Protein AF-A0A7V3AAS1-F1 (afdb_monomer)

Mean predicted aligned error: 14.1 Å

Sequence (409 aa):
MRIRSRGDRAAARPLERSRFMPKEAIVVVVIISLIAFLVIVGLVYNFIGLYVQAMLSGAPIGMFDLLAMKLRRVPLQLIVMARITAKKAGLDIPTEKWEAHYLARGKVEELLRALVTAHQGRLDIGGELDPSLPEAVAKRQRDGRMFDALASHVLAGGRVQGVVEGLIAAKRAKIDLVFEKACAIDLATLRTEGKSVTEAVTTSVNPRVIDCPDSRKGRNTIDAVAKDGIQLKVKARVTVRTNLERILGGATEETIIARVGEGIVSAIGSAENHKEVLENPDKISKAVLSKGLDAHTAYEIVSIDIADVDVGDNIGANLRVSQAEADLRKAQADAEGRAASARALEQEMRARVEENRAAVVAAEAEVPRALAEALRSGKLGAMDFYNLKNLLADTRMRENIAGGKTDLA

Secondary structure (DSSP, 8-state):
----------------------HHHHHHHHHHHHHHHHHHHHHHHHHHHHHHHHHHTT----HHHHHHHHHTT--HHHHHHHHHHHHHTT----HHHHHHHHHTT--HHHHHHHHHHHHHTT---S-PPPTTS-HHHHHHHHHHHHHHHHHHHHHTT--HHHHHHHHHHHHHTT----HHHHHHHHHHHTTSTT--HHHHHHHHHS-EEEEES-TTSS--SEEEE-TTSEEEEEEEEEEEEE-TTTTTT-B-HHHHHHHHHHHHHHHHHH-S-HHHHHH-THHHHHHHHTT-TTTTBSEEEEEEEEEEEEEEEEHHHHHHHHHHHHHHHHHHHHHHHHHHHHHHHHHHHHHHHHHHHHHHHHHHHHHHHHHHHHHHTTSS-HHHHHHHHHHHHHHHHHHHHH-------

Structure (mmCIF, N/CA/C/O backbone):
data_AF-A0A7V3AAS1-F1
#
_entry.id   AF-A0A7V3AAS1-F1
#
loop_
_atom_site.group_PDB
_atom_site.id
_atom_site.type_symbol
_atom_site.label_atom_id
_atom_site.label_alt_id
_atom_site.label_comp_id
_atom_site.label_asym_id
_atom_site.label_entity_id
_atom_site.label_seq_id
_atom_site.pdbx_PDB_ins_code
_atom_site.Cartn_x
_atom_site.Cartn_y
_atom_site.Cartn_z
_atom_site.occupancy
_atom_site.B_iso_or_equiv
_atom_site.auth_seq_id
_atom_site.auth_comp_id
_atom_site.auth_asym_id
_atom_site.auth_atom_id
_atom_site.pdbx_PDB_model_num
ATOM 1 N N . MET A 1 1 ? 46.401 70.876 -92.873 1.00 38.47 1 MET A N 1
ATOM 2 C CA . MET A 1 1 ? 46.970 72.181 -92.475 1.00 38.47 1 MET A CA 1
ATOM 3 C C . MET A 1 1 ? 47.590 72.025 -91.091 1.00 38.47 1 MET A C 1
ATOM 5 O O . MET A 1 1 ? 46.919 71.529 -90.205 1.00 38.47 1 MET A O 1
ATOM 9 N N . ARG A 1 2 ? 48.892 72.329 -91.008 1.00 40.62 2 ARG A N 1
ATOM 10 C CA . ARG A 1 2 ? 49.769 72.653 -89.860 1.00 40.62 2 ARG A CA 1
ATOM 11 C C . ARG A 1 2 ? 49.362 72.275 -88.412 1.00 40.62 2 ARG A C 1
ATOM 13 O O . ARG A 1 2 ? 48.349 72.753 -87.936 1.00 40.62 2 ARG A O 1
ATOM 20 N N . ILE A 1 3 ? 50.176 71.449 -87.720 1.00 46.88 3 ILE A N 1
ATOM 21 C CA . ILE A 1 3 ? 51.270 71.799 -86.747 1.00 46.88 3 ILE A CA 1
ATOM 22 C C . ILE A 1 3 ? 50.711 71.803 -85.296 1.00 46.88 3 ILE A C 1
ATOM 24 O O . ILE A 1 3 ? 49.640 72.346 -85.097 1.00 46.88 3 ILE A O 1
ATOM 28 N N . ARG A 1 4 ? 51.304 71.240 -84.225 1.00 43.97 4 ARG A N 1
ATOM 29 C CA . ARG A 1 4 ? 52.697 71.115 -83.709 1.00 43.97 4 ARG A CA 1
ATOM 30 C C . ARG A 1 4 ? 52.733 69.883 -82.766 1.00 43.97 4 ARG A C 1
ATOM 32 O O . ARG A 1 4 ? 51.755 69.654 -82.075 1.00 43.97 4 ARG A O 1
ATOM 39 N N . SER A 1 5 ? 53.734 68.995 -82.849 1.00 46.09 5 SER A N 1
ATOM 40 C CA . SER A 1 5 ? 54.974 68.941 -82.023 1.00 46.09 5 SER A CA 1
ATOM 41 C C . SER A 1 5 ? 54.732 68.617 -80.534 1.00 46.09 5 SER A C 1
ATOM 43 O O . SER A 1 5 ? 53.861 69.234 -79.947 1.00 46.09 5 SER A O 1
ATOM 45 N N . ARG A 1 6 ? 55.521 67.817 -79.811 1.00 49.97 6 ARG A N 1
ATOM 46 C CA . ARG A 1 6 ? 56.920 67.387 -79.977 1.00 49.97 6 ARG A CA 1
ATOM 47 C C . ARG A 1 6 ? 57.245 66.401 -78.834 1.00 49.97 6 ARG A C 1
ATOM 49 O O . ARG A 1 6 ? 56.693 66.566 -77.753 1.00 49.97 6 ARG A O 1
ATOM 56 N N . GLY A 1 7 ? 58.237 65.539 -79.059 1.00 43.09 7 GLY A N 1
ATOM 57 C CA . GLY A 1 7 ? 59.047 64.878 -78.020 1.00 43.09 7 GLY A CA 1
ATOM 58 C C . GLY A 1 7 ? 58.479 63.544 -77.518 1.00 43.09 7 GLY A C 1
ATOM 59 O O . GLY A 1 7 ? 57.290 63.434 -77.278 1.00 43.09 7 GLY A O 1
ATOM 60 N N . ASP A 1 8 ? 59.248 62.482 -77.336 1.00 44.00 8 ASP A N 1
ATOM 61 C CA . ASP A 1 8 ? 60.667 62.275 -77.591 1.00 44.00 8 ASP A CA 1
ATOM 62 C C . ASP A 1 8 ? 60.941 60.764 -77.690 1.00 44.00 8 ASP A C 1
ATOM 64 O O . ASP A 1 8 ? 60.098 59.934 -77.351 1.00 44.00 8 ASP A O 1
ATOM 68 N N . ARG A 1 9 ? 62.099 60.424 -78.252 1.00 51.59 9 ARG A N 1
ATOM 69 C CA . ARG A 1 9 ? 62.537 59.071 -78.630 1.00 51.59 9 ARG A CA 1
ATOM 70 C C . ARG A 1 9 ? 62.871 58.160 -77.430 1.00 51.59 9 ARG A C 1
ATOM 72 O O . ARG A 1 9 ? 63.101 58.647 -76.332 1.00 51.59 9 ARG A O 1
ATOM 79 N N . ALA A 1 10 ? 63.087 56.878 -77.775 1.00 46.34 10 ALA A N 1
ATOM 80 C CA . ALA A 1 10 ? 63.770 55.785 -77.046 1.00 46.34 10 ALA A CA 1
ATOM 81 C C . ALA A 1 10 ? 62.842 54.829 -76.277 1.00 46.34 10 ALA A C 1
ATOM 83 O O . ALA A 1 10 ? 61.850 55.252 -75.712 1.00 46.34 10 ALA A O 1
ATOM 84 N N . ALA A 1 11 ? 63.088 53.528 -76.143 1.00 49.38 11 ALA A N 1
ATOM 85 C CA . ALA A 1 11 ? 63.965 52.550 -76.785 1.00 49.38 11 ALA A CA 1
ATOM 86 C C . ALA A 1 11 ? 63.436 51.158 -76.356 1.00 49.38 11 ALA A C 1
ATOM 88 O O . ALA A 1 11 ? 62.599 51.043 -75.462 1.00 49.38 11 ALA A O 1
ATOM 89 N N . ALA A 1 12 ? 63.887 50.097 -77.018 1.00 49.94 12 ALA A N 1
ATOM 90 C CA . ALA A 1 12 ? 63.446 48.721 -76.809 1.00 49.94 12 ALA A CA 1
ATOM 91 C C . ALA A 1 12 ? 63.851 48.108 -75.440 1.00 49.94 12 ALA A C 1
ATOM 93 O O . ALA A 1 12 ? 64.951 48.363 -74.972 1.00 49.94 12 ALA A O 1
ATOM 94 N N . ARG A 1 13 ? 62.936 47.279 -74.884 1.00 54.06 13 ARG A N 1
ATOM 95 C CA . ARG A 1 13 ? 63.028 46.005 -74.091 1.00 54.06 13 ARG A CA 1
ATOM 96 C C . ARG A 1 13 ? 64.321 45.683 -73.285 1.00 54.06 13 ARG A C 1
ATOM 98 O O . ARG A 1 13 ? 65.401 45.859 -73.833 1.00 54.06 13 ARG A O 1
ATOM 105 N N . PRO A 1 14 ? 64.245 45.038 -72.084 1.00 50.47 14 PRO A N 1
ATOM 106 C CA . PRO A 1 14 ? 63.646 43.694 -71.945 1.00 50.47 14 PRO A CA 1
ATOM 107 C C . PRO A 1 14 ? 62.899 43.354 -70.633 1.00 50.47 14 PRO A C 1
ATOM 109 O O . PRO A 1 14 ? 62.911 44.080 -69.648 1.00 50.47 14 PRO A O 1
ATOM 112 N N . LEU A 1 15 ? 62.230 42.196 -70.673 1.00 60.88 15 LEU A N 1
ATOM 113 C CA . LEU A 1 15 ? 61.640 41.469 -69.549 1.00 60.88 15 LEU A CA 1
ATOM 114 C C . LEU A 1 15 ? 62.738 40.886 -68.631 1.00 60.88 15 LEU A C 1
ATOM 116 O O . LEU A 1 15 ? 63.515 40.050 -69.090 1.00 60.88 15 LEU A O 1
ATOM 120 N N . GLU A 1 16 ? 62.734 41.222 -67.337 1.00 51.59 16 GLU A N 1
ATOM 121 C CA . GLU A 1 16 ? 63.400 40.442 -66.276 1.00 51.59 16 GLU A CA 1
ATOM 122 C C . GLU A 1 16 ? 62.327 39.713 -65.452 1.00 51.59 16 GLU A C 1
ATOM 124 O O . GLU A 1 16 ? 61.438 40.317 -64.860 1.00 51.59 16 GLU A O 1
ATOM 129 N N . ARG A 1 17 ? 62.170 38.406 -65.670 1.00 52.31 17 ARG A N 1
ATOM 130 C CA . ARG A 1 17 ? 62.787 37.297 -64.917 1.00 52.31 17 ARG A CA 1
ATOM 131 C C . ARG A 1 17 ? 62.308 37.163 -63.465 1.00 52.31 17 ARG A C 1
ATOM 133 O O . ARG A 1 17 ? 62.807 37.777 -62.536 1.00 52.31 17 ARG A O 1
ATOM 140 N N . SER A 1 18 ? 61.395 36.199 -63.326 1.00 56.44 18 SER A N 1
ATOM 141 C CA . SER A 1 18 ? 61.370 35.178 -62.274 1.00 56.44 18 SER A CA 1
ATOM 142 C C . SER A 1 18 ? 61.382 35.657 -60.822 1.00 56.44 18 SER A C 1
ATOM 144 O O . SER A 1 18 ? 62.424 35.763 -60.178 1.00 56.44 18 SER A O 1
ATOM 146 N N . ARG A 1 19 ? 60.175 35.749 -60.262 1.00 58.34 19 ARG A N 1
ATOM 147 C CA . ARG A 1 19 ? 59.917 35.649 -58.824 1.00 58.34 19 ARG A CA 1
ATOM 148 C C . ARG A 1 19 ? 60.212 34.208 -58.363 1.00 58.34 19 ARG A C 1
ATOM 150 O O . ARG A 1 19 ? 59.295 33.432 -58.121 1.00 58.34 19 ARG A O 1
ATOM 157 N N . PHE A 1 20 ? 61.488 33.817 -58.317 1.00 59.22 20 PHE A N 1
ATOM 158 C CA . PHE A 1 20 ? 61.909 32.616 -57.595 1.00 59.22 20 PHE A CA 1
ATOM 159 C C . PHE A 1 20 ? 61.673 32.891 -56.111 1.00 59.22 20 PHE A C 1
ATOM 161 O O . PHE A 1 20 ? 62.329 33.752 -55.529 1.00 59.22 20 PHE A O 1
ATOM 168 N N . MET A 1 21 ? 60.717 32.190 -55.497 1.00 62.34 21 MET A N 1
ATOM 169 C CA . MET A 1 21 ? 60.686 32.117 -54.038 1.00 62.34 21 MET A CA 1
ATOM 170 C C . MET A 1 21 ? 62.051 31.590 -53.569 1.00 62.34 21 MET A C 1
ATOM 172 O O . MET A 1 21 ? 62.539 30.610 -54.145 1.00 62.34 21 MET A O 1
ATOM 176 N N . PRO A 1 22 ? 62.691 32.219 -52.567 1.00 75.62 22 PRO A N 1
ATOM 177 C CA . PRO A 1 22 ? 63.942 31.704 -52.030 1.00 75.62 22 PRO A CA 1
ATOM 178 C C . PRO A 1 22 ? 63.710 30.264 -51.560 1.00 75.62 22 PRO A C 1
ATOM 180 O O . PRO A 1 22 ? 62.652 29.953 -51.011 1.00 75.62 22 PRO A O 1
ATOM 183 N N . LYS A 1 23 ? 64.681 29.369 -51.787 1.00 73.38 23 LYS A N 1
ATOM 184 C CA . LYS A 1 23 ? 64.570 27.942 -51.418 1.00 73.38 23 LYS A CA 1
ATOM 185 C C . LYS A 1 23 ? 64.185 27.762 -49.940 1.00 73.38 23 LYS A C 1
ATOM 187 O O . LYS A 1 23 ? 63.466 26.831 -49.603 1.00 73.38 23 LYS A O 1
ATOM 192 N N . GLU A 1 24 ? 64.576 28.712 -49.094 1.00 76.25 24 GLU A N 1
ATOM 193 C CA . GLU A 1 24 ? 64.219 28.802 -47.676 1.00 76.25 24 GLU A CA 1
ATOM 194 C C . GLU A 1 24 ? 62.712 29.018 -47.436 1.00 76.25 24 GLU A C 1
ATOM 196 O O . GLU A 1 24 ? 62.137 28.382 -46.557 1.00 76.25 24 GLU A O 1
ATOM 201 N N . ALA A 1 25 ? 62.027 29.823 -48.257 1.00 78.44 25 ALA A N 1
ATOM 202 C CA . ALA A 1 25 ? 60.579 30.030 -48.144 1.00 78.44 25 ALA A CA 1
ATOM 203 C C . ALA A 1 25 ? 59.780 28.771 -48.517 1.00 78.44 25 ALA A C 1
ATOM 205 O O . ALA A 1 25 ? 58.756 28.484 -47.901 1.00 78.44 25 ALA 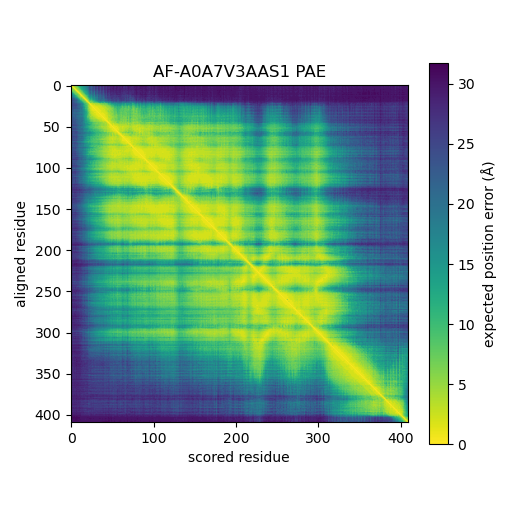A O 1
ATOM 206 N N . ILE A 1 26 ? 60.263 27.987 -49.487 1.00 83.44 26 ILE A N 1
ATOM 207 C CA . ILE A 1 26 ? 59.638 26.708 -49.858 1.00 83.44 26 ILE A CA 1
ATOM 208 C C . ILE A 1 26 ? 59.758 25.712 -48.697 1.00 83.44 26 ILE A C 1
ATOM 210 O O . ILE A 1 26 ? 58.772 25.073 -48.337 1.00 83.44 26 ILE A O 1
ATOM 214 N N . VAL A 1 27 ? 60.932 25.625 -48.064 1.00 85.25 27 VAL A N 1
ATOM 215 C CA . VAL A 1 27 ? 61.165 24.745 -46.905 1.00 85.25 27 VAL A CA 1
ATOM 216 C C . VAL A 1 27 ? 60.258 25.119 -45.728 1.00 85.25 27 VAL A C 1
ATOM 218 O O . VAL A 1 27 ? 59.643 24.238 -45.132 1.00 85.25 27 VAL A O 1
ATOM 221 N N . VAL A 1 28 ? 60.094 26.411 -45.434 1.00 86.62 28 VAL A N 1
ATOM 222 C CA . VAL A 1 28 ? 59.206 26.882 -44.356 1.00 86.62 28 VAL A CA 1
ATOM 223 C C . VAL A 1 28 ? 57.739 26.531 -44.631 1.00 86.62 28 VAL A C 1
ATOM 225 O O . VAL A 1 28 ? 57.056 26.033 -43.739 1.00 86.62 28 VAL A O 1
ATOM 228 N N . VAL A 1 29 ? 57.249 26.712 -45.862 1.00 88.50 29 VAL A N 1
ATOM 229 C CA . VAL A 1 29 ? 55.869 26.340 -46.234 1.00 88.50 29 VAL A CA 1
ATOM 230 C C . VAL A 1 29 ? 55.652 24.825 -46.155 1.00 88.50 29 VAL A C 1
ATOM 232 O O . VAL A 1 29 ? 54.603 24.375 -45.690 1.00 88.50 29 VAL A O 1
ATOM 235 N N . VAL A 1 30 ? 56.642 24.019 -46.550 1.00 90.06 30 VAL A N 1
ATOM 236 C CA . VAL A 1 30 ? 56.581 22.552 -46.428 1.00 90.06 30 VAL A CA 1
ATOM 237 C C . VAL A 1 30 ? 56.549 22.119 -44.961 1.00 90.06 30 VAL A C 1
ATOM 239 O O . VAL A 1 30 ? 55.741 21.274 -44.593 1.00 90.06 30 VAL A O 1
ATOM 242 N N . ILE A 1 31 ? 57.357 22.730 -44.093 1.00 90.69 31 ILE A N 1
ATOM 243 C CA . ILE A 1 31 ? 57.353 22.419 -42.657 1.00 90.69 31 ILE A CA 1
ATOM 244 C C . ILE A 1 31 ? 56.024 22.832 -42.013 1.00 90.69 31 ILE A C 1
ATOM 246 O O . ILE A 1 31 ? 55.431 22.044 -41.282 1.00 90.69 31 ILE A O 1
ATOM 250 N N . ILE A 1 32 ? 55.507 24.027 -42.316 1.00 90.75 32 ILE A N 1
ATOM 251 C CA . ILE A 1 32 ? 54.217 24.496 -41.787 1.00 90.75 32 ILE A CA 1
ATOM 252 C C . ILE A 1 32 ? 53.070 23.607 -42.275 1.00 90.75 32 ILE A C 1
ATOM 254 O O . ILE A 1 32 ? 52.202 23.251 -41.483 1.00 90.75 32 ILE A O 1
ATOM 258 N N . SER A 1 33 ? 53.065 23.210 -43.550 1.00 88.06 33 SER A N 1
ATOM 259 C CA . SER A 1 33 ? 52.043 22.303 -44.087 1.00 88.06 33 SER A CA 1
ATOM 260 C C . SER A 1 33 ? 52.149 20.893 -43.504 1.00 88.06 33 SER A C 1
ATOM 262 O O . SER A 1 33 ? 51.117 20.301 -43.203 1.00 88.06 33 SER A O 1
ATOM 264 N N . LEU A 1 34 ? 53.358 20.381 -43.252 1.00 92.12 34 LEU A N 1
ATOM 265 C CA . LEU A 1 34 ? 53.569 19.100 -42.576 1.00 92.12 34 LEU A CA 1
ATOM 266 C C . LEU A 1 34 ? 53.111 19.145 -41.112 1.00 92.12 34 LEU A C 1
ATOM 268 O O . LEU A 1 34 ? 52.455 18.216 -40.649 1.00 92.12 34 LEU A O 1
ATOM 272 N N . ILE A 1 35 ? 53.407 20.229 -40.391 1.00 91.19 35 ILE A N 1
ATOM 273 C CA . ILE A 1 35 ? 52.933 20.437 -39.017 1.00 91.19 35 ILE A CA 1
ATOM 274 C C . ILE A 1 35 ? 51.408 20.565 -39.007 1.00 91.19 35 ILE A C 1
ATOM 276 O O . ILE A 1 35 ? 50.752 19.892 -38.218 1.00 91.19 35 ILE A O 1
ATOM 280 N N . ALA A 1 36 ? 50.824 21.364 -39.903 1.00 88.44 36 ALA A N 1
ATOM 281 C CA . ALA A 1 36 ? 49.375 21.487 -40.035 1.00 88.44 36 ALA A CA 1
ATOM 282 C C . ALA A 1 36 ? 48.726 20.134 -40.363 1.00 88.44 36 ALA A C 1
ATOM 284 O O . ALA A 1 36 ? 47.714 19.777 -39.763 1.00 88.44 36 ALA A O 1
ATOM 285 N N . PHE A 1 37 ? 49.337 19.345 -41.249 1.00 88.94 37 PHE A N 1
ATOM 286 C CA . PHE A 1 37 ? 48.899 17.992 -41.570 1.00 88.94 37 PHE A CA 1
ATOM 287 C C . PHE A 1 37 ? 48.965 17.069 -40.348 1.00 88.94 37 PHE A C 1
ATOM 289 O O . PHE A 1 37 ? 47.973 16.422 -40.031 1.00 88.94 37 PHE A O 1
ATOM 296 N N . LEU A 1 38 ? 50.078 17.051 -39.609 1.00 87.06 38 LEU A N 1
ATOM 297 C CA . LEU A 1 38 ? 50.224 16.250 -38.389 1.00 87.06 38 LEU A CA 1
ATOM 298 C C . LEU A 1 38 ? 49.238 16.669 -37.291 1.00 87.06 38 LEU A C 1
ATOM 300 O O . LEU A 1 38 ? 48.682 15.809 -36.611 1.00 87.06 38 LEU A O 1
ATOM 304 N N . VAL A 1 39 ? 48.968 17.967 -37.145 1.00 86.31 39 VAL A N 1
ATOM 305 C CA . VAL A 1 39 ? 47.962 18.494 -36.211 1.00 86.31 39 VAL A CA 1
ATOM 306 C C . VAL A 1 39 ? 46.556 18.052 -36.621 1.00 86.31 39 VAL A C 1
ATOM 308 O O . VAL A 1 39 ? 45.795 17.587 -35.774 1.00 86.31 39 VAL A O 1
ATOM 311 N N . ILE A 1 40 ? 46.209 18.132 -37.910 1.00 83.31 40 ILE A N 1
ATOM 312 C CA . ILE A 1 40 ? 44.924 17.643 -38.433 1.00 83.31 40 ILE A CA 1
ATOM 313 C C . ILE A 1 40 ? 44.798 16.132 -38.213 1.00 83.31 40 ILE A C 1
ATOM 315 O O . ILE A 1 40 ? 43.774 15.671 -37.713 1.00 83.31 40 ILE A O 1
ATOM 319 N N . VAL A 1 41 ? 45.842 15.359 -38.519 1.00 83.81 41 VAL A N 1
ATOM 320 C CA . VAL A 1 41 ? 45.868 13.908 -38.299 1.00 83.81 41 VAL A CA 1
ATOM 321 C C . VAL A 1 41 ? 45.701 13.583 -36.815 1.00 83.81 41 VAL A C 1
ATOM 323 O O . VAL A 1 41 ? 44.867 12.748 -36.481 1.00 83.81 41 VAL A O 1
ATOM 326 N N . GLY A 1 42 ? 46.401 14.274 -35.912 1.00 80.75 42 GLY A N 1
ATOM 327 C CA . GLY A 1 42 ? 46.250 14.091 -34.466 1.00 80.75 42 GLY A CA 1
ATOM 328 C C . GLY A 1 42 ? 44.847 14.443 -33.960 1.00 80.75 42 GLY A C 1
ATOM 329 O O . GLY A 1 42 ? 44.284 13.728 -33.130 1.00 80.75 42 GLY A O 1
ATOM 330 N N . LEU A 1 43 ? 44.231 15.497 -34.505 1.00 77.38 43 LEU A N 1
ATOM 331 C CA . LEU A 1 43 ? 42.850 15.872 -34.189 1.00 77.38 43 LEU A CA 1
ATOM 332 C C . LEU A 1 43 ? 41.832 14.834 -34.670 1.00 77.38 43 LEU A C 1
ATOM 334 O O . LEU A 1 43 ? 40.836 14.624 -33.976 1.00 77.38 43 LEU A O 1
ATOM 338 N N . VAL A 1 44 ? 42.070 14.202 -35.824 1.00 77.06 44 VAL A N 1
ATOM 339 C CA . VAL A 1 44 ? 41.178 13.210 -36.450 1.00 77.06 44 VAL A CA 1
ATOM 340 C C . VAL A 1 44 ? 41.443 11.783 -35.945 1.00 77.06 44 VAL A C 1
ATOM 342 O O . VAL A 1 44 ? 40.531 10.960 -35.961 1.00 77.06 44 VAL A O 1
ATOM 345 N N . TYR A 1 45 ? 42.630 11.484 -35.409 1.00 81.50 45 TYR A N 1
ATOM 346 C CA . TYR A 1 45 ? 43.018 10.152 -34.924 1.00 81.50 45 TYR A CA 1
ATOM 347 C C . TYR A 1 45 ? 41.997 9.548 -33.946 1.00 81.50 45 TYR A C 1
ATOM 349 O O . TYR A 1 45 ? 41.550 8.414 -34.119 1.00 81.50 45 TYR A O 1
ATOM 357 N N . ASN A 1 46 ? 41.527 10.349 -32.984 1.00 76.31 46 ASN A N 1
ATOM 358 C CA . ASN A 1 46 ? 40.517 9.922 -32.008 1.00 76.31 46 ASN A CA 1
ATOM 359 C C . ASN A 1 46 ? 39.140 9.613 -32.636 1.00 76.31 46 ASN A C 1
ATOM 361 O O . ASN A 1 46 ? 38.347 8.877 -32.053 1.00 76.31 46 ASN A O 1
ATOM 365 N N . PHE A 1 47 ? 38.846 10.158 -33.820 1.00 82.38 47 PHE A N 1
ATOM 366 C CA . PHE A 1 47 ? 37.587 9.955 -34.548 1.00 82.38 47 PHE A CA 1
ATOM 367 C C . PHE A 1 47 ? 37.621 8.686 -35.391 1.00 82.38 47 PHE A C 1
ATOM 369 O O . PHE A 1 47 ? 36.619 7.978 -35.462 1.00 82.38 47 PHE A O 1
ATOM 376 N N . ILE A 1 48 ? 38.778 8.377 -35.986 1.00 84.06 48 ILE A N 1
ATOM 377 C CA . ILE A 1 48 ? 38.961 7.209 -36.856 1.00 84.06 48 ILE A CA 1
ATOM 378 C C . ILE A 1 48 ? 38.661 5.920 -36.090 1.00 84.06 48 ILE A C 1
ATOM 380 O O . ILE A 1 48 ? 37.920 5.078 -36.592 1.00 84.06 48 ILE A O 1
ATOM 384 N N . GLY A 1 49 ? 39.168 5.784 -34.860 1.00 84.94 49 GLY A N 1
ATOM 385 C CA . GLY A 1 49 ? 38.922 4.591 -34.044 1.00 84.94 49 GLY A CA 1
ATOM 386 C C . GLY A 1 49 ? 37.429 4.332 -33.804 1.00 84.94 49 GLY A C 1
ATOM 387 O O . GLY A 1 49 ? 36.940 3.231 -34.052 1.00 84.94 49 GLY A O 1
ATOM 388 N N . LEU A 1 50 ? 36.684 5.366 -33.399 1.00 85.00 50 LEU A N 1
ATOM 389 C CA . LEU A 1 50 ? 35.241 5.265 -33.148 1.00 85.00 50 LEU A CA 1
ATOM 390 C C . LEU A 1 50 ? 34.435 5.028 -34.429 1.00 85.00 50 LEU A C 1
ATOM 392 O O . LEU A 1 50 ? 33.498 4.230 -34.424 1.00 85.00 50 LEU A O 1
ATOM 396 N N . TYR A 1 51 ? 34.809 5.687 -35.526 1.00 87.56 51 TYR A N 1
ATOM 397 C CA . TYR A 1 51 ? 34.179 5.506 -36.831 1.00 87.56 51 TYR A CA 1
ATOM 398 C C . TYR A 1 51 ? 34.307 4.063 -37.329 1.00 87.56 51 TYR A C 1
ATOM 400 O O . TYR A 1 51 ? 33.308 3.431 -37.678 1.00 87.56 51 TYR A O 1
ATOM 408 N N . VAL A 1 52 ? 35.526 3.515 -37.298 1.00 86.88 52 VAL A N 1
ATOM 409 C CA . VAL A 1 52 ? 35.797 2.134 -37.717 1.00 86.88 52 VAL A CA 1
ATOM 410 C C . VAL A 1 52 ? 35.050 1.150 -36.820 1.00 86.88 52 VAL A C 1
ATOM 412 O O . VAL A 1 52 ? 34.416 0.224 -37.321 1.00 86.88 52 VAL A O 1
ATOM 415 N N . GLN A 1 53 ? 35.044 1.369 -35.505 1.00 87.44 53 GLN A N 1
ATOM 416 C CA . GLN A 1 53 ? 34.329 0.501 -34.571 1.00 87.44 53 GLN A CA 1
ATOM 417 C C . GLN A 1 53 ? 32.812 0.478 -34.825 1.00 87.44 53 GLN A C 1
ATOM 419 O O . GLN A 1 53 ? 32.194 -0.591 -34.775 1.00 87.44 53 GLN A O 1
ATOM 424 N N . ALA A 1 54 ? 32.213 1.635 -35.115 1.00 88.56 54 ALA A N 1
ATOM 425 C CA . ALA A 1 54 ? 30.796 1.753 -35.450 1.00 88.56 54 ALA A CA 1
ATOM 426 C C . ALA A 1 54 ? 30.465 1.057 -36.781 1.00 88.56 54 ALA A C 1
ATOM 428 O O . ALA A 1 54 ? 29.483 0.316 -36.868 1.00 88.56 54 ALA A O 1
ATOM 429 N N . MET A 1 55 ? 31.325 1.230 -37.790 1.00 88.38 55 MET A N 1
ATOM 430 C CA . MET A 1 55 ? 31.198 0.596 -39.103 1.00 88.38 55 MET A CA 1
ATOM 431 C C . MET A 1 55 ? 31.291 -0.933 -39.014 1.00 88.38 55 MET A C 1
ATOM 433 O O . MET A 1 55 ? 30.399 -1.628 -39.497 1.00 88.38 55 MET A O 1
ATOM 437 N N . LEU A 1 56 ? 32.315 -1.459 -38.335 1.00 90.12 56 LEU A N 1
ATOM 438 C CA . LEU A 1 56 ? 32.508 -2.901 -38.139 1.00 90.12 56 LEU A CA 1
ATOM 439 C C . LEU A 1 56 ? 31.386 -3.539 -37.310 1.00 90.12 56 LEU A C 1
ATOM 441 O O . LEU A 1 56 ? 31.060 -4.705 -37.501 1.00 90.12 56 LEU A O 1
ATOM 445 N N . SER A 1 57 ? 30.772 -2.774 -36.406 1.00 87.88 57 SER A N 1
ATOM 446 C CA . SER A 1 57 ? 29.648 -3.242 -35.587 1.00 87.88 57 SER A CA 1
ATOM 447 C C . SER A 1 57 ? 28.286 -3.159 -36.294 1.00 87.88 57 SER A C 1
ATOM 449 O O . SER A 1 57 ? 27.267 -3.408 -35.652 1.00 87.88 57 SER A O 1
ATOM 451 N N . GLY A 1 58 ? 28.235 -2.786 -37.580 1.00 83.75 58 GLY A N 1
ATOM 452 C CA . GLY A 1 58 ? 26.988 -2.689 -38.352 1.00 83.75 58 GLY A CA 1
ATOM 453 C C . GLY A 1 58 ? 26.120 -1.468 -38.019 1.00 83.75 58 GLY A C 1
ATOM 454 O O . GLY A 1 58 ? 24.941 -1.428 -38.376 1.00 83.75 58 GLY A O 1
ATOM 455 N N . ALA A 1 59 ? 26.685 -0.465 -37.342 1.00 86.56 59 ALA A N 1
ATOM 456 C CA . ALA A 1 59 ? 26.013 0.768 -36.940 1.00 86.56 59 ALA A CA 1
ATOM 457 C C . ALA A 1 59 ? 26.739 1.998 -37.517 1.00 86.56 59 ALA A C 1
ATOM 459 O O . ALA A 1 59 ? 27.254 2.807 -36.744 1.00 86.56 59 ALA A O 1
ATOM 460 N N . PRO A 1 60 ? 26.807 2.166 -38.853 1.00 83.12 60 PRO A N 1
ATOM 461 C CA . PRO A 1 60 ? 27.588 3.239 -39.462 1.00 83.12 60 PRO A CA 1
ATOM 462 C C . PRO A 1 60 ? 27.115 4.623 -38.983 1.00 83.12 60 PRO A C 1
ATOM 464 O O . PRO A 1 60 ? 25.912 4.863 -38.810 1.00 83.12 60 PRO A O 1
ATOM 467 N N . ILE A 1 61 ? 28.087 5.506 -38.746 1.00 86.75 61 ILE A N 1
ATOM 468 C CA . ILE A 1 61 ? 27.937 6.919 -38.366 1.00 86.75 61 ILE A CA 1
ATOM 469 C C . ILE A 1 61 ? 28.843 7.711 -39.307 1.00 86.75 61 ILE A C 1
ATOM 471 O O . ILE A 1 61 ? 29.981 7.297 -39.517 1.00 86.75 61 ILE A O 1
ATOM 475 N N . GLY A 1 62 ? 28.379 8.821 -39.880 1.00 86.25 62 GLY A N 1
ATOM 476 C CA . GLY A 1 62 ? 29.211 9.629 -40.765 1.00 86.25 62 GLY A CA 1
ATOM 477 C C . GLY A 1 62 ? 30.385 10.274 -40.023 1.00 86.25 62 GLY A C 1
ATOM 478 O O . GLY A 1 62 ? 30.255 10.711 -38.880 1.00 86.25 62 GLY A O 1
ATOM 479 N N . MET A 1 63 ? 31.539 10.405 -40.687 1.00 83.44 63 MET A N 1
ATOM 480 C CA . MET A 1 63 ? 32.678 11.160 -40.133 1.00 83.44 63 MET A CA 1
ATOM 481 C C . MET A 1 63 ? 32.301 12.616 -39.824 1.00 83.44 63 MET A C 1
ATOM 483 O O . MET A 1 63 ? 32.747 13.179 -38.824 1.00 83.44 63 MET A O 1
ATOM 487 N N . PHE A 1 64 ? 31.435 13.209 -40.651 1.00 86.62 64 PHE A N 1
ATOM 488 C CA . PHE A 1 64 ? 30.897 14.547 -40.417 1.00 86.62 64 PHE A CA 1
ATOM 489 C C . PHE A 1 64 ? 29.971 14.610 -39.198 1.00 86.62 64 PHE A C 1
ATOM 491 O O . PHE A 1 64 ? 30.026 15.599 -38.473 1.00 86.62 64 PHE A O 1
ATOM 498 N N . ASP A 1 65 ? 29.202 13.557 -38.906 1.00 86.06 65 ASP A N 1
ATOM 499 C CA . ASP A 1 65 ? 28.335 13.503 -37.720 1.00 86.06 65 ASP A CA 1
ATOM 500 C C . ASP A 1 65 ? 29.169 13.466 -36.437 1.00 86.06 65 ASP A C 1
ATOM 502 O O . ASP A 1 65 ? 28.880 14.177 -35.478 1.00 86.06 65 ASP A O 1
ATOM 506 N N . LEU A 1 66 ? 30.273 12.707 -36.431 1.00 86.88 66 LEU A N 1
ATOM 507 C CA . LEU A 1 66 ? 31.222 12.700 -35.312 1.00 86.88 66 LEU A CA 1
ATOM 508 C C . LEU A 1 66 ? 31.866 14.078 -35.112 1.00 86.88 66 LEU A C 1
ATOM 510 O O . LEU A 1 66 ? 31.994 14.560 -33.985 1.00 86.88 66 LEU A O 1
ATOM 514 N N . LEU A 1 67 ? 32.243 14.755 -36.195 1.00 85.62 67 LEU A N 1
ATOM 515 C CA . LEU A 1 67 ? 32.775 16.110 -36.093 1.00 85.62 67 LEU A CA 1
ATOM 516 C C . LEU A 1 67 ? 31.714 17.094 -35.567 1.00 85.62 67 LEU A C 1
ATOM 518 O O . LEU A 1 67 ? 32.007 17.900 -34.680 1.00 85.62 67 LEU A O 1
ATOM 522 N N . ALA A 1 68 ? 30.477 16.992 -36.059 1.00 87.12 68 ALA A N 1
ATOM 523 C CA . ALA A 1 68 ? 29.351 17.812 -35.626 1.00 87.12 68 ALA A CA 1
ATOM 524 C C . ALA A 1 68 ? 29.009 17.583 -34.144 1.00 87.12 68 ALA A C 1
ATOM 526 O O . ALA A 1 68 ? 28.810 18.551 -33.410 1.00 87.12 68 ALA A O 1
ATOM 527 N N . MET A 1 69 ? 29.026 16.335 -33.668 1.00 89.31 69 MET A N 1
ATOM 528 C CA . MET A 1 69 ? 28.859 15.993 -32.251 1.00 89.31 69 MET A CA 1
ATOM 529 C C . MET A 1 69 ? 29.934 16.636 -31.373 1.00 89.31 69 MET A C 1
ATOM 531 O O . MET A 1 69 ? 29.614 17.216 -30.333 1.00 89.31 69 MET A O 1
ATOM 535 N N . LYS A 1 70 ? 31.206 16.595 -31.805 1.00 85.38 70 LYS A N 1
ATOM 536 C CA . LYS A 1 70 ? 32.307 17.248 -31.080 1.00 85.38 70 LYS A CA 1
ATOM 537 C C . LYS A 1 70 ? 32.076 18.754 -30.966 1.00 85.38 70 LYS A C 1
ATOM 539 O O . LYS A 1 70 ? 32.280 19.327 -29.898 1.00 85.38 70 LYS A O 1
ATOM 544 N N . LEU A 1 71 ? 31.633 19.386 -32.055 1.00 87.06 71 LEU A N 1
ATOM 545 C CA . LEU A 1 71 ? 31.353 20.821 -32.092 1.00 87.06 71 LEU A CA 1
ATOM 546 C C . LEU A 1 71 ? 30.183 21.198 -31.170 1.00 87.06 71 LEU A C 1
ATOM 548 O O . LEU A 1 71 ? 30.259 22.200 -30.463 1.00 87.06 71 LEU A O 1
ATOM 552 N N . ARG A 1 72 ? 29.146 20.354 -31.100 1.00 88.06 72 ARG A N 1
ATOM 553 C CA . ARG A 1 72 ? 28.012 20.495 -30.167 1.00 88.06 72 ARG A CA 1
ATOM 554 C C . ARG A 1 72 ? 28.339 20.081 -28.720 1.00 88.06 72 ARG A C 1
ATOM 556 O O . ARG A 1 72 ? 27.442 20.074 -27.884 1.00 88.06 72 ARG A O 1
ATOM 563 N N . ARG A 1 73 ? 29.605 19.761 -28.408 1.00 86.19 73 ARG A N 1
ATOM 564 C CA . ARG A 1 73 ? 30.089 19.297 -27.090 1.00 86.19 73 ARG A CA 1
ATOM 565 C C . ARG A 1 73 ? 29.378 18.041 -26.559 1.00 86.19 73 ARG A C 1
ATOM 567 O O . ARG A 1 73 ? 29.203 17.887 -25.354 1.00 86.19 73 ARG A O 1
ATOM 574 N N . VAL A 1 74 ? 29.000 17.128 -27.450 1.00 89.69 74 VAL A N 1
ATOM 575 C CA . VAL A 1 74 ? 28.405 15.831 -27.093 1.00 89.69 74 VAL A CA 1
ATOM 576 C C . VAL A 1 74 ? 29.518 14.779 -26.913 1.00 89.69 74 VAL A C 1
ATOM 578 O O . VAL A 1 74 ? 30.433 14.718 -27.740 1.00 89.69 74 VAL A O 1
ATOM 581 N N . PRO A 1 75 ? 29.491 13.936 -25.860 1.00 89.06 75 PRO A N 1
ATOM 582 C CA . PRO A 1 75 ? 30.496 12.906 -25.625 1.00 89.06 75 PRO A CA 1
ATOM 583 C C . PRO A 1 75 ? 30.385 11.790 -26.668 1.00 89.06 75 PRO A C 1
ATOM 585 O O . PRO A 1 75 ? 29.493 10.946 -26.629 1.00 89.06 75 PRO A O 1
ATOM 588 N N . LEU A 1 76 ? 31.349 11.772 -27.586 1.00 88.44 76 LEU A N 1
ATOM 589 C CA . LEU A 1 76 ? 31.404 10.858 -28.731 1.00 88.44 76 LEU A CA 1
ATOM 590 C C . LEU A 1 76 ? 31.347 9.385 -28.323 1.00 88.44 76 LEU A C 1
ATOM 592 O O . LEU A 1 76 ? 30.545 8.628 -28.859 1.00 88.44 76 LEU A O 1
ATOM 596 N N . GLN A 1 77 ? 32.176 8.978 -27.359 1.00 90.31 77 GLN A N 1
ATOM 597 C CA . GLN A 1 77 ? 32.254 7.582 -26.925 1.00 90.31 77 GLN A CA 1
ATOM 598 C C . GLN A 1 77 ? 30.903 7.075 -26.410 1.00 90.31 77 GLN A C 1
ATOM 600 O O . GLN A 1 77 ? 30.462 6.006 -26.818 1.00 90.31 77 GLN A O 1
ATOM 605 N N . LEU A 1 78 ? 30.217 7.866 -25.581 1.00 91.81 78 LEU A N 1
ATOM 606 C CA . LEU A 1 78 ? 28.927 7.498 -25.000 1.00 91.81 78 LEU A CA 1
ATOM 607 C C . LEU A 1 78 ? 27.867 7.245 -26.081 1.00 91.81 78 LEU A C 1
ATOM 609 O O . LEU A 1 78 ? 27.218 6.202 -26.078 1.00 91.81 78 LEU A O 1
ATOM 613 N N . ILE A 1 79 ? 27.724 8.172 -27.033 1.00 90.94 79 ILE A N 1
ATOM 614 C CA . ILE A 1 79 ? 26.709 8.083 -28.093 1.00 90.94 79 ILE A CA 1
ATOM 615 C C . ILE A 1 79 ? 27.019 6.952 -29.075 1.00 90.94 79 ILE A C 1
ATOM 617 O O . ILE A 1 79 ? 26.133 6.169 -29.424 1.00 90.94 79 ILE A O 1
ATOM 621 N N . VAL A 1 80 ? 28.282 6.833 -29.495 1.00 91.00 80 VAL A N 1
ATOM 622 C CA . VAL A 1 80 ? 28.721 5.780 -30.418 1.00 91.00 80 VAL A CA 1
ATOM 623 C C . VAL A 1 80 ? 28.502 4.402 -29.790 1.00 91.00 80 VAL A C 1
ATOM 625 O O . VAL A 1 80 ? 27.913 3.531 -30.429 1.00 91.00 80 VAL A O 1
ATOM 628 N N . MET A 1 81 ? 28.897 4.204 -28.528 1.00 92.25 81 MET A N 1
ATOM 629 C CA . MET A 1 81 ? 28.695 2.926 -27.835 1.00 92.25 81 MET A CA 1
ATOM 630 C C . MET A 1 81 ? 27.221 2.623 -27.592 1.00 92.25 81 MET A C 1
ATOM 632 O O . MET A 1 81 ? 26.811 1.473 -27.766 1.00 92.25 81 MET A O 1
ATOM 636 N N . ALA A 1 82 ? 26.411 3.627 -27.247 1.00 92.19 82 ALA A N 1
ATOM 637 C CA . ALA A 1 82 ? 24.973 3.446 -27.087 1.00 92.19 82 ALA A CA 1
ATOM 638 C C . ALA A 1 82 ? 24.318 2.988 -28.395 1.00 92.19 82 ALA A C 1
ATOM 640 O O . ALA A 1 82 ? 23.591 1.994 -28.402 1.00 92.19 82 ALA A O 1
ATOM 641 N N . ARG A 1 83 ? 24.656 3.624 -29.525 1.00 91.12 83 ARG A N 1
ATOM 642 C CA . ARG A 1 83 ? 24.169 3.222 -30.852 1.00 91.12 83 ARG A CA 1
ATOM 643 C C . ARG A 1 83 ? 24.621 1.813 -31.228 1.00 91.12 83 ARG A C 1
ATOM 645 O O . ARG A 1 83 ? 23.799 1.021 -31.683 1.00 91.12 83 ARG A O 1
ATOM 652 N N . ILE A 1 84 ? 25.902 1.489 -31.038 1.00 91.69 84 ILE A N 1
ATOM 653 C CA . ILE A 1 84 ? 26.439 0.149 -31.317 1.00 91.69 84 ILE A CA 1
ATOM 654 C C . ILE A 1 84 ? 25.692 -0.904 -30.493 1.00 91.69 84 ILE A C 1
ATOM 656 O O . ILE A 1 84 ? 25.278 -1.929 -31.030 1.00 91.69 84 ILE A O 1
ATOM 660 N N . THR A 1 85 ? 25.496 -0.649 -29.200 1.00 93.44 85 THR A N 1
ATOM 661 C CA . THR A 1 85 ? 24.831 -1.582 -28.282 1.00 93.44 85 THR A CA 1
ATOM 662 C C . THR A 1 85 ? 23.358 -1.759 -28.642 1.00 93.44 85 THR A C 1
ATOM 664 O O . THR A 1 85 ? 22.890 -2.890 -28.732 1.00 93.44 85 THR A O 1
ATOM 667 N N . ALA A 1 86 ? 22.646 -0.668 -28.936 1.00 91.88 86 ALA A N 1
ATOM 668 C CA . ALA A 1 86 ? 21.261 -0.719 -29.393 1.00 91.88 86 ALA A CA 1
ATOM 669 C C . ALA A 1 86 ? 21.127 -1.508 -30.707 1.00 91.88 86 ALA A C 1
ATOM 671 O O . ALA A 1 86 ? 20.295 -2.410 -30.800 1.00 91.88 86 ALA A O 1
ATOM 672 N N . LYS A 1 87 ? 22.008 -1.258 -31.688 1.00 91.62 87 LYS A N 1
ATOM 673 C CA . LYS A 1 87 ? 22.006 -1.978 -32.971 1.00 91.62 87 LYS A CA 1
ATOM 674 C C . LYS A 1 87 ? 22.284 -3.470 -32.793 1.00 91.62 87 LYS A C 1
ATOM 676 O O . LYS A 1 87 ? 21.591 -4.288 -33.392 1.00 91.62 87 LYS A O 1
ATOM 681 N N . LYS A 1 88 ? 23.243 -3.832 -31.933 1.00 91.12 88 LYS A N 1
ATOM 682 C CA . LYS A 1 88 ? 23.536 -5.231 -31.566 1.00 91.12 88 LYS A CA 1
ATOM 683 C C . LYS A 1 88 ? 22.367 -5.910 -30.850 1.00 91.12 88 LYS A C 1
ATOM 685 O O . LYS A 1 88 ? 22.179 -7.108 -31.020 1.00 91.12 88 LYS A O 1
ATOM 690 N N . ALA A 1 89 ? 21.572 -5.156 -30.095 1.00 89.31 89 ALA A N 1
ATOM 691 C CA . ALA A 1 89 ? 20.339 -5.640 -29.480 1.00 89.31 89 ALA A CA 1
ATOM 692 C C . ALA A 1 89 ? 19.158 -5.747 -30.468 1.00 89.31 89 ALA A C 1
ATOM 694 O O . ALA A 1 89 ? 18.096 -6.212 -30.071 1.00 89.31 89 ALA A O 1
ATOM 695 N N . GLY A 1 90 ? 19.331 -5.350 -31.736 1.00 88.06 90 GLY A N 1
ATOM 696 C CA . GLY A 1 90 ? 18.308 -5.442 -32.782 1.00 88.06 90 GLY A CA 1
ATOM 697 C C . GLY A 1 90 ? 17.484 -4.170 -33.005 1.00 88.06 90 GLY A C 1
ATOM 698 O O . GLY A 1 90 ? 16.566 -4.200 -33.828 1.00 88.06 90 GLY A O 1
ATOM 699 N N . LEU A 1 91 ? 17.828 -3.073 -32.322 1.00 88.88 91 LEU A N 1
ATOM 700 C CA . LEU A 1 91 ? 17.117 -1.792 -32.354 1.00 88.88 91 LEU A CA 1
ATOM 701 C C . LEU A 1 91 ? 17.775 -0.820 -33.332 1.00 88.88 91 LEU A C 1
ATOM 703 O O . LEU A 1 91 ? 18.969 -0.527 -33.219 1.00 88.88 91 LEU A O 1
ATOM 707 N N . ASP A 1 92 ? 17.003 -0.280 -34.276 1.00 88.38 92 ASP A N 1
ATOM 708 C CA . ASP A 1 92 ? 17.531 0.653 -35.276 1.00 88.38 92 ASP A CA 1
ATOM 709 C C . ASP A 1 92 ? 17.170 2.112 -34.981 1.00 88.38 92 ASP A C 1
ATOM 711 O O . ASP A 1 92 ? 16.225 2.678 -35.532 1.00 88.38 92 ASP A O 1
ATOM 715 N N . ILE A 1 93 ? 17.953 2.738 -34.100 1.00 89.06 93 ILE A N 1
ATOM 716 C CA . ILE A 1 93 ? 17.712 4.112 -33.641 1.00 89.06 93 ILE A CA 1
ATOM 717 C C . ILE A 1 93 ? 18.772 5.050 -34.226 1.00 89.06 93 ILE A C 1
ATOM 719 O O . ILE A 1 93 ? 19.967 4.785 -34.062 1.00 89.06 93 ILE A O 1
ATOM 723 N N . PRO A 1 94 ? 18.380 6.153 -34.893 1.00 89.81 94 PRO A N 1
ATOM 724 C CA . PRO A 1 94 ? 19.313 7.110 -35.485 1.00 89.81 94 PRO A CA 1
ATOM 725 C C . PRO A 1 94 ? 20.174 7.815 -34.426 1.00 89.81 94 PRO A C 1
ATOM 727 O O . PRO A 1 94 ? 19.723 8.070 -33.311 1.00 89.81 94 PRO A O 1
ATOM 730 N N . THR A 1 95 ? 21.415 8.157 -34.785 1.00 89.25 95 THR A N 1
ATOM 731 C CA . THR A 1 95 ? 22.379 8.842 -33.899 1.00 89.25 95 THR A CA 1
ATOM 732 C C . THR A 1 95 ? 21.836 10.175 -33.384 1.00 89.25 95 THR A C 1
ATOM 734 O O . THR A 1 95 ? 21.967 10.479 -32.203 1.00 89.25 95 THR A O 1
ATOM 737 N N . GLU A 1 96 ? 21.121 10.908 -34.239 1.00 89.94 96 GLU A N 1
ATOM 738 C CA . GLU A 1 96 ? 20.490 12.195 -33.927 1.00 89.94 96 GLU A CA 1
ATOM 739 C C . GLU A 1 96 ? 19.579 12.134 -32.693 1.00 89.94 96 GLU A C 1
ATOM 741 O O . GLU A 1 96 ? 19.568 13.062 -31.890 1.00 89.94 96 GLU A O 1
ATOM 746 N N . LYS A 1 97 ? 18.851 11.025 -32.493 1.00 91.94 97 LYS A N 1
ATOM 747 C CA . LYS A 1 97 ? 17.972 10.847 -31.327 1.00 91.94 97 LYS A CA 1
ATOM 748 C C . LYS A 1 97 ? 18.761 10.715 -30.024 1.00 91.94 97 LYS A C 1
ATOM 750 O O . LYS A 1 97 ? 18.384 11.305 -29.012 1.00 91.94 97 LYS A O 1
ATOM 755 N N . TRP A 1 98 ? 19.877 9.989 -30.052 1.00 91.62 98 TRP A N 1
ATOM 756 C CA . TRP A 1 98 ? 20.782 9.866 -28.907 1.00 91.62 98 TRP A CA 1
ATOM 757 C C . TRP A 1 98 ? 21.442 11.204 -28.564 1.00 91.62 98 TRP A C 1
ATOM 759 O O . TRP A 1 98 ? 21.512 11.576 -27.392 1.00 91.62 98 TRP A O 1
ATOM 769 N N . GLU A 1 99 ? 21.878 11.948 -29.583 1.00 90.81 99 GLU A N 1
ATOM 770 C CA . GLU A 1 99 ? 22.427 13.298 -29.425 1.00 90.81 99 GLU A CA 1
ATOM 771 C C . GLU A 1 99 ? 21.396 14.257 -28.828 1.00 90.81 99 GLU A C 1
ATOM 773 O O . GLU A 1 99 ? 21.697 14.948 -27.856 1.00 90.81 99 GLU A O 1
ATOM 778 N N . ALA A 1 100 ? 20.177 14.273 -29.374 1.00 91.25 100 ALA A N 1
ATOM 779 C CA . ALA A 1 100 ? 19.088 15.114 -28.891 1.00 91.25 100 ALA A CA 1
ATOM 780 C C . ALA A 1 100 ? 18.755 14.812 -27.424 1.00 91.25 100 ALA A C 1
ATOM 782 O O . ALA A 1 100 ? 18.633 15.735 -26.619 1.00 91.25 100 ALA A O 1
ATOM 783 N N . HIS A 1 101 ? 18.687 13.530 -27.051 1.00 92.31 101 HIS A N 1
ATOM 784 C CA . HIS A 1 101 ? 18.436 13.128 -25.669 1.00 92.31 101 HIS A CA 1
ATOM 785 C C . HIS A 1 101 ? 19.550 13.580 -24.713 1.00 92.31 101 HIS A C 1
ATOM 787 O O . HIS A 1 101 ? 19.268 14.101 -23.633 1.00 92.31 101 HIS A O 1
ATOM 793 N N . TYR A 1 102 ? 20.817 13.437 -25.114 1.00 93.00 102 TYR A N 1
ATOM 794 C CA . TYR A 1 102 ? 21.948 13.911 -24.315 1.00 93.00 102 TYR A CA 1
ATOM 795 C C . TYR A 1 102 ? 21.958 15.438 -24.169 1.00 93.00 102 TYR A C 1
ATOM 797 O O . TYR A 1 102 ? 22.175 15.958 -23.076 1.00 93.00 102 TYR A O 1
ATOM 805 N N . LEU A 1 103 ? 21.698 16.169 -25.256 1.00 91.69 103 LEU A N 1
ATOM 806 C CA . LEU A 1 103 ? 21.634 17.634 -25.249 1.00 91.69 103 LEU A CA 1
ATOM 807 C C . LEU A 1 103 ? 20.485 18.156 -24.378 1.00 91.69 103 LEU A C 1
ATOM 809 O O . LEU A 1 103 ? 20.641 19.181 -23.716 1.00 91.69 103 LEU A O 1
ATOM 813 N N . ALA A 1 104 ? 19.383 17.408 -24.287 1.00 92.44 104 ALA A N 1
ATOM 814 C CA . ALA A 1 104 ? 18.306 17.641 -23.326 1.00 92.44 104 ALA A CA 1
ATOM 815 C C . ALA A 1 104 ? 18.693 17.305 -21.865 1.00 92.44 104 ALA A C 1
ATOM 817 O O . ALA A 1 104 ? 17.845 17.357 -20.978 1.00 92.44 104 ALA A O 1
ATOM 818 N N . ARG A 1 105 ? 19.971 16.992 -21.599 1.00 90.38 105 ARG A N 1
ATOM 819 C CA . ARG A 1 105 ? 20.532 16.557 -20.305 1.00 90.38 105 ARG A CA 1
ATOM 820 C C . ARG A 1 105 ? 19.980 15.220 -19.799 1.00 90.38 105 ARG A C 1
ATOM 822 O O . ARG A 1 105 ? 20.012 14.951 -18.600 1.00 90.38 105 ARG A O 1
ATOM 829 N N . GLY A 1 106 ? 19.506 14.371 -20.707 1.00 89.56 106 GLY A N 1
ATOM 830 C CA . GLY A 1 106 ? 19.044 13.023 -20.397 1.00 89.56 106 GLY A CA 1
ATOM 831 C C . GLY A 1 106 ? 20.185 12.043 -20.107 1.00 89.56 106 GLY A C 1
ATOM 832 O O . GLY A 1 106 ? 21.304 12.168 -20.615 1.00 89.56 106 GLY A O 1
ATOM 833 N N . LYS A 1 107 ? 19.896 11.029 -19.287 1.00 93.06 107 LYS A N 1
ATOM 834 C CA . LYS A 1 107 ? 20.844 9.965 -18.933 1.00 93.06 107 LYS A CA 1
ATOM 835 C C . LYS A 1 107 ? 20.842 8.864 -19.996 1.00 93.06 107 LYS A C 1
ATOM 837 O O . LYS A 1 107 ? 20.054 7.923 -19.940 1.00 93.06 107 LYS A O 1
ATOM 842 N N . VAL A 1 108 ? 21.777 8.960 -20.940 1.00 93.00 108 VAL A N 1
ATOM 843 C CA . VAL A 1 108 ? 21.901 8.028 -22.077 1.00 93.00 108 VAL A CA 1
ATOM 844 C C . VAL A 1 108 ? 22.093 6.569 -21.646 1.00 93.00 108 VAL A C 1
ATOM 846 O O . VAL A 1 108 ? 21.487 5.681 -22.238 1.00 93.00 108 VAL A O 1
ATOM 849 N N . GLU A 1 109 ? 22.910 6.300 -20.623 1.00 93.31 109 GLU A N 1
ATOM 850 C CA . GLU A 1 109 ? 23.168 4.922 -20.174 1.00 93.31 109 GLU A CA 1
ATOM 851 C C . GLU A 1 109 ? 21.930 4.260 -19.562 1.00 93.31 109 GLU A C 1
ATOM 853 O O . GLU A 1 109 ? 21.660 3.088 -19.825 1.00 93.31 109 GLU A O 1
ATOM 858 N N . GLU A 1 110 ? 21.165 5.015 -18.770 1.00 93.06 110 GLU A N 1
ATOM 859 C CA . GL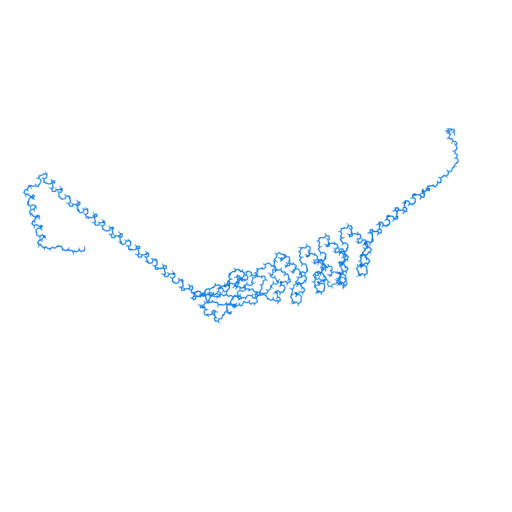U A 1 110 ? 19.928 4.540 -18.147 1.00 93.06 110 GLU A CA 1
ATOM 860 C C . GLU A 1 110 ? 18.874 4.238 -19.217 1.00 93.06 110 GLU A C 1
ATOM 862 O O . GLU A 1 110 ? 18.278 3.158 -19.216 1.00 93.06 110 GLU A O 1
ATOM 867 N N . LEU A 1 111 ? 18.726 5.144 -20.192 1.00 94.12 111 LEU A N 1
ATOM 868 C CA . LEU A 1 111 ? 17.844 4.947 -21.338 1.00 94.12 111 LEU A CA 1
ATOM 869 C C . LEU A 1 111 ? 18.237 3.710 -22.150 1.00 94.12 111 LEU A C 1
ATOM 871 O O . LEU A 1 111 ? 17.379 2.896 -22.477 1.00 94.12 111 LEU A O 1
ATOM 875 N N . LEU A 1 112 ? 19.528 3.545 -22.457 1.00 94.69 112 LEU A N 1
ATOM 876 C CA . LEU A 1 112 ? 20.031 2.406 -23.223 1.00 94.69 112 LEU A CA 1
ATOM 877 C C . LEU A 1 112 ? 19.717 1.078 -22.534 1.00 94.69 112 LEU A C 1
ATOM 879 O O . LEU A 1 112 ? 19.220 0.159 -23.184 1.00 94.69 112 LEU A O 1
ATOM 883 N N . ARG A 1 113 ? 19.991 0.973 -21.228 1.00 94.50 113 ARG A N 1
ATOM 884 C CA . ARG A 1 113 ? 19.696 -0.243 -20.459 1.00 94.50 113 ARG A CA 1
ATOM 885 C C . ARG A 1 113 ? 18.204 -0.547 -20.478 1.00 94.50 113 ARG A C 1
ATOM 887 O O . ARG A 1 113 ? 17.823 -1.657 -20.836 1.00 94.50 113 ARG A O 1
ATOM 894 N N . ALA A 1 114 ? 17.368 0.441 -20.163 1.00 93.62 114 ALA A N 1
ATOM 895 C CA . ALA A 1 114 ? 15.920 0.267 -20.148 1.00 93.62 114 ALA A CA 1
ATOM 896 C C . ALA A 1 114 ? 15.368 -0.140 -21.524 1.00 93.62 114 ALA A C 1
ATOM 898 O O . ALA A 1 114 ? 14.531 -1.031 -21.616 1.00 93.62 114 ALA A O 1
ATOM 899 N N . LEU A 1 115 ? 15.880 0.460 -22.597 1.00 93.06 115 LEU A N 1
ATOM 900 C CA . LEU A 1 115 ? 15.485 0.178 -23.972 1.00 93.06 115 LEU A CA 1
ATOM 901 C C . LEU A 1 115 ? 15.834 -1.257 -24.399 1.00 93.06 115 LEU A C 1
ATOM 903 O O . LEU A 1 115 ? 14.998 -1.953 -24.976 1.00 93.06 115 LEU A O 1
ATOM 907 N N . VAL A 1 116 ? 17.053 -1.716 -24.100 1.00 93.25 116 VAL A N 1
ATOM 908 C CA . VAL A 1 116 ? 17.475 -3.096 -24.386 1.00 93.25 116 VAL A CA 1
ATOM 909 C C . VAL A 1 116 ? 16.613 -4.084 -23.599 1.00 93.25 116 VAL A C 1
ATOM 911 O O . VAL A 1 116 ? 16.104 -5.043 -24.179 1.00 93.25 116 VAL A O 1
ATOM 914 N N . THR A 1 117 ? 16.382 -3.824 -22.310 1.00 93.69 117 THR A N 1
ATOM 915 C CA . THR A 1 117 ? 15.525 -4.661 -21.459 1.00 93.69 117 THR A CA 1
ATOM 916 C C . THR A 1 117 ? 14.080 -4.692 -21.965 1.00 93.69 117 THR A C 1
ATOM 918 O O . THR A 1 117 ? 13.479 -5.763 -22.036 1.00 93.69 117 THR A O 1
ATOM 921 N N . ALA A 1 118 ? 13.529 -3.554 -22.395 1.00 92.81 118 ALA A N 1
ATOM 922 C CA . ALA A 1 118 ? 12.180 -3.466 -22.952 1.00 92.81 118 ALA A CA 1
ATOM 923 C C . ALA A 1 118 ? 12.041 -4.265 -24.256 1.00 92.81 118 ALA A C 1
ATOM 925 O O . ALA A 1 118 ? 11.072 -5.008 -24.427 1.00 92.81 118 ALA A O 1
ATOM 926 N N . HIS A 1 119 ? 13.037 -4.174 -25.145 1.00 91.00 119 HIS A N 1
ATOM 927 C CA . HIS A 1 119 ? 13.069 -4.942 -26.389 1.00 91.00 119 HIS A CA 1
ATOM 928 C C . HIS A 1 119 ? 13.155 -6.452 -26.128 1.00 91.00 119 HIS A C 1
ATOM 930 O O . HIS A 1 119 ? 12.385 -7.227 -26.696 1.00 91.00 119 HIS A O 1
ATOM 936 N N . GLN A 1 120 ? 14.035 -6.876 -25.216 1.00 90.50 120 GLN A N 1
ATOM 937 C CA . GLN A 1 120 ? 14.158 -8.279 -24.803 1.00 90.50 120 GLN A CA 1
ATOM 938 C C . GLN A 1 120 ? 12.876 -8.801 -24.140 1.00 90.50 120 GLN A C 1
ATOM 940 O O . GLN A 1 120 ? 12.473 -9.941 -24.371 1.00 90.50 120 GLN A O 1
ATOM 945 N N . GLY A 1 121 ? 12.197 -7.951 -23.364 1.00 88.31 121 GLY A N 1
ATOM 946 C CA . GLY A 1 121 ? 10.882 -8.216 -22.783 1.00 88.31 121 GLY A CA 1
ATOM 947 C C . GLY A 1 121 ? 9.730 -8.216 -23.792 1.00 88.31 121 GLY A C 1
ATOM 948 O O . GLY A 1 121 ? 8.597 -8.506 -23.405 1.00 88.31 121 GLY A O 1
ATOM 949 N N . ARG A 1 122 ? 10.005 -7.905 -25.070 1.00 88.50 122 ARG A N 1
ATOM 950 C CA . ARG A 1 122 ? 9.019 -7.719 -26.144 1.00 88.50 122 ARG A CA 1
ATOM 951 C C . ARG A 1 122 ? 7.886 -6.793 -25.707 1.00 88.50 122 ARG A C 1
ATOM 953 O O . ARG A 1 122 ? 6.718 -7.133 -25.882 1.00 88.50 122 ARG A O 1
ATOM 960 N N . LEU A 1 123 ? 8.213 -5.684 -25.050 1.00 87.94 123 LEU A N 1
ATOM 961 C CA . LEU A 1 123 ? 7.214 -4.707 -24.633 1.00 87.94 123 LEU A CA 1
ATOM 962 C C . LEU A 1 123 ? 6.764 -3.868 -25.831 1.00 87.94 123 LEU A C 1
ATOM 964 O O . LEU A 1 123 ? 7.587 -3.406 -26.619 1.00 87.94 123 LEU A O 1
ATOM 968 N N . ASP A 1 124 ? 5.458 -3.646 -25.931 1.00 82.56 124 ASP A N 1
ATOM 969 C CA . ASP A 1 124 ? 4.862 -2.792 -26.953 1.00 82.56 124 ASP A CA 1
ATOM 970 C C . ASP A 1 124 ? 4.722 -1.381 -26.366 1.00 82.56 124 ASP A C 1
ATOM 972 O O . ASP A 1 124 ? 3.764 -1.061 -25.667 1.00 82.56 124 ASP A O 1
ATOM 976 N N . ILE A 1 125 ? 5.752 -0.557 -26.572 1.00 82.25 125 ILE A N 1
ATOM 977 C CA . ILE A 1 125 ? 5.859 0.805 -26.028 1.00 82.25 125 ILE A CA 1
ATOM 978 C C . ILE A 1 125 ? 5.780 1.806 -27.184 1.00 82.25 125 ILE A C 1
ATOM 980 O O . ILE A 1 125 ? 6.473 1.648 -28.189 1.00 82.25 125 ILE A O 1
ATOM 984 N N . GLY A 1 126 ? 4.975 2.863 -27.029 1.00 74.06 126 GLY A N 1
ATOM 985 C CA . GLY A 1 126 ? 4.827 3.919 -28.042 1.00 74.06 126 GLY A CA 1
ATOM 986 C C . GLY A 1 126 ? 3.533 3.868 -28.867 1.00 74.06 126 GLY A C 1
ATOM 987 O O . GLY A 1 126 ? 3.476 4.469 -29.943 1.00 74.06 126 GLY A O 1
ATOM 988 N N . GLY A 1 127 ? 2.503 3.179 -28.363 1.00 74.06 127 GLY A N 1
ATOM 989 C CA . GLY A 1 127 ? 1.148 3.169 -28.926 1.00 74.06 127 GLY A CA 1
ATOM 990 C C . GLY A 1 127 ? 0.976 2.296 -30.172 1.00 74.06 127 GLY A C 1
ATOM 991 O O . GLY A 1 127 ? 1.904 1.618 -30.617 1.00 74.06 127 GLY A O 1
ATOM 992 N N . GLU A 1 128 ? -0.231 2.315 -30.740 1.00 69.94 128 GLU A N 1
ATOM 993 C CA . GLU A 1 128 ? -0.579 1.521 -31.922 1.00 69.94 128 GLU A CA 1
ATOM 994 C C . GLU A 1 128 ? 0.124 2.037 -33.189 1.00 69.94 128 GLU A C 1
ATOM 996 O O . GLU A 1 128 ? 0.265 3.247 -33.421 1.00 69.94 128 GLU A O 1
ATOM 1001 N N . LEU A 1 129 ? 0.603 1.101 -34.013 1.00 73.06 129 LEU A N 1
ATOM 1002 C CA . LEU A 1 129 ? 1.149 1.399 -35.335 1.00 73.06 129 LEU A CA 1
ATOM 1003 C C . LEU A 1 129 ? 0.036 1.398 -36.378 1.00 73.06 129 LEU A C 1
ATOM 1005 O O . LEU A 1 129 ? -0.891 0.600 -36.297 1.00 73.06 129 LEU A O 1
ATOM 1009 N N . ASP A 1 130 ? 0.189 2.247 -37.394 1.00 75.69 130 ASP A N 1
ATOM 1010 C CA . ASP A 1 130 ? -0.681 2.220 -38.564 1.00 75.69 130 ASP A CA 1
ATOM 1011 C C . ASP A 1 130 ? -0.498 0.879 -39.309 1.00 75.69 130 ASP A C 1
ATOM 1013 O O . ASP A 1 130 ? 0.620 0.575 -39.749 1.00 75.69 130 ASP A O 1
ATOM 1017 N N . PRO A 1 131 ? -1.560 0.061 -39.442 1.00 72.75 131 PRO A N 1
ATOM 1018 C CA . PRO A 1 131 ? -1.482 -1.252 -40.074 1.00 72.75 131 PRO A CA 1
ATOM 1019 C C . PRO A 1 131 ? -1.227 -1.189 -41.589 1.00 72.75 131 PRO A C 1
ATOM 1021 O O . PRO A 1 131 ? -0.938 -2.221 -42.190 1.00 72.75 131 PRO A O 1
ATOM 1024 N N . SER A 1 132 ? -1.312 -0.011 -42.219 1.00 79.69 132 SER A N 1
ATOM 1025 C CA . SER A 1 132 ? -1.094 0.165 -43.663 1.00 79.69 132 SER A CA 1
ATOM 1026 C C . SER A 1 132 ? 0.382 0.267 -44.083 1.00 79.69 132 SER A C 1
ATOM 1028 O O . SER A 1 132 ? 0.694 0.251 -45.276 1.00 79.69 132 SER A O 1
ATOM 1030 N N . LEU A 1 133 ? 1.309 0.373 -43.126 1.00 80.19 133 LEU A N 1
ATOM 1031 C CA . LEU A 1 133 ? 2.722 0.614 -43.410 1.00 80.19 133 LEU A CA 1
ATOM 1032 C C . LEU A 1 133 ? 3.483 -0.660 -43.820 1.00 80.19 133 LEU A C 1
ATOM 1034 O O . LEU A 1 133 ? 3.280 -1.723 -43.230 1.00 80.19 133 LEU A O 1
ATOM 1038 N N . PRO A 1 134 ? 4.458 -0.555 -44.748 1.00 81.75 134 PRO A N 1
ATOM 1039 C CA . PRO A 1 134 ? 5.397 -1.639 -45.022 1.00 81.75 134 PRO A CA 1
ATOM 1040 C C . PRO A 1 134 ? 6.154 -2.069 -43.756 1.00 81.75 134 PRO A C 1
ATOM 1042 O O . PRO A 1 134 ? 6.618 -1.225 -42.986 1.00 81.75 134 PRO A O 1
ATOM 1045 N N . GLU A 1 135 ? 6.360 -3.376 -43.574 1.00 78.31 135 GLU A N 1
ATOM 1046 C CA . GLU A 1 135 ? 6.917 -3.972 -42.345 1.00 78.31 135 GLU A CA 1
ATOM 1047 C C . GLU A 1 135 ? 8.277 -3.374 -41.927 1.00 78.31 135 GLU A C 1
ATOM 1049 O O . GLU A 1 135 ? 8.528 -3.122 -40.746 1.00 78.31 135 GLU A O 1
ATOM 1054 N N . ALA A 1 136 ? 9.139 -3.052 -42.897 1.00 77.44 136 ALA A N 1
ATOM 1055 C CA . ALA A 1 136 ? 10.435 -2.420 -42.643 1.00 77.44 136 ALA A CA 1
ATOM 1056 C C . ALA A 1 136 ? 10.310 -0.994 -42.066 1.00 77.44 136 ALA A C 1
ATOM 1058 O O . ALA A 1 136 ? 11.090 -0.599 -41.195 1.00 77.44 136 ALA A O 1
ATOM 1059 N N . VAL A 1 137 ? 9.317 -0.226 -42.527 1.00 80.75 137 VAL A N 1
ATOM 1060 C CA . VAL A 1 137 ? 9.035 1.132 -42.036 1.00 80.75 137 VAL A CA 1
ATOM 1061 C C . VAL A 1 137 ? 8.367 1.057 -40.667 1.00 80.75 137 VAL A C 1
ATOM 1063 O O . VAL A 1 137 ? 8.761 1.786 -39.756 1.00 80.75 137 VAL A O 1
ATOM 1066 N N . ALA A 1 138 ? 7.438 0.115 -40.494 1.00 79.81 138 ALA A N 1
ATOM 1067 C CA . ALA A 1 138 ? 6.775 -0.147 -39.224 1.00 79.81 138 ALA A CA 1
ATOM 1068 C C . ALA A 1 138 ? 7.787 -0.506 -38.123 1.00 79.81 138 ALA A C 1
ATOM 1070 O O . ALA A 1 138 ? 7.749 0.070 -37.037 1.00 79.81 138 ALA A O 1
ATOM 1071 N N . LYS A 1 139 ? 8.762 -1.383 -38.403 1.00 81.06 139 LYS A N 1
ATOM 1072 C CA . LYS A 1 139 ? 9.812 -1.734 -37.433 1.00 81.06 139 LYS A CA 1
ATOM 1073 C C . LYS A 1 139 ? 10.624 -0.510 -36.996 1.00 81.06 139 LYS A C 1
ATOM 1075 O O . LYS A 1 139 ? 10.777 -0.267 -35.802 1.00 81.06 139 LYS A O 1
ATOM 1080 N N . ARG A 1 140 ? 11.092 0.299 -37.953 1.00 80.31 140 ARG A N 1
ATOM 1081 C CA . ARG A 1 140 ? 11.882 1.506 -37.659 1.00 80.31 140 ARG A CA 1
ATOM 1082 C C . ARG A 1 140 ? 11.075 2.549 -36.884 1.00 80.31 140 ARG A C 1
ATOM 1084 O O . ARG A 1 140 ? 11.607 3.206 -35.991 1.00 80.31 140 ARG A O 1
ATOM 1091 N N . GLN A 1 141 ? 9.791 2.700 -37.206 1.00 84.50 141 GLN A N 1
ATOM 1092 C CA . GLN A 1 141 ? 8.906 3.615 -36.494 1.00 84.50 141 GLN A CA 1
ATOM 1093 C C . GLN A 1 141 ? 8.619 3.129 -35.069 1.00 84.50 141 GLN A C 1
ATOM 1095 O O . GLN A 1 141 ? 8.622 3.947 -34.152 1.00 84.50 141 GLN A O 1
ATOM 1100 N N . ARG A 1 142 ? 8.442 1.818 -34.862 1.00 83.31 142 ARG A N 1
ATOM 1101 C CA . ARG A 1 142 ? 8.256 1.213 -33.535 1.00 83.31 142 ARG A CA 1
ATOM 1102 C C . ARG A 1 142 ? 9.457 1.468 -32.629 1.00 83.31 142 ARG A C 1
ATOM 1104 O O . ARG A 1 142 ? 9.290 2.019 -31.545 1.00 83.31 142 ARG A O 1
ATOM 1111 N N . ASP A 1 143 ? 10.661 1.149 -33.105 1.00 85.94 143 ASP A N 1
ATOM 1112 C CA . ASP A 1 143 ? 11.905 1.375 -32.358 1.00 85.94 143 ASP A CA 1
ATOM 1113 C C . ASP A 1 143 ? 12.089 2.867 -32.033 1.00 85.94 143 ASP A C 1
ATOM 1115 O O . ASP A 1 143 ? 12.479 3.242 -30.925 1.00 85.94 143 ASP A O 1
ATOM 1119 N N . GLY A 1 144 ? 11.748 3.732 -32.994 1.00 87.00 144 GLY A N 1
ATOM 1120 C CA . GLY A 1 144 ? 11.771 5.178 -32.831 1.00 87.00 144 GLY A CA 1
ATOM 1121 C C . GLY A 1 144 ? 10.806 5.686 -31.758 1.00 87.00 144 GLY A C 1
ATOM 1122 O O . GLY A 1 144 ? 11.226 6.501 -30.941 1.00 87.00 144 GLY A O 1
ATOM 1123 N N . ARG A 1 145 ? 9.550 5.221 -31.746 1.00 88.25 145 ARG A N 1
ATOM 1124 C CA . ARG A 1 145 ? 8.542 5.632 -30.753 1.00 88.25 145 ARG A CA 1
ATOM 1125 C C . ARG A 1 145 ? 8.855 5.101 -29.358 1.00 88.25 145 ARG A C 1
ATOM 1127 O O . ARG A 1 145 ? 8.689 5.833 -28.387 1.00 88.25 145 ARG A O 1
ATOM 1134 N N . MET A 1 146 ? 9.350 3.866 -29.255 1.00 90.25 146 MET A N 1
ATOM 1135 C CA . MET A 1 146 ? 9.796 3.303 -27.979 1.00 90.25 146 MET A CA 1
ATOM 1136 C C . MET A 1 146 ? 10.922 4.145 -27.371 1.00 90.25 146 MET A C 1
ATOM 1138 O O . MET A 1 146 ? 10.890 4.438 -26.176 1.00 90.25 146 MET A O 1
ATOM 1142 N N . PHE A 1 147 ? 11.890 4.572 -28.192 1.00 92.75 147 PHE A N 1
ATOM 1143 C CA . PHE A 1 147 ? 12.936 5.487 -27.743 1.00 92.75 147 PHE A CA 1
ATOM 1144 C C . PHE A 1 147 ? 12.349 6.798 -27.224 1.00 92.75 147 PHE A C 1
ATOM 1146 O O . PHE A 1 147 ? 12.706 7.210 -26.126 1.00 92.75 147 PHE A O 1
ATOM 1153 N N . ASP A 1 148 ? 11.444 7.431 -27.976 1.00 92.38 148 ASP A N 1
ATOM 1154 C CA . ASP A 1 148 ? 10.876 8.730 -27.596 1.00 92.38 148 ASP A CA 1
ATOM 1155 C C . ASP A 1 148 ? 10.090 8.644 -26.280 1.00 92.38 148 ASP A C 1
ATOM 1157 O O . ASP A 1 148 ? 10.271 9.489 -25.406 1.00 92.38 148 ASP A O 1
ATOM 1161 N N . ALA A 1 149 ? 9.289 7.591 -26.100 1.00 92.12 149 ALA A N 1
ATOM 1162 C CA . ALA A 1 149 ? 8.483 7.375 -24.900 1.00 92.12 149 ALA A CA 1
ATOM 1163 C C . ALA A 1 149 ? 9.343 7.135 -23.643 1.00 92.12 149 ALA A C 1
ATOM 1165 O O . ALA A 1 149 ? 9.107 7.726 -22.584 1.00 92.12 149 ALA A O 1
ATOM 1166 N N . LEU A 1 150 ? 10.382 6.299 -23.749 1.00 92.62 150 LEU A N 1
ATOM 1167 C CA . LEU A 1 150 ? 11.313 6.071 -22.640 1.00 92.62 150 LEU A CA 1
ATOM 1168 C C . LEU A 1 150 ? 12.158 7.321 -22.367 1.00 92.62 150 LEU A C 1
ATOM 1170 O O . LEU A 1 150 ? 12.346 7.695 -21.210 1.00 92.62 150 LEU A O 1
ATOM 1174 N N . ALA A 1 151 ? 12.617 8.006 -23.417 1.00 92.69 151 ALA A N 1
ATOM 1175 C CA . ALA A 1 151 ? 13.386 9.239 -23.313 1.00 92.69 151 ALA A CA 1
ATOM 1176 C C . ALA A 1 151 ? 12.592 10.347 -22.614 1.00 92.69 151 ALA A C 1
ATOM 1178 O O . ALA A 1 151 ? 13.146 11.019 -21.743 1.00 92.69 151 ALA A O 1
ATOM 1179 N N . SER A 1 152 ? 11.305 10.521 -22.939 1.00 93.00 152 SER A N 1
ATOM 1180 C CA . SER A 1 152 ? 10.455 11.502 -22.258 1.00 93.00 152 SER A CA 1
ATOM 1181 C C . SER A 1 152 ? 10.327 11.211 -20.765 1.00 93.00 152 SER A C 1
ATOM 1183 O O . SER A 1 152 ? 10.373 12.141 -19.964 1.00 93.00 152 SER A O 1
ATOM 1185 N N . HIS A 1 153 ? 10.252 9.933 -20.374 1.00 92.94 153 HIS A N 1
ATOM 1186 C CA . HIS A 1 153 ? 10.174 9.550 -18.962 1.00 92.94 153 HIS A CA 1
ATOM 1187 C C . HIS A 1 153 ? 11.488 9.823 -18.210 1.00 92.94 153 HIS A C 1
ATOM 1189 O O . HIS A 1 153 ? 11.453 10.369 -17.108 1.00 92.94 153 HIS A O 1
ATOM 1195 N N . VAL A 1 154 ? 12.653 9.546 -18.823 1.00 93.62 154 VAL A N 1
ATOM 1196 C CA . VAL A 1 154 ? 13.965 9.936 -18.254 1.00 93.62 154 VAL A CA 1
ATOM 1197 C C . VAL A 1 154 ? 14.022 11.451 -18.039 1.00 93.62 154 VAL A C 1
ATOM 1199 O O . VAL A 1 154 ? 14.456 11.914 -16.986 1.00 93.62 154 VAL A O 1
ATOM 1202 N N . LEU A 1 155 ? 13.608 12.234 -19.041 1.00 92.75 155 LEU A N 1
ATOM 1203 C CA . LEU A 1 155 ? 13.665 13.699 -18.989 1.00 92.75 155 LEU A CA 1
ATOM 1204 C C . LEU A 1 155 ? 12.699 14.284 -17.952 1.00 92.75 155 LEU A C 1
ATOM 1206 O O . LEU A 1 155 ? 13.010 15.308 -17.348 1.00 92.75 155 LEU A O 1
ATOM 1210 N N . ALA A 1 156 ? 11.575 13.611 -17.690 1.00 90.81 156 ALA A N 1
ATOM 1211 C CA . ALA A 1 156 ? 10.666 13.935 -16.591 1.00 90.81 156 ALA A CA 1
ATOM 1212 C C . ALA A 1 156 ? 11.246 13.609 -15.197 1.00 90.81 156 ALA A C 1
ATOM 1214 O O . ALA A 1 156 ? 10.632 13.937 -14.183 1.00 90.81 156 ALA A O 1
ATOM 1215 N N . GLY A 1 157 ? 12.428 12.983 -15.129 1.00 87.75 157 GLY A N 1
ATOM 1216 C CA . GLY A 1 157 ? 13.086 12.584 -13.885 1.00 87.75 157 GLY A CA 1
ATOM 1217 C C . GLY A 1 157 ? 12.609 11.241 -13.327 1.00 87.75 157 GLY A C 1
ATOM 1218 O O . GLY A 1 157 ? 12.897 10.936 -12.170 1.00 87.75 157 GLY A O 1
ATOM 1219 N N . GLY A 1 158 ? 11.885 10.451 -14.124 1.00 89.38 158 GLY A N 1
ATOM 1220 C CA . GLY A 1 158 ? 11.421 9.118 -13.753 1.00 89.38 158 GLY A CA 1
ATOM 1221 C C . GLY A 1 158 ? 12.526 8.058 -13.776 1.00 89.38 158 GLY A C 1
ATOM 1222 O O . GLY A 1 158 ? 13.552 8.204 -14.443 1.00 89.38 158 GLY A O 1
ATOM 1223 N N . ARG A 1 159 ? 12.297 6.953 -13.061 1.00 90.62 159 ARG A N 1
ATOM 1224 C CA . ARG A 1 159 ? 13.157 5.763 -13.020 1.00 90.62 159 ARG A CA 1
ATOM 1225 C C . ARG A 1 159 ? 12.731 4.788 -14.110 1.00 90.62 159 ARG A C 1
ATOM 1227 O O . ARG A 1 159 ? 11.902 3.899 -13.907 1.00 90.62 159 ARG A O 1
ATOM 1234 N N . VAL A 1 160 ? 13.323 4.926 -15.289 1.00 91.88 160 VAL A N 1
ATOM 1235 C CA . VAL A 1 160 ? 12.880 4.178 -16.477 1.00 91.88 160 VAL A CA 1
ATOM 1236 C C . VAL A 1 160 ? 13.139 2.682 -16.350 1.00 91.88 160 VAL A C 1
ATOM 1238 O O . VAL A 1 160 ? 12.310 1.873 -16.764 1.00 91.88 160 VAL A O 1
ATOM 1241 N N . GLN A 1 161 ? 14.252 2.303 -15.723 1.00 91.69 161 GLN A N 1
ATOM 1242 C CA . GLN A 1 161 ? 14.576 0.896 -15.525 1.00 91.69 161 GLN A CA 1
ATOM 1243 C C . GLN A 1 161 ? 13.518 0.180 -14.663 1.00 91.69 161 GLN A C 1
ATOM 1245 O O . GLN A 1 161 ? 13.048 -0.889 -15.048 1.00 91.69 161 GLN A O 1
ATOM 1250 N N . GLY A 1 162 ? 13.062 0.807 -13.573 1.00 90.81 162 GLY A N 1
ATOM 1251 C CA . GLY A 1 162 ? 12.015 0.243 -12.715 1.00 90.81 162 GLY A CA 1
ATOM 1252 C C . GLY A 1 162 ? 10.660 0.128 -13.419 1.00 90.81 162 GLY A C 1
ATOM 1253 O O . GLY A 1 162 ? 9.955 -0.862 -13.246 1.00 90.81 162 GLY A O 1
ATOM 1254 N N . VAL A 1 163 ? 10.306 1.094 -14.272 1.00 92.69 163 VAL A N 1
ATOM 1255 C CA . VAL A 1 163 ? 9.077 1.023 -15.084 1.00 92.69 163 VAL A CA 1
ATOM 1256 C C . VAL A 1 163 ? 9.121 -0.163 -16.046 1.00 92.69 163 VAL A C 1
ATOM 1258 O O . VAL A 1 163 ? 8.171 -0.941 -16.105 1.00 92.69 163 VAL A O 1
ATOM 1261 N N . VAL A 1 164 ? 10.226 -0.333 -16.777 1.00 93.88 164 VAL A N 1
ATOM 1262 C CA . VAL A 1 164 ? 10.386 -1.436 -17.736 1.00 93.88 164 VAL A CA 1
ATOM 1263 C C . VAL A 1 164 ? 10.355 -2.791 -17.031 1.00 93.88 164 VAL A C 1
ATOM 1265 O O . VAL A 1 164 ? 9.657 -3.698 -17.481 1.00 93.88 164 VAL A O 1
ATOM 1268 N N . GLU A 1 165 ? 11.061 -2.935 -15.910 1.00 92.50 165 GLU A N 1
ATOM 1269 C CA . GLU A 1 165 ? 11.045 -4.162 -15.107 1.00 92.50 165 GLU A CA 1
ATOM 1270 C C . GLU A 1 165 ? 9.633 -4.481 -14.591 1.00 92.50 165 GLU A C 1
ATOM 1272 O O . GLU A 1 165 ? 9.174 -5.621 -14.706 1.00 92.50 165 GLU A O 1
ATOM 1277 N N . GLY A 1 166 ? 8.904 -3.46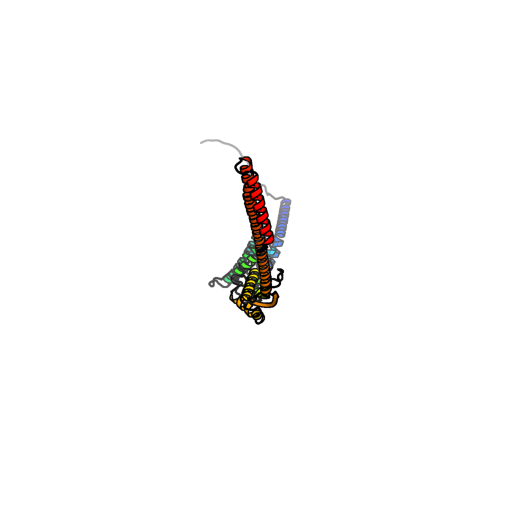9 -14.109 1.00 91.62 166 GLY A N 1
ATOM 1278 C CA . GLY A 1 166 ? 7.515 -3.605 -13.669 1.00 91.62 166 GLY A CA 1
ATOM 1279 C C . GLY A 1 166 ? 6.569 -4.021 -14.798 1.00 91.62 166 GLY A C 1
ATOM 1280 O O . GLY A 1 166 ? 5.736 -4.904 -14.607 1.00 91.62 166 GLY A O 1
ATOM 1281 N N . LEU A 1 167 ? 6.734 -3.459 -15.997 1.00 92.69 167 LEU A N 1
ATOM 1282 C CA . LEU A 1 167 ? 5.952 -3.835 -17.180 1.00 92.69 167 LEU A CA 1
ATOM 1283 C C . LEU A 1 167 ? 6.234 -5.269 -17.634 1.00 92.69 167 LEU A C 1
ATOM 1285 O O . LEU A 1 167 ? 5.309 -5.990 -18.004 1.00 92.69 167 LEU A O 1
ATOM 1289 N N . ILE A 1 168 ? 7.490 -5.719 -17.576 1.00 92.38 168 ILE A N 1
ATOM 1290 C CA . ILE A 1 168 ? 7.838 -7.116 -17.874 1.00 92.38 168 ILE A CA 1
ATOM 1291 C C . ILE A 1 168 ? 7.189 -8.050 -16.852 1.00 92.38 168 ILE A C 1
ATOM 1293 O O . ILE A 1 168 ? 6.629 -9.078 -17.242 1.00 92.38 168 ILE A O 1
ATOM 1297 N N . ALA A 1 169 ? 7.236 -7.702 -15.563 1.00 91.25 169 ALA A N 1
ATOM 1298 C CA . ALA A 1 169 ? 6.575 -8.470 -14.513 1.00 91.25 169 ALA A CA 1
ATOM 1299 C C . ALA A 1 169 ? 5.056 -8.542 -14.745 1.00 91.25 169 ALA A C 1
ATOM 1301 O O . ALA A 1 169 ? 4.491 -9.635 -14.710 1.00 91.25 169 ALA A O 1
ATOM 1302 N N . ALA A 1 170 ? 4.418 -7.418 -15.087 1.00 91.94 170 ALA A N 1
ATOM 1303 C CA . ALA A 1 170 ? 2.986 -7.351 -15.375 1.00 91.94 170 ALA A CA 1
ATOM 1304 C C . ALA A 1 170 ? 2.614 -8.214 -16.589 1.00 91.94 170 ALA A C 1
ATOM 1306 O O . ALA A 1 170 ? 1.723 -9.057 -16.499 1.00 91.94 170 ALA A O 1
ATOM 1307 N N . LYS A 1 171 ? 3.370 -8.103 -17.690 1.00 91.31 171 LYS A N 1
ATOM 1308 C CA . LYS A 1 171 ? 3.160 -8.905 -18.905 1.00 91.31 171 LYS A CA 1
ATOM 1309 C C . LYS A 1 171 ? 3.301 -10.404 -18.635 1.00 91.31 171 LYS A C 1
ATOM 1311 O O . LYS A 1 171 ? 2.490 -11.193 -19.117 1.00 91.31 171 LYS A O 1
ATOM 1316 N N . ARG A 1 172 ? 4.295 -10.814 -17.837 1.00 90.00 172 ARG A N 1
ATOM 1317 C CA . ARG A 1 172 ? 4.477 -12.221 -17.427 1.00 90.00 172 ARG A CA 1
ATOM 1318 C C . ARG A 1 172 ? 3.344 -12.717 -16.531 1.00 90.00 172 ARG A C 1
ATOM 1320 O O . ARG A 1 172 ? 2.926 -13.862 -16.669 1.00 90.00 172 ARG A O 1
ATOM 1327 N N . ALA A 1 173 ? 2.834 -11.851 -15.662 1.00 88.25 173 ALA A N 1
ATOM 1328 C CA . ALA A 1 173 ? 1.698 -12.125 -14.793 1.00 88.25 173 ALA A CA 1
ATOM 1329 C C . ALA A 1 173 ? 0.328 -11.992 -15.488 1.00 88.25 173 ALA A C 1
ATOM 1331 O O . ALA A 1 173 ? -0.693 -12.198 -14.841 1.00 88.25 173 ALA A O 1
ATOM 1332 N N . LYS A 1 174 ? 0.293 -11.671 -16.793 1.00 88.69 174 LYS A N 1
ATOM 1333 C CA . LYS A 1 174 ? -0.931 -11.399 -17.573 1.00 88.69 174 LYS A CA 1
ATOM 1334 C C . LYS A 1 174 ? -1.792 -10.270 -16.987 1.00 88.69 174 LYS A C 1
ATOM 1336 O O . LYS A 1 174 ? -3.012 -10.288 -17.110 1.00 88.69 174 LYS A O 1
ATOM 1341 N N . ILE A 1 175 ? -1.147 -9.293 -16.359 1.00 88.50 175 ILE A N 1
ATOM 1342 C CA . ILE A 1 175 ? -1.776 -8.074 -15.860 1.00 88.50 175 ILE A CA 1
ATOM 1343 C C . ILE A 1 175 ? -1.712 -7.020 -16.964 1.00 88.50 175 ILE A C 1
ATOM 1345 O O . ILE A 1 175 ? -0.636 -6.752 -17.504 1.00 88.50 175 ILE A O 1
ATOM 1349 N N . ASP A 1 176 ? -2.854 -6.409 -17.275 1.00 87.00 176 ASP A N 1
ATOM 1350 C CA . ASP A 1 176 ? -2.931 -5.326 -18.252 1.00 87.00 176 ASP A CA 1
ATOM 1351 C C . ASP A 1 176 ? -2.426 -4.010 -17.636 1.00 87.00 176 ASP A C 1
ATOM 1353 O O . ASP A 1 176 ? -3.117 -3.333 -16.869 1.00 87.00 176 ASP A O 1
ATOM 1357 N N . LEU A 1 177 ? -1.162 -3.685 -17.914 1.00 88.81 177 LEU A N 1
ATOM 1358 C CA . LEU A 1 177 ? -0.514 -2.456 -17.470 1.00 88.81 177 LEU A CA 1
ATOM 1359 C C . LEU A 1 177 ? 0.053 -1.710 -18.677 1.00 88.81 177 LEU A C 1
ATOM 1361 O O . LEU A 1 177 ? 1.074 -2.091 -19.248 1.00 88.81 177 LEU A O 1
ATOM 1365 N N . VAL A 1 178 ? -0.601 -0.605 -19.025 1.00 91.00 178 VAL A N 1
ATOM 1366 C CA . VAL A 1 178 ? -0.169 0.292 -20.101 1.00 91.00 178 VAL A CA 1
ATOM 1367 C C . VAL A 1 178 ? 1.045 1.116 -19.655 1.00 91.00 178 VAL A C 1
ATOM 1369 O O . VAL A 1 178 ? 1.121 1.560 -18.506 1.00 91.00 178 VAL A O 1
ATOM 1372 N N . PHE A 1 179 ? 1.982 1.363 -20.578 1.00 91.00 179 PHE A N 1
ATOM 1373 C CA . PHE A 1 179 ? 3.214 2.125 -20.331 1.00 91.00 179 PHE A CA 1
ATOM 1374 C C . PHE A 1 179 ? 2.958 3.496 -19.684 1.00 91.00 179 PHE A C 1
ATOM 1376 O O . PHE A 1 179 ? 3.586 3.831 -18.685 1.00 91.00 179 PHE A O 1
ATOM 1383 N N . GLU A 1 180 ? 1.994 4.260 -20.200 1.00 89.88 180 GLU A N 1
ATOM 1384 C CA . GLU A 1 180 ? 1.649 5.596 -19.689 1.00 89.88 180 GLU A CA 1
ATOM 1385 C C . GLU A 1 180 ? 1.230 5.561 -18.215 1.00 89.88 180 GLU A C 1
ATOM 1387 O O . GLU A 1 180 ? 1.659 6.387 -17.407 1.00 89.88 180 GLU A O 1
ATOM 1392 N N . LYS A 1 181 ? 0.446 4.546 -17.841 1.00 89.31 181 LYS A N 1
ATOM 1393 C CA . LYS A 1 181 ? -0.000 4.329 -16.465 1.00 89.31 181 LYS A CA 1
ATOM 1394 C C . LYS A 1 181 ? 1.171 3.962 -15.558 1.00 89.31 181 LYS A C 1
ATOM 1396 O O . LYS A 1 181 ? 1.280 4.487 -14.455 1.00 89.31 181 LYS A O 1
ATOM 1401 N N . ALA A 1 182 ? 2.076 3.106 -16.031 1.00 91.12 182 ALA A N 1
ATOM 1402 C CA . ALA A 1 182 ? 3.287 2.747 -15.299 1.00 91.12 182 ALA A CA 1
ATOM 1403 C C . ALA A 1 182 ? 4.207 3.964 -15.073 1.00 91.12 182 ALA A C 1
ATOM 1405 O O . ALA A 1 182 ? 4.705 4.156 -13.965 1.00 91.12 182 ALA A O 1
ATOM 1406 N N . CYS A 1 183 ? 4.367 4.832 -16.077 1.00 90.94 183 CYS A N 1
ATOM 1407 C CA . CYS A 1 183 ? 5.085 6.100 -15.937 1.00 90.94 183 CYS A CA 1
ATOM 1408 C C . CYS A 1 183 ? 4.436 7.017 -14.897 1.00 90.94 183 CYS A C 1
ATOM 1410 O O . CYS A 1 183 ? 5.134 7.555 -14.040 1.00 90.94 183 CYS A O 1
ATOM 1412 N N . ALA A 1 184 ? 3.109 7.160 -14.929 1.00 89.56 184 ALA A N 1
ATOM 1413 C CA . ALA A 1 184 ? 2.385 7.971 -13.956 1.00 89.56 184 ALA A CA 1
ATOM 1414 C C . ALA A 1 184 ? 2.573 7.453 -12.518 1.00 89.56 184 ALA A C 1
ATOM 1416 O O . ALA A 1 184 ? 2.811 8.247 -11.608 1.00 89.56 184 ALA A O 1
ATOM 1417 N N . ILE A 1 185 ? 2.537 6.129 -12.314 1.00 88.81 185 ILE A N 1
ATOM 1418 C CA . ILE A 1 185 ? 2.810 5.495 -11.013 1.00 88.81 185 ILE A CA 1
ATOM 1419 C C . ILE A 1 185 ? 4.235 5.792 -10.550 1.00 88.81 185 ILE A C 1
ATOM 1421 O O . ILE A 1 185 ? 4.438 6.170 -9.397 1.00 88.81 185 ILE A O 1
ATOM 1425 N N . ASP A 1 186 ? 5.229 5.648 -11.423 1.00 91.06 186 ASP A N 1
ATOM 1426 C CA . ASP A 1 186 ? 6.616 5.928 -11.057 1.00 91.06 186 ASP A CA 1
ATOM 1427 C C . ASP A 1 186 ? 6.808 7.396 -10.654 1.00 91.06 186 ASP A C 1
ATOM 1429 O O . ASP A 1 186 ? 7.308 7.653 -9.562 1.00 91.06 186 ASP A O 1
ATOM 1433 N N . LEU A 1 187 ? 6.313 8.353 -11.451 1.00 89.00 187 LEU A N 1
ATOM 1434 C CA . LEU A 1 187 ? 6.410 9.781 -11.120 1.00 89.00 187 LEU A CA 1
ATOM 1435 C C . LEU A 1 187 ? 5.718 10.121 -9.795 1.00 89.00 187 LEU A C 1
ATOM 1437 O O . LEU A 1 187 ? 6.263 10.881 -8.995 1.00 89.00 187 LEU A O 1
ATOM 1441 N N . ALA A 1 188 ? 4.546 9.536 -9.537 1.00 85.62 188 ALA A N 1
ATOM 1442 C CA . ALA A 1 188 ? 3.824 9.733 -8.283 1.00 85.62 188 ALA A CA 1
ATOM 1443 C C . ALA A 1 188 ? 4.570 9.146 -7.072 1.00 85.62 188 ALA A C 1
ATOM 1445 O O . ALA A 1 188 ? 4.436 9.652 -5.959 1.00 85.62 188 ALA A O 1
ATOM 1446 N N . THR A 1 189 ? 5.368 8.095 -7.280 1.00 82.81 189 THR A N 1
ATOM 1447 C CA . THR A 1 189 ? 6.049 7.351 -6.210 1.00 82.81 189 THR A CA 1
ATOM 1448 C C . THR A 1 189 ? 7.516 7.731 -6.016 1.00 82.81 189 THR A C 1
ATOM 1450 O O . THR A 1 189 ? 8.128 7.282 -5.052 1.00 82.81 189 THR A O 1
ATOM 1453 N N . LEU A 1 190 ? 8.079 8.623 -6.842 1.00 80.44 190 LEU A N 1
ATOM 1454 C CA . LEU A 1 190 ? 9.482 9.066 -6.763 1.00 80.44 190 LEU A CA 1
ATOM 1455 C C . LEU A 1 190 ? 9.926 9.537 -5.368 1.00 80.44 190 LEU A C 1
ATOM 1457 O O . LEU A 1 190 ? 11.105 9.439 -5.036 1.00 80.44 190 LEU A O 1
ATOM 1461 N N . ARG A 1 191 ? 9.003 10.079 -4.564 1.00 75.62 191 ARG A N 1
ATOM 1462 C CA . ARG A 1 191 ? 9.281 10.624 -3.224 1.00 75.62 191 ARG A CA 1
ATOM 1463 C C . ARG A 1 191 ? 8.713 9.781 -2.086 1.00 75.62 191 ARG A C 1
ATOM 1465 O O . ARG A 1 191 ? 8.768 10.210 -0.939 1.00 75.62 191 ARG A O 1
ATOM 1472 N N . THR A 1 192 ? 8.127 8.627 -2.386 1.00 72.44 192 THR A N 1
ATOM 1473 C CA . THR A 1 192 ? 7.551 7.747 -1.371 1.00 72.44 192 THR A CA 1
ATOM 1474 C C . THR A 1 192 ? 8.436 6.523 -1.208 1.00 72.44 192 THR A C 1
ATOM 1476 O O . THR A 1 192 ? 8.672 5.780 -2.158 1.00 72.44 192 THR A O 1
ATOM 1479 N N . GLU A 1 193 ? 8.938 6.317 0.006 1.00 64.44 193 GLU A N 1
ATOM 1480 C CA . GLU A 1 193 ? 9.718 5.127 0.336 1.00 64.44 193 GLU A CA 1
ATOM 1481 C C . GLU A 1 193 ? 8.857 3.867 0.183 1.00 64.44 193 GLU A C 1
ATOM 1483 O O . GLU A 1 193 ? 7.694 3.852 0.591 1.00 64.44 193 GLU A O 1
ATOM 1488 N N . GLY A 1 194 ? 9.419 2.823 -0.438 1.00 66.31 194 GLY A N 1
ATOM 1489 C CA . GLY A 1 194 ? 8.729 1.539 -0.612 1.00 66.31 194 GLY A CA 1
ATOM 1490 C C . GLY A 1 194 ? 7.461 1.628 -1.461 1.00 66.31 194 GLY A C 1
ATOM 1491 O O . GLY A 1 194 ? 6.482 0.946 -1.186 1.00 66.31 194 GLY A O 1
ATOM 1492 N N . LYS A 1 195 ? 7.421 2.537 -2.444 1.00 76.50 195 LYS A N 1
ATOM 1493 C CA . LYS A 1 195 ? 6.420 2.483 -3.510 1.00 76.50 195 LYS A CA 1
ATOM 1494 C C . LYS A 1 195 ? 7.119 2.597 -4.854 1.00 76.50 195 LYS A C 1
ATOM 1496 O O . LYS A 1 195 ? 7.889 3.518 -5.126 1.00 76.50 195 LYS A O 1
ATOM 1501 N N . SER A 1 196 ? 6.886 1.611 -5.701 1.00 85.62 196 SER A N 1
ATOM 1502 C CA . SER A 1 196 ? 7.412 1.558 -7.059 1.00 85.62 196 SER A CA 1
ATOM 1503 C C . SER A 1 196 ? 6.446 0.786 -7.946 1.00 85.62 196 SER A C 1
ATOM 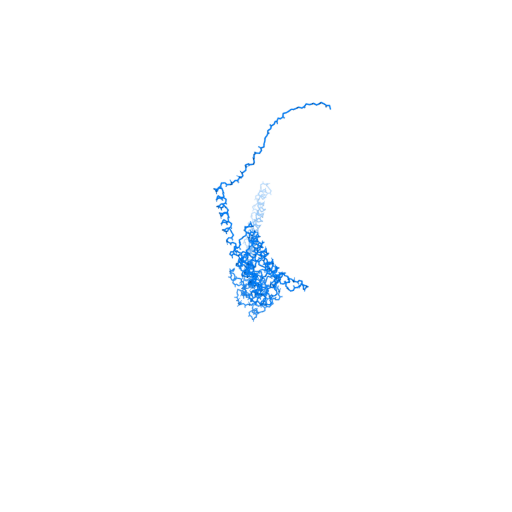1505 O O . SER A 1 196 ? 5.584 0.055 -7.459 1.00 85.62 196 SER A O 1
ATOM 1507 N N . VAL A 1 197 ? 6.588 0.936 -9.262 1.00 88.19 197 VAL A N 1
ATOM 1508 C CA . VAL A 1 197 ? 5.784 0.180 -10.234 1.00 88.19 197 VAL A CA 1
ATOM 1509 C C . VAL A 1 197 ? 5.991 -1.323 -10.060 1.00 88.19 197 VAL A C 1
ATOM 1511 O O . VAL A 1 197 ? 5.031 -2.087 -10.071 1.00 88.19 197 VAL A O 1
ATOM 1514 N N . THR A 1 198 ? 7.239 -1.751 -9.867 1.00 87.81 198 THR A N 1
ATOM 1515 C CA . THR A 1 198 ? 7.598 -3.157 -9.642 1.00 87.81 198 THR A CA 1
ATOM 1516 C C . THR A 1 198 ? 6.938 -3.713 -8.392 1.00 87.81 198 THR A C 1
ATOM 1518 O O . THR A 1 198 ? 6.377 -4.805 -8.435 1.00 87.81 198 THR A O 1
ATOM 1521 N N . GLU A 1 199 ? 6.958 -2.963 -7.295 1.00 87.19 199 GLU A N 1
ATOM 1522 C CA . GLU A 1 199 ? 6.306 -3.359 -6.050 1.00 87.19 199 GLU A CA 1
ATOM 1523 C C . GLU A 1 199 ? 4.786 -3.426 -6.197 1.00 87.19 199 GLU A C 1
ATOM 1525 O O . GLU A 1 199 ? 4.191 -4.432 -5.829 1.00 87.19 199 GLU A O 1
ATOM 1530 N N . ALA A 1 200 ? 4.169 -2.429 -6.834 1.00 86.69 200 ALA A N 1
ATOM 1531 C CA . ALA A 1 200 ? 2.735 -2.417 -7.109 1.00 86.69 200 ALA A CA 1
ATOM 1532 C C . ALA A 1 200 ? 2.280 -3.645 -7.915 1.00 86.69 200 ALA A C 1
ATOM 1534 O O . ALA A 1 200 ? 1.275 -4.276 -7.592 1.00 86.69 200 ALA A O 1
ATOM 1535 N N . VAL A 1 201 ? 3.040 -4.016 -8.949 1.00 89.81 201 VAL A N 1
ATOM 1536 C CA . VAL A 1 201 ? 2.775 -5.224 -9.743 1.00 89.81 201 VAL A CA 1
ATOM 1537 C C . VAL A 1 201 ? 3.016 -6.482 -8.910 1.00 89.81 201 VAL A C 1
ATOM 1539 O O . VAL A 1 201 ? 2.203 -7.402 -8.939 1.00 89.81 201 VAL A O 1
ATOM 1542 N N . THR A 1 202 ? 4.091 -6.517 -8.122 1.00 87.69 202 THR A N 1
ATOM 1543 C CA . THR A 1 202 ? 4.418 -7.668 -7.268 1.00 87.69 202 THR A CA 1
ATOM 1544 C C . THR A 1 202 ? 3.329 -7.916 -6.233 1.00 87.69 202 THR A C 1
ATOM 1546 O O . THR A 1 202 ? 2.890 -9.050 -6.092 1.00 87.69 202 THR A O 1
ATOM 1549 N N . THR A 1 203 ? 2.839 -6.873 -5.560 1.00 86.12 203 THR A N 1
ATOM 1550 C CA . THR A 1 203 ? 1.744 -6.969 -4.585 1.00 86.12 203 THR A CA 1
ATOM 1551 C C . THR A 1 203 ? 0.399 -7.303 -5.237 1.00 86.12 203 THR A C 1
ATOM 1553 O O . THR A 1 203 ? -0.487 -7.854 -4.590 1.00 86.12 203 THR A O 1
ATOM 1556 N N . SER A 1 204 ? 0.223 -6.996 -6.525 1.00 87.75 204 SER A N 1
ATOM 1557 C CA . SER A 1 204 ? -0.958 -7.422 -7.284 1.00 87.75 204 SER A CA 1
ATOM 1558 C C . SER A 1 204 ? -0.962 -8.939 -7.536 1.00 87.75 204 SER A C 1
ATOM 1560 O O . SER A 1 204 ? -2.008 -9.575 -7.420 1.00 87.75 204 SER A O 1
ATOM 1562 N N . VAL A 1 205 ? 0.207 -9.531 -7.819 1.00 87.75 205 VAL A N 1
ATOM 1563 C CA . VAL A 1 205 ? 0.367 -10.984 -8.040 1.00 87.75 205 VAL A CA 1
ATOM 1564 C C . VAL A 1 205 ? 0.427 -11.759 -6.727 1.00 87.75 205 VAL A C 1
ATOM 1566 O O . VAL A 1 205 ? -0.217 -12.795 -6.588 1.00 87.75 205 VAL A O 1
ATOM 1569 N N . ASN A 1 206 ? 1.201 -11.250 -5.773 1.00 88.38 206 ASN A N 1
ATOM 1570 C CA . ASN A 1 206 ? 1.430 -11.839 -4.463 1.00 88.38 206 ASN A CA 1
ATOM 1571 C C . ASN A 1 206 ? 0.883 -10.878 -3.400 1.00 88.38 206 ASN A C 1
ATOM 1573 O O . ASN A 1 206 ? 1.585 -9.932 -3.026 1.00 88.38 206 ASN A O 1
ATOM 1577 N N . PRO A 1 207 ? -0.356 -11.093 -2.921 1.00 91.62 207 PRO A N 1
ATOM 1578 C CA . PRO A 1 207 ? -0.947 -10.268 -1.878 1.00 91.62 207 PRO A CA 1
ATOM 1579 C C . PRO A 1 207 ? -0.057 -10.207 -0.637 1.00 91.62 207 PRO A C 1
ATOM 1581 O O . PRO A 1 207 ? 0.593 -11.188 -0.268 1.00 91.62 207 PRO A O 1
ATOM 1584 N N . ARG A 1 208 ? -0.048 -9.052 0.027 1.00 90.62 208 ARG A N 1
ATOM 1585 C CA . ARG A 1 208 ? 0.687 -8.847 1.279 1.00 90.62 208 ARG A CA 1
ATOM 1586 C C . ARG A 1 208 ? -0.271 -8.761 2.453 1.00 90.62 208 ARG A C 1
ATOM 1588 O O . ARG A 1 208 ? -1.398 -8.291 2.313 1.00 90.62 208 ARG A O 1
ATOM 1595 N N . VAL A 1 209 ? 0.210 -9.172 3.617 1.00 92.44 209 VAL A N 1
ATOM 1596 C CA . VAL A 1 209 ? -0.550 -9.107 4.866 1.00 92.44 209 VAL A CA 1
ATOM 1597 C C . VAL A 1 209 ? -0.209 -7.813 5.601 1.00 92.44 209 VAL A C 1
ATOM 1599 O O . VAL A 1 209 ? 0.958 -7.427 5.688 1.00 92.44 209 VAL A O 1
ATOM 1602 N N . ILE A 1 210 ? -1.239 -7.134 6.093 1.00 91.31 210 ILE A N 1
ATOM 1603 C CA . ILE A 1 210 ? -1.157 -5.924 6.910 1.00 91.31 210 ILE A CA 1
ATOM 1604 C C . ILE A 1 210 ? -1.844 -6.211 8.240 1.00 91.31 210 ILE A C 1
ATOM 1606 O O . ILE A 1 210 ? -3.001 -6.631 8.264 1.00 91.31 210 ILE A O 1
ATOM 1610 N N . ASP A 1 211 ? -1.153 -5.955 9.344 1.00 91.44 211 ASP A N 1
ATOM 1611 C CA . ASP A 1 211 ? -1.740 -6.103 10.673 1.00 91.44 211 ASP A CA 1
ATOM 1612 C C . ASP A 1 211 ? -2.644 -4.907 11.009 1.00 91.44 211 ASP A C 1
ATOM 1614 O O . ASP A 1 211 ? -2.322 -3.745 10.739 1.00 91.44 211 ASP A O 1
ATOM 1618 N N . CYS A 1 212 ? -3.797 -5.203 11.602 1.00 89.88 212 CYS A N 1
ATOM 1619 C CA . CYS A 1 212 ? -4.789 -4.241 12.057 1.00 89.88 212 CYS A CA 1
ATOM 1620 C C . CYS A 1 212 ? -5.081 -4.525 13.545 1.00 89.88 212 CYS A C 1
ATOM 1622 O O . CYS A 1 212 ? -5.723 -5.536 13.854 1.00 89.88 212 CYS A O 1
ATOM 1624 N N . PRO A 1 213 ? -4.603 -3.684 14.483 1.00 86.12 213 PRO A N 1
ATOM 1625 C CA . PRO A 1 213 ? -3.911 -2.402 14.298 1.00 86.12 213 PRO A CA 1
ATOM 1626 C C . PRO A 1 213 ? -2.429 -2.553 13.899 1.00 86.12 213 PRO A C 1
ATOM 1628 O O . PRO A 1 213 ? -1.839 -3.612 14.080 1.00 86.12 213 PRO A O 1
ATOM 1631 N N . ASP A 1 214 ? -1.817 -1.481 13.376 1.00 84.75 214 ASP A N 1
ATOM 1632 C CA . ASP A 1 214 ? -0.394 -1.496 12.994 1.00 84.75 214 ASP A CA 1
ATOM 1633 C C . ASP A 1 214 ? 0.494 -1.706 14.229 1.00 84.75 214 ASP A C 1
ATOM 1635 O O . ASP A 1 214 ? 0.563 -0.842 15.111 1.00 84.75 214 ASP A O 1
ATOM 1639 N N . SER A 1 215 ? 1.231 -2.819 14.240 1.00 77.88 215 SER A N 1
ATOM 1640 C CA . SER A 1 215 ? 2.184 -3.212 15.285 1.00 77.88 215 SER A CA 1
ATOM 1641 C C . SER A 1 215 ? 3.217 -2.123 15.616 1.00 77.88 215 SER A C 1
ATOM 1643 O O . SER A 1 215 ? 3.777 -2.103 16.710 1.00 77.88 215 SER A O 1
ATOM 1645 N N . ARG A 1 216 ? 3.474 -1.181 14.697 1.00 78.75 216 ARG A N 1
ATOM 1646 C CA . ARG A 1 216 ? 4.428 -0.074 14.897 1.00 78.75 216 ARG A CA 1
ATOM 1647 C C . ARG A 1 216 ? 3.850 1.123 15.654 1.00 78.75 216 ARG A C 1
ATOM 1649 O O . ARG A 1 216 ? 4.619 1.919 16.185 1.00 78.75 216 ARG A O 1
ATOM 1656 N N . LYS A 1 217 ? 2.521 1.281 15.710 1.00 74.31 217 LYS A N 1
ATOM 1657 C CA . LYS A 1 217 ? 1.845 2.469 16.278 1.00 74.31 217 LYS A CA 1
ATOM 1658 C C . LYS A 1 217 ? 1.432 2.307 17.751 1.00 74.31 217 LYS A C 1
ATOM 1660 O O . LYS A 1 217 ? 0.680 3.127 18.272 1.00 74.31 217 LYS A O 1
ATOM 1665 N N . GLY A 1 218 ? 1.929 1.276 18.437 1.00 70.44 218 GLY A N 1
ATOM 1666 C CA . GLY A 1 218 ? 1.838 1.111 19.896 1.00 70.44 218 GLY A CA 1
ATOM 1667 C C . GLY A 1 218 ? 0.523 0.536 20.437 1.00 70.44 218 GLY A C 1
ATOM 1668 O O . GLY A 1 218 ? 0.489 0.105 21.588 1.00 70.44 218 GLY A O 1
ATOM 1669 N N . ARG A 1 219 ? -0.549 0.478 19.637 1.00 77.38 219 ARG A N 1
ATOM 1670 C CA . ARG A 1 219 ? -1.764 -0.283 19.971 1.00 77.38 219 ARG A CA 1
ATOM 1671 C C . ARG A 1 219 ? -1.695 -1.664 19.336 1.00 77.38 219 ARG A C 1
ATOM 1673 O O . ARG A 1 219 ? -1.627 -1.770 18.119 1.00 77.38 219 ARG A O 1
ATOM 1680 N N . ASN A 1 220 ? -1.777 -2.698 20.168 1.00 85.50 220 ASN A N 1
ATOM 1681 C CA . ASN A 1 220 ? -1.662 -4.088 19.723 1.00 85.50 220 ASN A CA 1
ATOM 1682 C C . ASN A 1 220 ? -3.018 -4.763 19.474 1.00 85.50 220 ASN A C 1
ATOM 1684 O O . ASN A 1 220 ? -3.040 -5.851 18.910 1.00 85.50 220 ASN A O 1
ATOM 1688 N N . THR A 1 221 ? -4.127 -4.158 19.909 1.00 90.56 221 THR A N 1
ATOM 1689 C CA . THR A 1 221 ? -5.490 -4.693 19.766 1.00 90.56 221 THR A CA 1
ATOM 1690 C C . THR A 1 221 ? -6.480 -3.594 19.394 1.00 90.56 221 THR A C 1
ATOM 1692 O O . THR A 1 221 ? -6.285 -2.416 19.709 1.00 90.56 221 THR A O 1
ATOM 1695 N N . ILE A 1 222 ? -7.538 -3.992 18.694 1.00 91.62 222 ILE A N 1
ATOM 1696 C CA . ILE A 1 222 ? -8.757 -3.212 18.498 1.00 91.62 222 ILE A CA 1
ATOM 1697 C C . ILE A 1 222 ? -9.695 -3.580 19.639 1.00 91.62 222 ILE A C 1
ATOM 1699 O O . ILE A 1 222 ? -10.106 -4.734 19.755 1.00 91.62 222 ILE A O 1
ATOM 1703 N N . ASP A 1 223 ? -10.038 -2.599 20.461 1.00 92.94 223 ASP A N 1
ATOM 1704 C CA . ASP A 1 223 ? -10.888 -2.812 21.623 1.00 92.94 223 ASP A CA 1
ATOM 1705 C C . ASP A 1 223 ? -12.323 -2.377 21.297 1.00 92.94 223 ASP A C 1
ATOM 1707 O O . ASP A 1 223 ? -12.553 -1.255 20.839 1.00 92.94 223 ASP A O 1
ATOM 1711 N N . ALA A 1 224 ? -13.294 -3.251 21.550 1.00 94.12 224 ALA A N 1
ATOM 1712 C CA . ALA A 1 224 ? -14.717 -2.984 21.350 1.00 94.12 224 ALA A CA 1
ATOM 1713 C C . ALA A 1 224 ? -15.547 -3.618 22.472 1.00 94.12 224 ALA A C 1
ATOM 1715 O O . ALA A 1 224 ? -15.081 -4.530 23.145 1.00 94.12 224 ALA A O 1
ATOM 1716 N N . VAL A 1 225 ? -16.771 -3.140 22.693 1.00 94.50 225 VAL A N 1
ATOM 1717 C CA . VAL A 1 225 ? -17.666 -3.643 23.749 1.00 94.50 225 VAL A CA 1
ATOM 1718 C C . VAL A 1 225 ? -18.923 -4.204 23.094 1.00 94.50 225 VAL A C 1
ATOM 1720 O O . VAL A 1 225 ? -19.530 -3.518 22.273 1.00 94.50 225 VAL A O 1
ATOM 1723 N N . ALA A 1 226 ? -19.293 -5.440 23.426 1.00 94.62 226 ALA A N 1
ATOM 1724 C CA . ALA A 1 226 ? -20.544 -6.052 22.975 1.00 94.62 226 ALA A CA 1
ATOM 1725 C C . ALA A 1 226 ? -21.748 -5.507 23.772 1.00 94.62 226 ALA A C 1
ATOM 1727 O O . ALA A 1 226 ? -21.577 -4.845 24.799 1.00 94.62 226 ALA A O 1
ATOM 1728 N N . LYS A 1 227 ? -22.985 -5.771 23.327 1.00 93.50 227 LYS A N 1
ATOM 1729 C CA . LYS A 1 227 ? -24.191 -5.229 23.990 1.00 93.50 227 LYS A CA 1
ATOM 1730 C C . LYS A 1 227 ? -24.376 -5.705 25.434 1.00 93.50 227 LYS A C 1
ATOM 1732 O O . LYS A 1 227 ? -24.976 -4.994 26.237 1.00 93.50 227 LYS A O 1
ATOM 1737 N N . ASP A 1 228 ? -23.815 -6.856 25.787 1.00 91.94 228 ASP A N 1
ATOM 1738 C CA . ASP A 1 228 ? -23.771 -7.373 27.159 1.00 91.94 228 ASP A CA 1
ATOM 1739 C C . ASP A 1 228 ? -22.790 -6.624 28.087 1.00 91.94 228 ASP A C 1
ATOM 1741 O O . ASP A 1 228 ? -22.740 -6.891 29.292 1.00 91.94 228 ASP A O 1
ATOM 1745 N N . GLY A 1 229 ? -22.040 -5.653 27.555 1.00 92.00 229 GLY A N 1
ATOM 1746 C CA . GLY A 1 229 ? -21.126 -4.799 28.307 1.00 92.00 229 GLY A CA 1
ATOM 1747 C C . GLY A 1 229 ? -19.736 -5.395 28.521 1.00 92.00 229 GLY A C 1
ATOM 1748 O O . GLY A 1 229 ? -18.964 -4.835 29.304 1.00 92.00 229 GLY A O 1
ATOM 1749 N N . ILE A 1 230 ? -19.405 -6.503 27.851 1.00 93.88 230 ILE A N 1
ATOM 1750 C CA . ILE A 1 230 ? -18.088 -7.140 27.931 1.00 93.88 230 ILE A CA 1
ATOM 1751 C C . ILE A 1 230 ? -17.187 -6.623 26.811 1.00 93.88 230 ILE A C 1
ATOM 1753 O O . ILE A 1 230 ? -17.571 -6.572 25.640 1.00 93.88 230 ILE A O 1
ATOM 1757 N N . GLN A 1 231 ? -15.975 -6.218 27.185 1.00 94.62 231 GLN A N 1
ATOM 1758 C CA . GLN A 1 231 ? -14.959 -5.777 26.243 1.00 94.62 231 GLN A CA 1
ATOM 1759 C C . GLN A 1 231 ? -14.307 -6.979 25.555 1.00 94.62 231 GLN A C 1
ATOM 1761 O O . GLN A 1 231 ? -13.957 -7.965 26.199 1.00 94.62 231 GLN A O 1
ATOM 1766 N N . LEU A 1 232 ? -14.083 -6.861 24.254 1.00 94.25 232 LEU A N 1
ATOM 1767 C CA . LEU A 1 232 ? -13.294 -7.776 23.444 1.00 94.25 232 LEU A CA 1
ATOM 1768 C C . LEU A 1 232 ? -12.106 -7.021 22.850 1.00 94.25 232 LEU A C 1
ATOM 1770 O O . LEU A 1 232 ? -12.255 -5.894 22.370 1.00 94.25 232 LEU A O 1
ATOM 1774 N N . LYS A 1 233 ? -10.934 -7.650 22.885 1.00 93.62 233 LYS A N 1
ATOM 1775 C CA . LYS A 1 233 ? -9.692 -7.145 22.297 1.00 93.62 233 LYS A CA 1
ATOM 1776 C C . LYS A 1 233 ? -9.334 -8.033 21.118 1.00 93.62 233 LYS A C 1
ATOM 1778 O O . LYS A 1 233 ? -9.094 -9.223 21.288 1.00 93.62 233 LYS A O 1
ATOM 1783 N N . VAL A 1 234 ? -9.334 -7.466 19.919 1.00 93.06 234 VAL A N 1
ATOM 1784 C CA . VAL A 1 234 ? -9.223 -8.230 18.673 1.00 93.06 234 VAL A CA 1
ATOM 1785 C C . VAL A 1 234 ? -7.983 -7.823 17.895 1.00 93.06 234 VAL A C 1
ATOM 1787 O O . VAL A 1 234 ? -7.666 -6.638 17.791 1.00 93.06 234 VAL A O 1
ATOM 1790 N N . LYS A 1 235 ? -7.292 -8.803 17.311 1.00 92.94 235 LYS A N 1
ATOM 1791 C CA . LYS A 1 235 ? -6.235 -8.577 16.317 1.00 92.94 235 LYS A CA 1
ATOM 1792 C C . LYS A 1 235 ? -6.685 -9.133 14.981 1.00 92.94 235 LYS A C 1
ATOM 1794 O O . LYS A 1 235 ? -7.073 -10.296 14.903 1.00 92.94 235 LYS A O 1
ATOM 1799 N N . ALA A 1 236 ? -6.606 -8.330 13.929 1.00 93.25 236 ALA A N 1
ATOM 1800 C CA . ALA A 1 236 ? -6.940 -8.757 12.578 1.00 93.25 236 ALA A CA 1
ATOM 1801 C C . ALA A 1 236 ? -5.721 -8.670 11.657 1.00 93.25 236 ALA A C 1
ATOM 1803 O O . ALA A 1 236 ? -4.870 -7.794 11.799 1.00 93.25 236 ALA A O 1
ATOM 1804 N N . ARG A 1 237 ? -5.656 -9.575 10.685 1.00 93.69 237 ARG A N 1
ATOM 1805 C CA . ARG A 1 237 ? -4.713 -9.554 9.571 1.00 93.69 237 ARG A CA 1
ATOM 1806 C C . ARG A 1 237 ? -5.495 -9.333 8.293 1.00 93.69 237 ARG A C 1
ATOM 1808 O O . ARG A 1 237 ? -6.427 -10.068 7.987 1.00 93.69 237 ARG A O 1
ATOM 1815 N N . VAL A 1 238 ? -5.129 -8.297 7.559 1.00 93.75 238 VAL A N 1
ATOM 1816 C CA . VAL A 1 238 ? -5.790 -7.912 6.317 1.00 93.75 238 VAL A CA 1
ATOM 1817 C C . VAL A 1 238 ? -4.871 -8.279 5.168 1.00 93.75 238 VAL A C 1
ATOM 1819 O O . VAL A 1 238 ? -3.778 -7.727 5.038 1.00 93.75 238 VAL A O 1
ATOM 1822 N N . THR A 1 239 ? -5.307 -9.207 4.326 1.00 93.56 239 THR A N 1
ATOM 1823 C CA . THR A 1 239 ? -4.588 -9.551 3.101 1.00 93.56 239 THR A CA 1
ATOM 1824 C C . THR A 1 239 ? -5.036 -8.600 2.004 1.00 93.56 239 THR A C 1
ATOM 1826 O O . THR A 1 239 ? -6.198 -8.616 1.594 1.00 93.56 239 THR A O 1
ATOM 1829 N N . VAL A 1 240 ? -4.119 -7.764 1.522 1.00 92.75 240 VAL A N 1
ATOM 1830 C CA . VAL A 1 240 ? -4.401 -6.781 0.473 1.00 92.75 240 VAL A CA 1
ATOM 1831 C C . VAL A 1 240 ? -3.591 -7.063 -0.782 1.00 92.75 240 VAL A C 1
ATOM 1833 O O . VAL A 1 240 ? -2.425 -7.465 -0.725 1.00 92.75 240 VAL A O 1
ATOM 1836 N N . ARG A 1 241 ? -4.201 -6.791 -1.932 1.00 91.62 241 ARG A N 1
ATOM 1837 C CA . ARG A 1 241 ? -3.519 -6.737 -3.227 1.00 91.62 241 ARG A CA 1
ATOM 1838 C C . ARG A 1 241 ? -3.611 -5.329 -3.793 1.00 91.62 241 ARG A C 1
ATOM 1840 O O . ARG A 1 241 ? -4.565 -4.605 -3.522 1.00 91.62 241 ARG A O 1
ATOM 1847 N N . THR A 1 242 ? -2.627 -4.908 -4.571 1.00 89.25 242 THR A N 1
ATOM 1848 C CA . THR A 1 242 ? -2.649 -3.563 -5.156 1.00 89.25 242 THR A CA 1
ATOM 1849 C C . THR A 1 242 ? -3.657 -3.492 -6.295 1.00 89.25 242 THR A C 1
ATOM 1851 O O . THR A 1 242 ? -3.622 -4.315 -7.213 1.00 89.25 242 THR A O 1
ATOM 1854 N N . ASN A 1 243 ? -4.517 -2.472 -6.263 1.00 88.31 243 ASN A N 1
ATOM 1855 C CA . ASN A 1 243 ? -5.393 -2.150 -7.379 1.00 88.31 243 ASN A CA 1
ATOM 1856 C C . ASN A 1 243 ? -4.675 -1.151 -8.294 1.00 88.31 243 ASN A C 1
ATOM 1858 O O . ASN A 1 243 ? -4.578 0.042 -7.998 1.00 88.31 243 ASN A O 1
ATOM 1862 N N . LEU A 1 244 ? -4.177 -1.642 -9.428 1.00 84.31 244 LEU A N 1
ATOM 1863 C CA . LEU A 1 244 ? -3.402 -0.832 -10.369 1.00 84.31 244 LEU A CA 1
ATOM 1864 C C . LEU A 1 244 ? -4.220 0.281 -11.034 1.00 84.31 244 LEU A C 1
ATOM 1866 O O . LEU A 1 244 ? -3.629 1.217 -11.557 1.00 84.31 244 LEU A O 1
ATOM 1870 N N . GLU A 1 245 ? -5.553 0.218 -11.041 1.00 83.94 245 GLU A N 1
ATOM 1871 C CA . GLU A 1 245 ? -6.411 1.298 -11.549 1.00 83.94 245 GLU A CA 1
ATOM 1872 C C . GLU A 1 245 ? -6.500 2.481 -10.600 1.00 83.94 245 GLU A C 1
ATOM 1874 O O . GLU A 1 245 ? -6.528 3.619 -11.059 1.00 83.94 245 GLU A O 1
ATOM 1879 N N . ARG A 1 246 ? -6.492 2.222 -9.291 1.00 83.75 246 ARG A N 1
ATOM 1880 C CA . ARG A 1 246 ? -6.726 3.239 -8.254 1.00 83.75 246 ARG A CA 1
ATOM 1881 C C . ARG A 1 246 ? -5.486 3.598 -7.449 1.00 83.75 246 ARG A C 1
ATOM 1883 O O . ARG A 1 246 ? -5.562 4.390 -6.515 1.00 83.75 246 ARG A O 1
ATOM 1890 N N . ILE A 1 247 ? -4.334 3.041 -7.802 1.00 82.38 247 ILE A N 1
ATOM 1891 C CA . ILE A 1 247 ? -3.068 3.325 -7.123 1.00 82.38 247 ILE A CA 1
ATOM 1892 C C . ILE A 1 247 ? -2.686 4.815 -7.178 1.00 82.38 247 ILE A C 1
ATOM 1894 O O . ILE A 1 247 ? -2.047 5.327 -6.261 1.00 82.38 247 ILE A O 1
ATOM 1898 N N . LEU A 1 248 ? -3.111 5.528 -8.227 1.00 81.19 248 LEU A N 1
ATOM 1899 C CA . LEU A 1 248 ? -2.926 6.969 -8.370 1.00 81.19 248 LEU A CA 1
ATOM 1900 C C . LEU A 1 248 ? -4.067 7.711 -7.668 1.00 81.19 248 LEU A C 1
ATOM 1902 O O . LEU A 1 248 ? -5.211 7.662 -8.108 1.00 81.19 248 LEU A O 1
ATOM 1906 N N . GLY A 1 249 ? -3.748 8.402 -6.572 1.00 76.81 249 GLY A N 1
ATOM 1907 C CA . GLY A 1 249 ? -4.717 9.193 -5.804 1.00 76.81 249 GLY A CA 1
ATOM 1908 C C . GLY A 1 249 ? -5.611 8.386 -4.854 1.00 76.81 249 GLY A C 1
ATOM 1909 O O . GLY A 1 249 ? -6.404 8.981 -4.128 1.00 76.81 249 GLY A O 1
ATOM 1910 N N . GLY A 1 250 ? -5.478 7.058 -4.822 1.00 82.19 250 GLY A N 1
ATOM 1911 C CA . GLY A 1 250 ? -6.174 6.204 -3.865 1.00 82.19 250 GLY A CA 1
ATOM 1912 C C . GLY A 1 250 ? -5.647 6.355 -2.438 1.00 82.19 250 GLY A C 1
ATOM 1913 O O . GLY A 1 250 ? -4.464 6.614 -2.201 1.00 82.19 250 GLY A O 1
ATOM 1914 N N . ALA A 1 251 ? -6.538 6.144 -1.472 1.00 84.19 251 ALA A N 1
ATOM 1915 C CA . ALA A 1 251 ? -6.183 6.127 -0.061 1.00 84.19 251 ALA A CA 1
ATOM 1916 C C . ALA A 1 251 ? -5.195 4.987 0.274 1.00 84.19 251 ALA A C 1
ATOM 1918 O O . ALA A 1 251 ? -5.206 3.920 -0.351 1.00 84.19 251 ALA A O 1
ATOM 1919 N N . THR A 1 252 ? -4.313 5.233 1.243 1.00 86.88 252 THR A N 1
ATOM 1920 C CA . THR A 1 252 ? -3.191 4.349 1.596 1.00 86.88 252 THR A CA 1
ATOM 1921 C C . THR A 1 252 ? -3.600 3.249 2.583 1.00 86.88 252 THR A C 1
ATOM 1923 O O . THR A 1 252 ? -4.739 3.187 3.045 1.00 86.88 252 THR A O 1
ATOM 1926 N N . GLU A 1 253 ? -2.646 2.381 2.932 1.00 86.25 253 GLU A N 1
ATOM 1927 C CA . GLU A 1 253 ? -2.808 1.307 3.927 1.00 86.25 253 GLU A CA 1
ATOM 1928 C C . GLU A 1 253 ? -3.380 1.816 5.256 1.00 86.25 253 GLU A C 1
ATOM 1930 O O . GLU A 1 253 ? -4.208 1.148 5.866 1.00 86.25 253 GLU A O 1
ATOM 1935 N N . GLU A 1 254 ? -3.012 3.027 5.679 1.00 86.50 254 GLU A N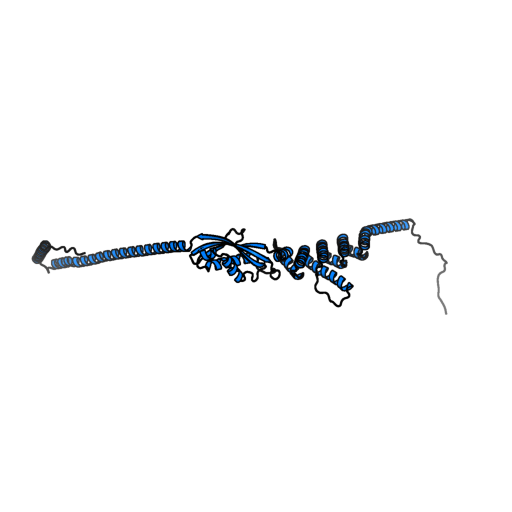 1
ATOM 1936 C CA . GLU A 1 254 ? -3.500 3.615 6.929 1.00 86.50 254 GLU A CA 1
ATOM 1937 C C . GLU A 1 254 ? -5.021 3.790 6.935 1.00 86.50 254 GLU A C 1
ATOM 1939 O O . GLU A 1 254 ? -5.678 3.536 7.944 1.00 86.50 254 GLU A O 1
ATOM 1944 N N . THR A 1 255 ? -5.594 4.180 5.795 1.00 89.81 255 THR A N 1
ATOM 1945 C CA . THR A 1 255 ? -7.043 4.316 5.645 1.00 89.81 255 THR A CA 1
ATOM 1946 C C . THR A 1 255 ? -7.731 2.956 5.679 1.00 89.81 255 THR A C 1
ATOM 1948 O O . THR A 1 255 ? -8.807 2.842 6.260 1.00 89.81 255 THR A O 1
ATOM 1951 N N . ILE A 1 256 ? -7.106 1.917 5.116 1.00 90.38 256 ILE A N 1
ATOM 1952 C CA . ILE A 1 256 ? -7.626 0.544 5.182 1.00 90.38 256 ILE A CA 1
ATOM 1953 C C . ILE A 1 256 ? -7.634 0.059 6.630 1.00 90.38 256 ILE A C 1
ATOM 1955 O O . ILE A 1 256 ? -8.666 -0.409 7.097 1.00 90.38 256 ILE A O 1
ATOM 1959 N N . ILE A 1 257 ? -6.532 0.234 7.364 1.00 91.19 257 ILE A N 1
ATOM 1960 C CA . ILE A 1 257 ? -6.437 -0.151 8.780 1.00 91.19 257 ILE A CA 1
ATOM 1961 C C . ILE A 1 257 ? -7.516 0.561 9.602 1.00 91.19 257 ILE A C 1
ATOM 1963 O O . ILE A 1 257 ? -8.191 -0.080 10.403 1.00 91.19 257 ILE A O 1
ATOM 1967 N N . ALA A 1 258 ? -7.719 1.864 9.387 1.00 89.75 258 ALA A N 1
ATOM 1968 C CA . ALA A 1 258 ? -8.739 2.628 10.101 1.00 89.75 258 ALA A CA 1
ATOM 1969 C C . ALA A 1 258 ? -10.164 2.135 9.793 1.00 89.75 258 ALA A C 1
ATOM 1971 O O . ALA A 1 258 ? -10.942 1.904 10.715 1.00 89.75 258 ALA A O 1
ATOM 1972 N N . ARG A 1 259 ? -10.492 1.921 8.512 1.00 91.75 259 ARG A N 1
ATOM 1973 C CA . ARG A 1 259 ? -11.818 1.451 8.074 1.00 91.75 259 ARG A CA 1
ATOM 1974 C C . ARG A 1 259 ? -12.113 0.019 8.511 1.00 91.75 259 ARG A C 1
ATOM 1976 O O . ARG A 1 259 ? -13.228 -0.276 8.928 1.00 91.75 259 ARG A O 1
ATOM 1983 N N . VAL A 1 260 ? -11.122 -0.870 8.433 1.00 93.12 260 VAL A N 1
ATOM 1984 C CA . VAL A 1 260 ? -11.236 -2.242 8.945 1.00 93.12 260 VAL A CA 1
ATOM 1985 C C . VAL A 1 260 ? -11.409 -2.219 10.460 1.00 93.12 260 VAL A C 1
ATOM 1987 O O . VAL A 1 260 ? -12.301 -2.892 10.968 1.00 93.12 260 VAL A O 1
ATOM 1990 N N . GLY A 1 261 ? -10.644 -1.385 11.170 1.00 92.25 261 GLY A N 1
ATOM 1991 C CA . GLY A 1 261 ? -10.797 -1.180 12.608 1.00 92.25 261 GLY A CA 1
ATOM 1992 C C . GLY A 1 261 ? -12.203 -0.719 12.993 1.00 92.25 261 GLY A C 1
ATOM 1993 O O . GLY A 1 261 ? -12.843 -1.342 13.835 1.00 92.25 261 GLY A O 1
ATOM 1994 N N . GLU A 1 262 ? -12.726 0.315 12.330 1.00 91.62 262 GLU A N 1
ATOM 1995 C CA . GLU A 1 262 ? -14.103 0.792 12.519 1.00 91.62 262 GLU A CA 1
ATOM 1996 C C . GLU A 1 262 ? -15.132 -0.308 12.226 1.00 91.62 262 GLU A C 1
ATOM 1998 O O . GLU A 1 262 ? -16.075 -0.516 12.994 1.00 91.62 262 GLU A O 1
ATOM 2003 N N . GLY A 1 263 ? -14.937 -1.049 11.132 1.00 92.69 263 GLY A N 1
ATOM 2004 C CA . GLY A 1 263 ? -15.789 -2.169 10.765 1.00 92.69 263 GLY A CA 1
ATOM 2005 C C . GLY A 1 263 ? -15.848 -3.228 11.865 1.00 92.69 263 GLY A C 1
ATOM 2006 O O . GLY A 1 263 ? -16.946 -3.657 12.224 1.00 92.69 263 GLY A O 1
ATOM 2007 N N . ILE A 1 264 ? -14.693 -3.620 12.408 1.00 93.31 264 ILE A N 1
ATOM 2008 C CA . ILE A 1 264 ? -14.574 -4.613 13.484 1.00 93.31 264 ILE A CA 1
ATOM 2009 C C . ILE A 1 264 ? -15.272 -4.112 14.751 1.00 93.31 264 ILE A C 1
ATOM 2011 O O . ILE A 1 264 ? -16.088 -4.838 15.319 1.00 93.31 264 ILE A O 1
ATOM 2015 N N . VAL A 1 265 ? -15.027 -2.861 15.156 1.00 94.00 265 VAL A N 1
ATOM 2016 C CA . VAL A 1 265 ? -15.685 -2.254 16.328 1.00 94.00 265 VAL A CA 1
ATOM 2017 C C . VAL A 1 265 ? -17.204 -2.252 16.158 1.00 94.00 265 VAL A C 1
ATOM 2019 O O . VAL A 1 265 ? -17.934 -2.645 17.066 1.00 94.00 265 VAL A O 1
ATOM 2022 N N . SER A 1 266 ? -17.690 -1.869 14.976 1.00 93.81 266 SER A N 1
ATOM 2023 C CA . SER A 1 266 ? -19.117 -1.863 14.650 1.00 93.81 266 SER A CA 1
ATOM 2024 C C . SER A 1 266 ? -19.730 -3.268 14.663 1.00 93.81 266 SER A C 1
ATOM 2026 O O . SER A 1 266 ? -20.853 -3.429 15.141 1.00 93.81 266 SER A O 1
ATOM 2028 N N . ALA A 1 267 ? -19.016 -4.282 14.166 1.00 93.31 267 ALA A N 1
ATOM 2029 C CA . ALA A 1 267 ? -19.485 -5.665 14.165 1.00 93.31 267 ALA A CA 1
ATOM 2030 C C . ALA A 1 267 ? -19.596 -6.228 15.592 1.00 93.31 267 ALA A C 1
ATOM 2032 O O . ALA A 1 267 ? -20.622 -6.810 15.935 1.00 93.31 267 ALA A O 1
ATOM 2033 N N . ILE A 1 268 ? -18.591 -5.985 16.440 1.00 93.69 268 ILE A N 1
ATOM 2034 C CA . ILE A 1 268 ? -18.600 -6.412 17.847 1.00 93.69 268 ILE A CA 1
ATOM 2035 C C . ILE A 1 268 ? -19.694 -5.685 18.634 1.00 93.69 268 ILE A C 1
ATOM 2037 O O . ILE A 1 268 ? -20.458 -6.325 19.350 1.00 93.69 268 ILE A O 1
ATOM 2041 N N . GLY A 1 269 ? -19.828 -4.366 18.458 1.00 92.44 269 GLY A N 1
ATOM 2042 C CA . GLY A 1 269 ? -20.866 -3.576 19.130 1.00 92.44 269 GLY A CA 1
ATOM 2043 C C . GLY A 1 269 ? -22.295 -3.921 18.700 1.00 92.44 269 GLY A C 1
ATOM 2044 O O . GLY A 1 269 ? -23.251 -3.595 19.402 1.00 92.44 269 GLY A O 1
ATOM 2045 N N . SER A 1 270 ? -22.457 -4.595 17.559 1.00 92.38 270 SER A N 1
ATOM 2046 C CA . SER A 1 270 ? -23.762 -5.072 17.091 1.00 92.38 270 SER A CA 1
ATOM 2047 C C . SER A 1 270 ? -24.138 -6.445 17.657 1.00 92.38 270 SER A C 1
ATOM 2049 O O . SER A 1 270 ? -25.317 -6.795 17.605 1.00 92.38 270 SER A O 1
ATOM 2051 N N . ALA A 1 271 ? -23.180 -7.205 18.199 1.00 92.94 271 ALA A N 1
ATOM 2052 C CA . ALA A 1 271 ? -23.424 -8.522 18.777 1.00 92.94 271 ALA A CA 1
ATOM 2053 C C . ALA A 1 271 ? -24.162 -8.413 20.120 1.00 92.94 271 ALA A C 1
ATOM 2055 O O . ALA A 1 271 ? -23.834 -7.566 20.955 1.00 92.94 271 ALA A O 1
ATOM 2056 N N . GLU A 1 272 ? -25.144 -9.292 20.342 1.00 91.69 272 GLU A N 1
ATOM 2057 C CA . GLU A 1 272 ? -25.921 -9.309 21.590 1.00 91.69 272 GLU A CA 1
ATOM 2058 C C . GLU A 1 272 ? -25.051 -9.719 22.783 1.00 91.69 272 GLU A C 1
ATOM 2060 O O . GLU A 1 272 ? -25.120 -9.100 23.841 1.00 91.69 272 GLU A O 1
ATOM 2065 N N . ASN A 1 273 ? -24.188 -10.723 22.594 1.00 92.38 273 ASN A N 1
ATOM 2066 C CA . ASN A 1 273 ? -23.315 -11.256 23.637 1.00 92.38 273 ASN A CA 1
ATOM 2067 C C . ASN A 1 273 ? -21.886 -11.474 23.118 1.00 92.38 273 ASN A C 1
ATOM 2069 O O . ASN A 1 273 ? -21.695 -11.920 21.986 1.00 92.38 273 ASN A O 1
ATOM 2073 N N . HIS A 1 274 ? -20.882 -11.299 23.982 1.00 92.31 274 HIS A N 1
ATOM 2074 C CA . HIS A 1 274 ? -19.475 -11.604 23.675 1.00 92.31 274 HIS A CA 1
ATOM 2075 C C . HIS A 1 274 ? -19.256 -13.066 23.248 1.00 92.31 274 HIS A C 1
ATOM 2077 O O . HIS A 1 274 ? -18.377 -13.357 22.439 1.00 92.31 274 HIS A O 1
ATOM 2083 N N . LYS A 1 275 ? -20.081 -13.994 23.755 1.00 91.88 275 LYS A N 1
ATOM 2084 C CA . LYS A 1 275 ? -20.021 -15.422 23.406 1.00 91.88 275 LYS A CA 1
ATOM 2085 C C . LYS A 1 275 ? -20.278 -15.680 21.925 1.00 91.88 275 LYS A C 1
ATOM 2087 O O . LYS A 1 275 ? -19.622 -16.540 21.357 1.00 91.88 275 LYS A O 1
ATOM 2092 N N . GLU A 1 276 ? -21.177 -14.920 21.296 1.00 91.31 276 GLU A N 1
ATOM 2093 C CA . GLU A 1 276 ? -21.467 -15.084 19.865 1.00 91.31 276 GLU A CA 1
ATOM 2094 C C . GLU A 1 276 ? -20.225 -14.783 19.014 1.00 91.31 276 GLU A C 1
ATOM 2096 O O . GLU A 1 276 ? -19.951 -15.468 18.028 1.00 91.31 276 GLU A O 1
ATOM 2101 N N . VAL A 1 277 ? -19.464 -13.766 19.423 1.00 91.00 277 VAL A N 1
ATOM 2102 C CA . VAL A 1 277 ? -18.231 -13.356 18.750 1.00 91.00 277 VAL A CA 1
ATOM 2103 C C . VAL A 1 277 ? -17.133 -14.407 18.928 1.00 91.00 277 VAL A C 1
ATOM 2105 O O . VAL A 1 277 ? -16.416 -14.703 17.976 1.00 91.00 277 VAL A O 1
ATOM 2108 N N . LEU A 1 278 ? -17.025 -14.998 20.122 1.00 91.06 278 LEU A N 1
ATOM 2109 C CA . LEU A 1 278 ? -16.053 -16.055 20.425 1.00 91.06 278 LEU A CA 1
ATOM 2110 C C . LEU A 1 278 ? -16.382 -17.387 19.740 1.00 91.06 278 LEU A C 1
ATOM 2112 O O . LEU A 1 278 ? -15.470 -18.095 19.324 1.00 91.06 278 LEU A O 1
ATOM 2116 N N . GLU A 1 279 ? -17.665 -17.736 19.613 1.00 91.00 279 GLU A N 1
ATOM 2117 C CA . GLU A 1 279 ? -18.094 -18.954 18.917 1.00 91.00 279 GLU A CA 1
ATOM 2118 C C . GLU A 1 279 ? -17.787 -18.902 17.419 1.00 91.00 279 GLU A C 1
ATOM 2120 O O . GLU A 1 279 ? -17.503 -19.937 16.815 1.00 91.00 279 GLU A O 1
ATOM 2125 N N . ASN A 1 280 ? -17.870 -17.719 16.800 1.00 88.62 280 ASN A N 1
ATOM 2126 C CA . ASN A 1 280 ? -17.646 -17.579 15.365 1.00 88.62 280 ASN A CA 1
ATOM 2127 C C . ASN A 1 280 ? -17.035 -16.213 14.980 1.00 88.62 280 ASN A C 1
ATOM 2129 O O . ASN A 1 280 ? -17.753 -15.331 14.489 1.00 88.62 280 ASN A O 1
ATOM 2133 N N . PRO A 1 281 ? -15.706 -16.045 15.136 1.00 88.38 281 PR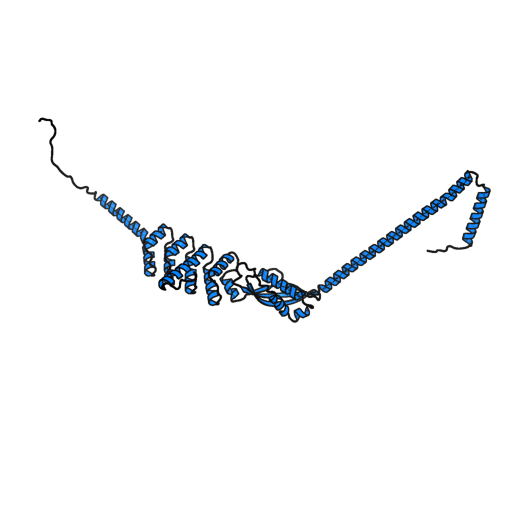O A N 1
ATOM 2134 C CA . PRO A 1 281 ? -15.001 -14.809 14.786 1.00 88.38 281 PRO A CA 1
ATOM 2135 C C . PRO A 1 281 ? -15.120 -14.431 13.302 1.00 88.38 281 PRO A C 1
ATOM 2137 O O . PRO A 1 281 ? -15.099 -13.248 12.960 1.00 88.38 281 PRO A O 1
ATOM 2140 N N . ASP A 1 282 ? -15.331 -15.407 12.413 1.00 89.88 282 ASP A N 1
ATOM 2141 C CA . ASP A 1 282 ? -15.479 -15.180 10.967 1.00 89.88 282 ASP A CA 1
ATOM 2142 C C . ASP A 1 282 ? -16.728 -14.360 10.613 1.00 89.88 282 ASP A C 1
ATOM 2144 O O . ASP A 1 282 ? -16.818 -13.765 9.534 1.00 89.88 282 ASP A O 1
ATOM 2148 N N . LYS A 1 283 ? -17.727 -14.302 11.504 1.00 89.62 283 LYS A N 1
ATOM 2149 C CA . LYS A 1 283 ? -18.874 -13.403 11.316 1.00 89.62 283 LYS A CA 1
ATOM 2150 C C . LYS A 1 283 ? -18.429 -11.942 11.274 1.00 89.62 283 LYS A C 1
ATOM 2152 O O . LYS A 1 283 ? -18.984 -11.176 10.485 1.00 89.62 283 LYS A O 1
ATOM 2157 N N . ILE A 1 284 ? -17.421 -11.570 12.070 1.00 89.81 284 ILE A N 1
ATOM 2158 C CA . ILE A 1 284 ? -16.858 -10.218 12.069 1.00 89.81 284 ILE A CA 1
ATOM 2159 C C . ILE A 1 284 ? -16.278 -9.924 10.691 1.00 89.81 284 ILE A C 1
ATOM 2161 O O . ILE A 1 284 ? -16.694 -8.965 10.048 1.00 89.81 284 ILE A O 1
ATOM 2165 N N . SER A 1 285 ? -15.359 -10.760 10.203 1.00 89.88 285 SER A N 1
ATOM 2166 C CA . SER A 1 285 ? -14.682 -10.510 8.928 1.00 89.88 285 SER A CA 1
ATOM 2167 C C . SER A 1 285 ? -15.660 -10.426 7.757 1.00 89.88 285 SER A C 1
ATOM 2169 O O . SER A 1 285 ? -15.558 -9.505 6.948 1.00 89.88 285 SER A O 1
ATOM 2171 N N . LYS A 1 286 ? -16.675 -11.298 7.702 1.00 90.31 286 LYS A N 1
ATOM 2172 C CA . LYS A 1 286 ? -17.728 -11.246 6.670 1.00 90.31 286 LYS A CA 1
ATOM 2173 C C . LYS A 1 286 ? -18.571 -9.973 6.747 1.00 90.31 286 LYS A C 1
ATOM 2175 O O . LYS A 1 286 ? -18.809 -9.339 5.717 1.00 90.31 286 LYS A O 1
ATOM 2180 N N . ALA A 1 287 ? -19.000 -9.575 7.946 1.00 89.31 287 ALA A N 1
ATOM 2181 C CA . ALA A 1 287 ? -19.767 -8.345 8.143 1.00 89.31 287 ALA A CA 1
ATOM 2182 C C . ALA A 1 287 ? -18.955 -7.108 7.728 1.00 89.31 287 ALA A C 1
ATOM 2184 O O . ALA A 1 287 ? -19.479 -6.196 7.090 1.00 89.31 287 ALA A O 1
ATOM 2185 N N . VAL A 1 288 ? -17.660 -7.106 8.032 1.00 89.81 288 VAL A N 1
ATOM 2186 C CA . VAL A 1 288 ? -16.721 -6.026 7.717 1.00 89.81 288 VAL A CA 1
ATOM 2187 C C . VAL A 1 288 ? -16.431 -5.949 6.215 1.00 89.81 288 VAL A C 1
ATOM 2189 O O . VAL A 1 288 ? -16.513 -4.865 5.640 1.00 89.81 288 VAL A O 1
ATOM 2192 N N . LEU A 1 289 ? -16.190 -7.086 5.556 1.00 88.81 289 LEU A N 1
ATOM 2193 C CA . LEU A 1 289 ? -15.984 -7.168 4.104 1.00 88.81 289 LEU A CA 1
ATOM 2194 C C . LEU A 1 289 ? -17.213 -6.698 3.313 1.00 88.81 289 LEU A C 1
ATOM 2196 O O . LEU A 1 289 ? -17.066 -6.004 2.309 1.00 88.81 289 LEU A O 1
ATOM 2200 N N . SER A 1 290 ? -18.427 -7.004 3.787 1.00 86.62 290 SER A N 1
ATOM 2201 C CA . SER A 1 290 ? -19.672 -6.620 3.099 1.00 86.62 290 SER A CA 1
ATOM 2202 C C . SER A 1 290 ? -19.880 -5.104 2.958 1.00 86.62 290 SER A C 1
ATOM 2204 O O . SER A 1 290 ? -20.639 -4.667 2.097 1.00 86.62 290 SER A O 1
ATOM 2206 N N . LYS A 1 291 ? -19.183 -4.291 3.766 1.00 85.38 291 LYS A N 1
ATOM 2207 C CA . LYS A 1 291 ? -19.274 -2.823 3.739 1.00 85.38 291 LYS A CA 1
ATOM 2208 C C . LYS A 1 291 ? -18.448 -2.164 2.624 1.00 85.38 291 LYS A C 1
ATOM 2210 O O . LYS A 1 291 ? -18.560 -0.954 2.456 1.00 85.38 291 LYS A O 1
ATOM 2215 N N . GLY A 1 292 ? -17.625 -2.910 1.877 1.00 83.62 292 GLY A N 1
ATOM 2216 C CA . GLY A 1 292 ? -16.829 -2.355 0.769 1.00 83.62 292 GLY A CA 1
ATOM 2217 C C . GLY A 1 292 ? -15.778 -1.336 1.227 1.00 83.62 292 GLY A C 1
ATOM 2218 O O . GLY A 1 292 ? -15.716 -0.209 0.734 1.00 83.62 292 GLY A O 1
ATOM 2219 N N . LEU A 1 293 ? -14.966 -1.712 2.219 1.00 84.56 293 LEU A N 1
ATOM 2220 C CA . LEU A 1 293 ? -14.004 -0.819 2.886 1.00 84.56 293 LEU A CA 1
ATOM 2221 C C . LEU A 1 293 ? -12.863 -0.328 1.981 1.00 84.56 293 LEU A C 1
ATOM 2223 O O . LEU A 1 293 ? -12.193 0.657 2.304 1.00 84.56 293 LEU A O 1
ATOM 2227 N N . ASP A 1 294 ? -12.664 -0.994 0.851 1.00 82.88 294 ASP A N 1
ATOM 2228 C CA . ASP A 1 294 ? -11.676 -0.711 -0.187 1.00 82.88 294 ASP A CA 1
ATOM 2229 C C . ASP A 1 294 ? -12.192 0.243 -1.287 1.00 82.88 294 ASP A C 1
ATOM 2231 O O . ASP A 1 294 ? -11.538 0.495 -2.308 1.00 82.88 294 ASP A O 1
ATOM 2235 N N . ALA A 1 295 ? -13.364 0.853 -1.081 1.00 84.75 295 ALA A N 1
ATOM 2236 C CA . ALA A 1 295 ? -13.837 1.921 -1.948 1.00 84.75 295 ALA A CA 1
ATOM 2237 C C . ALA A 1 295 ? -12.828 3.089 -1.963 1.00 84.75 295 ALA A C 1
ATOM 2239 O O . ALA A 1 295 ? -12.516 3.688 -0.931 1.00 84.75 295 ALA A O 1
ATOM 2240 N N . HIS A 1 296 ? -12.332 3.444 -3.152 1.00 86.00 296 HIS A N 1
ATOM 2241 C CA . HIS A 1 296 ? -11.363 4.530 -3.369 1.00 86.00 296 HIS A CA 1
ATOM 2242 C C . HIS A 1 296 ? -9.989 4.359 -2.676 1.00 86.00 296 HIS A C 1
ATOM 2244 O O . HIS A 1 296 ? -9.293 5.348 -2.435 1.00 86.00 296 HIS A O 1
ATOM 2250 N N . THR A 1 297 ? -9.560 3.131 -2.371 1.00 89.00 29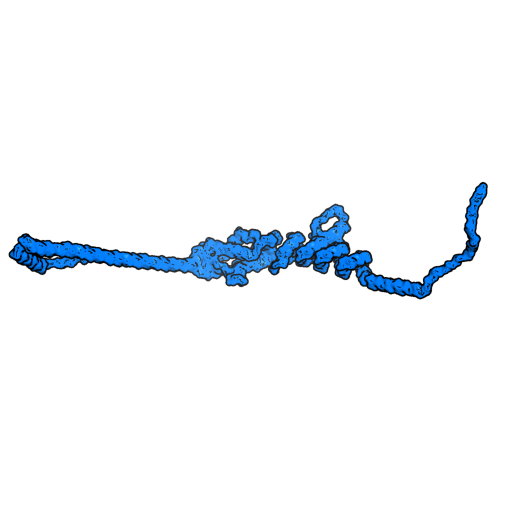7 THR A N 1
ATOM 2251 C CA . THR A 1 297 ? -8.199 2.848 -1.878 1.00 89.00 297 THR A CA 1
ATOM 2252 C C . THR A 1 297 ? -7.268 2.389 -3.000 1.00 89.00 297 THR A C 1
ATOM 2254 O O . THR A 1 297 ? -7.704 1.889 -4.036 1.00 89.00 297 THR A O 1
ATOM 2257 N N . ALA A 1 298 ? -5.960 2.541 -2.783 1.00 86.69 298 ALA A N 1
ATOM 2258 C CA . ALA A 1 298 ? -4.920 2.031 -3.682 1.00 86.69 298 ALA A CA 1
ATOM 2259 C C . ALA A 1 298 ? -4.790 0.492 -3.650 1.00 86.69 298 ALA A C 1
ATOM 2261 O O . ALA A 1 298 ? -4.102 -0.102 -4.483 1.00 86.69 298 ALA A O 1
ATOM 2262 N N . TYR A 1 299 ? -5.446 -0.156 -2.689 1.00 89.88 299 TYR A N 1
ATOM 2263 C CA . TYR A 1 299 ? -5.456 -1.602 -2.522 1.00 89.88 299 TYR A CA 1
ATOM 2264 C C . TYR A 1 299 ? -6.885 -2.127 -2.517 1.00 89.88 299 TYR A C 1
ATOM 2266 O O . TYR A 1 299 ? -7.814 -1.405 -2.166 1.00 89.88 299 TYR A O 1
ATOM 2274 N N . GLU A 1 300 ? -7.018 -3.389 -2.881 1.00 90.69 300 GLU A N 1
ATOM 2275 C CA . GLU A 1 300 ? -8.228 -4.192 -2.796 1.00 90.69 300 GLU A CA 1
ATOM 2276 C C . GLU A 1 300 ? -8.036 -5.231 -1.689 1.00 90.69 300 GLU A C 1
ATOM 2278 O O . GLU A 1 300 ? -6.956 -5.827 -1.563 1.00 90.69 300 GLU A O 1
ATOM 2283 N N . ILE A 1 301 ? -9.065 -5.428 -0.867 1.00 92.44 301 ILE A N 1
ATOM 2284 C CA . ILE A 1 301 ? -9.004 -6.366 0.255 1.00 92.44 301 ILE A CA 1
ATOM 2285 C C . ILE A 1 301 ? -9.379 -7.756 -0.261 1.00 92.44 301 ILE A C 1
ATOM 2287 O O . ILE A 1 301 ? -10.487 -7.970 -0.740 1.00 92.44 301 ILE A O 1
ATOM 2291 N N . VAL A 1 302 ? -8.454 -8.709 -0.144 1.00 92.44 302 VAL A N 1
ATOM 2292 C CA . VAL A 1 302 ? -8.684 -10.109 -0.529 1.00 92.44 302 VAL A CA 1
ATOM 2293 C C . VAL A 1 302 ? -9.366 -10.862 0.609 1.00 92.44 302 VAL A C 1
ATOM 2295 O O . VAL A 1 302 ? -10.365 -11.544 0.395 1.00 92.44 302 VAL A O 1
ATOM 2298 N N . SER A 1 303 ? -8.835 -10.726 1.825 1.00 92.44 303 SER A N 1
ATOM 2299 C CA . SER A 1 303 ? -9.393 -11.334 3.033 1.00 92.44 303 SER A CA 1
ATOM 2300 C C . SER A 1 303 ? -9.123 -10.469 4.260 1.00 92.44 303 SER A C 1
ATOM 2302 O O . SER A 1 303 ? -8.171 -9.683 4.303 1.00 92.44 303 SER A O 1
ATOM 2304 N N . ILE A 1 304 ? -9.980 -10.629 5.265 1.00 93.44 304 ILE A N 1
ATOM 2305 C CA . ILE A 1 304 ? -9.764 -10.131 6.621 1.00 93.44 304 ILE A CA 1
ATOM 2306 C C . ILE A 1 304 ? -9.842 -11.352 7.523 1.00 93.44 304 ILE A C 1
ATOM 2308 O O . ILE A 1 304 ? -10.886 -11.994 7.596 1.00 93.44 304 ILE A O 1
ATOM 2312 N N . ASP A 1 305 ? -8.752 -11.654 8.206 1.00 93.81 305 ASP A N 1
ATOM 2313 C CA . ASP A 1 305 ? -8.630 -12.817 9.069 1.00 93.81 305 ASP A CA 1
ATOM 2314 C C . ASP A 1 305 ? -8.476 -12.340 10.514 1.00 93.81 305 ASP A C 1
ATOM 2316 O O . ASP A 1 305 ? -7.649 -11.476 10.810 1.00 93.81 305 ASP A O 1
ATOM 2320 N N . ILE A 1 306 ? -9.285 -12.868 11.431 1.00 93.00 306 ILE A N 1
ATOM 2321 C CA . ILE A 1 306 ? -9.156 -12.546 12.854 1.00 93.00 306 ILE A CA 1
ATOM 2322 C C . ILE A 1 306 ? -8.071 -13.449 13.441 1.00 93.00 306 ILE A C 1
ATOM 2324 O O . ILE A 1 306 ? -8.226 -14.664 13.495 1.00 93.00 306 ILE A O 1
ATOM 2328 N N . ALA A 1 307 ? -6.946 -12.858 13.837 1.00 90.38 307 ALA A N 1
ATOM 2329 C CA . ALA A 1 307 ? -5.799 -13.593 14.358 1.00 90.38 307 ALA A CA 1
ATOM 2330 C C . ALA A 1 307 ? -5.957 -13.971 15.833 1.00 90.38 307 ALA A C 1
ATOM 2332 O O . ALA A 1 307 ? -5.401 -14.983 16.249 1.00 90.38 307 ALA A O 1
ATOM 2333 N N . ASP A 1 308 ? -6.646 -13.139 16.615 1.00 91.81 308 ASP A N 1
ATOM 2334 C CA . ASP A 1 308 ? -6.752 -13.288 18.067 1.00 91.81 308 ASP A CA 1
ATOM 2335 C C . ASP A 1 308 ? -7.975 -12.528 18.598 1.00 91.81 308 ASP A C 1
ATOM 2337 O O . ASP A 1 308 ? -8.276 -11.434 18.103 1.00 91.81 308 ASP A O 1
ATOM 2341 N N . VAL A 1 309 ? -8.667 -13.094 19.591 1.00 92.44 309 VAL A N 1
ATOM 2342 C CA . VAL A 1 309 ? -9.819 -12.483 20.280 1.00 92.44 309 VAL A CA 1
ATOM 2343 C C . VAL A 1 309 ? -9.718 -12.786 21.771 1.00 92.44 309 VAL A C 1
ATOM 2345 O O . VAL A 1 309 ? -9.982 -13.907 22.201 1.00 92.44 309 VAL A O 1
ATOM 2348 N N . ASP A 1 310 ? -9.406 -11.763 22.559 1.00 93.12 310 ASP A N 1
ATOM 2349 C CA . ASP A 1 310 ? -9.328 -11.847 24.014 1.00 93.12 310 ASP A CA 1
ATOM 2350 C C . ASP A 1 310 ? -10.535 -11.172 24.673 1.00 93.1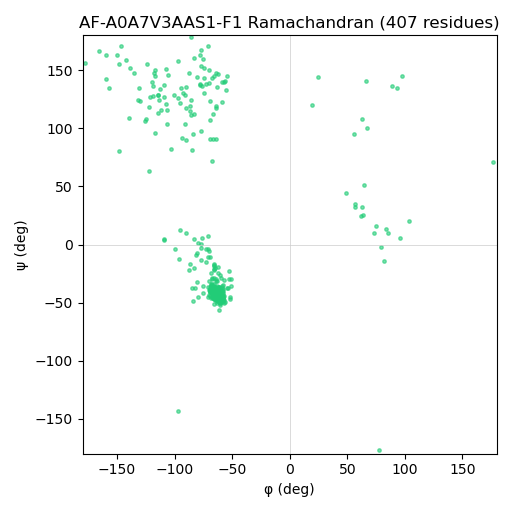2 310 ASP A C 1
ATOM 2352 O O . ASP A 1 310 ? -11.028 -10.138 24.212 1.00 93.12 310 ASP A O 1
ATOM 2356 N N . VAL A 1 311 ? -10.979 -11.715 25.807 1.00 94.38 311 VAL A N 1
ATOM 2357 C CA . VAL A 1 311 ? -11.982 -11.071 26.664 1.00 94.38 311 VAL A CA 1
ATOM 2358 C C . VAL A 1 311 ? -11.279 -10.101 27.614 1.00 94.38 311 VAL A C 1
ATOM 2360 O O . VAL A 1 311 ? -10.350 -10.475 28.327 1.00 94.38 311 VAL A O 1
ATOM 2363 N N . GLY A 1 312 ? -11.710 -8.843 27.594 1.00 92.12 312 GLY A N 1
ATOM 2364 C CA . GLY A 1 312 ? -11.216 -7.769 28.449 1.00 92.12 312 GLY A CA 1
ATOM 2365 C C . GLY A 1 312 ? -12.099 -7.533 29.673 1.00 92.12 312 GLY A C 1
ATOM 2366 O O . GLY A 1 312 ? -12.643 -8.462 30.270 1.00 92.12 312 GLY A O 1
ATOM 2367 N N . ASP A 1 313 ? -12.242 -6.263 30.046 1.00 91.88 313 ASP A N 1
ATOM 2368 C CA . ASP A 1 313 ? -12.984 -5.865 31.238 1.00 91.88 313 ASP A CA 1
ATOM 2369 C C . ASP A 1 313 ? -14.505 -5.913 31.033 1.00 91.88 313 ASP A C 1
ATOM 2371 O O . ASP A 1 313 ? -15.035 -5.718 29.934 1.00 91.88 313 ASP A O 1
ATOM 2375 N N . ASN A 1 314 ? -15.239 -6.103 32.131 1.00 92.81 314 ASN A N 1
ATOM 2376 C CA . ASN A 1 314 ? -16.689 -5.939 32.138 1.00 92.81 314 ASN A CA 1
ATOM 2377 C C . ASN A 1 314 ? -17.049 -4.465 32.365 1.00 92.81 314 ASN A C 1
ATOM 2379 O O . ASN A 1 314 ? -17.356 -4.028 33.479 1.00 92.81 314 ASN A O 1
ATOM 2383 N N . ILE A 1 315 ? -16.999 -3.695 31.281 1.00 90.94 315 ILE A N 1
ATOM 2384 C CA . ILE A 1 315 ? -17.305 -2.262 31.271 1.00 90.94 315 ILE A CA 1
ATOM 2385 C C . ILE A 1 315 ? -18.738 -2.010 31.753 1.00 90.94 315 ILE A C 1
ATOM 2387 O O . ILE A 1 315 ? -18.972 -1.072 32.512 1.00 90.94 315 ILE A O 1
ATOM 2391 N N . GLY A 1 316 ? -19.687 -2.879 31.388 1.00 87.81 316 GLY A N 1
ATOM 2392 C CA . GLY A 1 316 ? -21.080 -2.780 31.826 1.00 87.81 316 GLY A CA 1
ATOM 2393 C C . GLY A 1 316 ? -21.249 -2.897 33.344 1.00 87.81 316 GLY A C 1
ATOM 2394 O O . GLY A 1 316 ? -22.020 -2.147 33.940 1.00 87.81 316 GLY A O 1
ATOM 2395 N N . ALA A 1 317 ? -20.518 -3.804 33.995 1.00 91.06 317 ALA A N 1
ATOM 2396 C CA . ALA A 1 317 ? -20.528 -3.928 35.452 1.00 91.06 317 ALA A CA 1
ATOM 2397 C C . ALA A 1 317 ? -19.889 -2.711 36.130 1.00 91.06 317 ALA A C 1
ATOM 2399 O O . ALA A 1 317 ? -20.482 -2.158 37.056 1.00 91.06 317 ALA A O 1
ATOM 2400 N N . ASN A 1 318 ? -18.740 -2.254 35.628 1.00 91.19 318 ASN A N 1
ATOM 2401 C CA . ASN A 1 318 ? -18.053 -1.084 36.173 1.00 91.19 318 ASN A CA 1
ATOM 2402 C C . ASN A 1 318 ? -18.907 0.185 36.052 1.00 91.19 318 ASN A C 1
ATOM 2404 O O . ASN A 1 318 ? -19.047 0.916 37.028 1.00 91.19 318 ASN A O 1
ATOM 2408 N N . LEU A 1 319 ? -19.556 0.404 34.904 1.00 90.19 319 LEU A N 1
ATOM 2409 C CA . LEU A 1 319 ? -20.494 1.513 34.706 1.00 90.19 319 LEU A CA 1
ATOM 2410 C C . LEU A 1 319 ? -21.646 1.475 35.716 1.00 90.19 319 LEU A C 1
ATOM 2412 O O . LEU A 1 319 ? -21.976 2.514 36.281 1.00 90.19 319 LEU A O 1
ATOM 2416 N N . ARG A 1 320 ? -22.226 0.296 35.988 1.00 91.69 320 ARG A N 1
ATOM 2417 C CA . ARG A 1 320 ? -23.293 0.145 36.996 1.00 91.69 320 ARG A CA 1
ATOM 2418 C C . ARG A 1 320 ? -22.814 0.477 38.406 1.00 91.69 320 ARG A C 1
ATOM 2420 O O . ARG A 1 320 ? -23.538 1.139 39.141 1.00 91.69 320 ARG A O 1
ATOM 2427 N N . VAL A 1 321 ? -21.605 0.050 38.777 1.00 94.12 321 VAL A N 1
ATOM 2428 C CA . VAL A 1 321 ? -21.006 0.394 40.077 1.00 94.12 321 VAL A CA 1
ATOM 2429 C C . VAL A 1 321 ? -20.784 1.903 40.171 1.00 94.12 321 VAL A C 1
ATOM 2431 O O . VAL A 1 321 ? -21.230 2.522 41.132 1.00 94.12 321 VAL A O 1
ATOM 2434 N N . SER A 1 322 ? -20.185 2.520 39.148 1.00 93.12 322 SER A N 1
ATOM 2435 C CA . SER A 1 322 ? -19.950 3.969 39.123 1.00 93.12 322 SER A CA 1
ATOM 2436 C C . SER A 1 322 ? -21.246 4.787 39.156 1.00 93.12 322 SER A C 1
ATOM 2438 O O . SER A 1 322 ? -21.294 5.825 39.813 1.00 93.12 322 SER A O 1
ATOM 2440 N N . GLN A 1 323 ? -22.306 4.325 38.484 1.00 93.25 323 GLN A N 1
ATOM 2441 C CA . GLN A 1 323 ? -23.633 4.947 38.548 1.00 93.25 323 GLN A CA 1
ATOM 2442 C C . GLN A 1 323 ? -24.240 4.825 39.950 1.00 93.25 323 GLN A C 1
ATOM 2444 O O . GLN A 1 323 ? -24.667 5.831 40.508 1.00 93.25 323 GLN A O 1
ATOM 2449 N N . ALA A 1 324 ? -24.195 3.638 40.560 1.00 95.25 324 ALA A N 1
ATOM 2450 C CA . ALA A 1 324 ? -24.709 3.424 41.912 1.00 95.25 324 ALA A CA 1
ATOM 2451 C C . ALA A 1 324 ? -23.963 4.259 42.968 1.00 95.25 324 ALA A C 1
ATOM 2453 O O . ALA A 1 324 ? -24.583 4.804 43.880 1.00 95.25 324 ALA A O 1
ATOM 2454 N N . GLU A 1 325 ? -22.641 4.407 42.842 1.00 94.81 325 GLU A N 1
ATOM 2455 C CA . GLU A 1 325 ? -21.852 5.285 43.711 1.00 94.81 325 GLU A CA 1
ATOM 2456 C C . GLU A 1 325 ? -22.229 6.761 43.542 1.00 94.81 325 GLU A C 1
ATOM 2458 O O . GLU A 1 325 ? -22.328 7.493 44.530 1.00 94.81 325 GLU A O 1
ATOM 2463 N N . ALA A 1 326 ? -22.447 7.211 42.303 1.00 94.88 326 ALA A N 1
ATOM 2464 C CA . ALA A 1 326 ? -22.886 8.574 42.025 1.00 94.88 326 ALA A CA 1
ATOM 2465 C C . ALA A 1 326 ? -24.288 8.843 42.599 1.00 94.88 326 ALA A C 1
ATOM 2467 O O . ALA A 1 326 ? -24.496 9.872 43.246 1.00 94.88 326 ALA A O 1
ATOM 2468 N N . ASP A 1 327 ? -25.216 7.898 42.434 1.00 95.31 327 ASP A N 1
ATOM 2469 C CA . ASP A 1 327 ? -26.573 7.976 42.979 1.00 95.31 327 ASP A CA 1
ATOM 2470 C C . ASP A 1 327 ? -26.569 7.977 44.511 1.00 95.31 327 ASP A C 1
ATOM 2472 O O . ASP A 1 327 ? -27.271 8.780 45.128 1.00 95.31 327 ASP A O 1
ATOM 2476 N N . LEU A 1 328 ? -25.726 7.149 45.140 1.00 95.81 328 LEU A N 1
ATOM 2477 C CA . LEU A 1 328 ? -25.546 7.140 46.592 1.00 95.81 328 LEU A CA 1
ATOM 2478 C C . LEU A 1 328 ? -25.044 8.497 47.096 1.00 95.81 328 LEU A C 1
ATOM 2480 O O . LEU A 1 328 ? -25.608 9.036 48.047 1.00 95.81 328 LEU A O 1
ATOM 2484 N N . ARG A 1 329 ? -24.020 9.072 46.452 1.00 94.94 329 ARG A N 1
ATOM 2485 C CA . ARG A 1 329 ? -23.487 10.394 46.827 1.00 94.94 329 ARG A CA 1
ATOM 2486 C C . ARG A 1 329 ? -24.539 11.486 46.686 1.00 94.94 329 ARG A C 1
ATOM 2488 O O . ARG A 1 329 ? -24.646 12.342 47.560 1.00 94.94 329 ARG A O 1
ATOM 2495 N N . LYS A 1 330 ? -25.338 11.450 45.616 1.00 95.69 330 LYS A N 1
ATOM 2496 C CA . LYS A 1 330 ? -26.433 12.404 45.415 1.00 95.69 330 LYS A CA 1
ATOM 2497 C C . LYS A 1 330 ? -27.504 12.255 46.496 1.00 95.69 330 LYS A C 1
ATOM 2499 O O . LYS A 1 330 ? -27.894 13.244 47.107 1.00 95.69 330 LYS A O 1
ATOM 2504 N N . ALA A 1 331 ? -27.920 11.025 46.790 1.00 94.44 331 ALA A N 1
ATOM 2505 C CA . ALA A 1 331 ? -28.899 10.749 47.836 1.00 94.44 331 ALA A CA 1
ATOM 2506 C C . ALA A 1 331 ? -28.404 11.176 49.229 1.00 94.44 331 ALA A C 1
ATOM 2508 O O . ALA A 1 331 ? -29.186 11.714 50.014 1.00 94.44 331 ALA A O 1
ATOM 2509 N N . GLN A 1 332 ? -27.115 10.977 49.526 1.00 94.56 332 GLN A N 1
ATOM 2510 C CA . GLN A 1 332 ? -26.475 11.456 50.753 1.00 94.56 332 GLN A CA 1
ATOM 2511 C C . GLN A 1 332 ? -26.487 12.986 50.827 1.00 94.56 332 GLN A C 1
ATOM 2513 O O . GLN A 1 332 ? -26.942 13.531 51.829 1.00 94.56 332 GLN A O 1
ATOM 2518 N N . ALA A 1 333 ? -26.094 13.677 49.753 1.00 94.06 333 ALA A N 1
ATOM 2519 C CA . ALA A 1 333 ? -26.122 15.138 49.692 1.00 94.06 333 ALA A CA 1
ATOM 2520 C C . ALA A 1 333 ? -27.546 15.704 49.865 1.00 94.06 333 ALA A C 1
ATOM 2522 O O . ALA A 1 333 ? -27.752 16.650 50.624 1.00 94.06 333 ALA A O 1
ATOM 2523 N N . ASP A 1 334 ? -28.551 15.093 49.233 1.00 93.62 334 ASP A N 1
ATOM 2524 C CA . ASP A 1 334 ? -29.956 15.500 49.364 1.00 93.62 334 ASP A CA 1
ATOM 2525 C C . ASP A 1 334 ? -30.510 15.228 50.775 1.00 93.62 334 ASP A C 1
ATOM 2527 O O . ASP A 1 334 ? -31.375 15.958 51.270 1.00 93.62 334 ASP A O 1
ATOM 2531 N N . ALA A 1 335 ? -30.058 14.155 51.432 1.00 94.12 335 ALA A N 1
ATOM 2532 C CA . ALA A 1 335 ? -30.419 13.849 52.815 1.00 94.12 335 ALA A CA 1
ATOM 2533 C C . ALA A 1 335 ? -29.773 14.839 53.796 1.00 94.12 335 ALA A C 1
ATOM 2535 O O . ALA A 1 335 ? -30.458 15.355 54.681 1.00 94.12 335 ALA A O 1
ATOM 2536 N N . GLU A 1 336 ? -28.493 15.161 53.606 1.00 92.19 336 GLU A N 1
ATOM 2537 C CA . GLU A 1 336 ? -27.785 16.178 54.386 1.00 92.19 336 GLU A CA 1
ATOM 2538 C C . GLU A 1 336 ? -28.407 17.565 54.203 1.00 92.19 336 GLU A C 1
ATOM 2540 O O . GLU A 1 336 ? -28.647 18.261 55.192 1.00 92.19 336 GLU A O 1
ATOM 2545 N N . GLY A 1 337 ? -28.750 17.939 52.967 1.00 93.19 337 GLY A N 1
ATOM 2546 C CA . GLY A 1 337 ? -29.439 19.190 52.656 1.00 93.19 337 GLY A CA 1
ATOM 2547 C C . GLY A 1 337 ? -30.790 19.298 53.364 1.00 93.19 337 GLY A C 1
ATOM 2548 O O . GLY A 1 337 ? -31.064 20.305 54.018 1.00 93.19 337 GLY A O 1
ATOM 2549 N N . ARG A 1 338 ? -31.603 18.232 53.330 1.00 92.12 338 ARG A N 1
ATOM 2550 C CA . ARG A 1 338 ? -32.885 18.169 54.059 1.00 92.12 338 ARG A CA 1
ATOM 2551 C C . ARG A 1 338 ? -32.706 18.256 55.574 1.00 92.12 338 ARG A C 1
ATOM 2553 O O . ARG A 1 338 ? -33.472 18.944 56.249 1.00 92.12 338 ARG A O 1
ATOM 2560 N N . ALA A 1 339 ? -31.693 17.589 56.121 1.00 91.81 339 ALA A N 1
ATOM 2561 C CA . ALA A 1 339 ? -31.382 17.662 57.546 1.00 91.81 339 ALA A CA 1
ATOM 2562 C C . ALA A 1 339 ? -30.891 19.061 57.957 1.00 91.81 339 ALA A C 1
ATOM 2564 O O . ALA A 1 339 ? -31.205 19.541 59.048 1.00 91.81 339 ALA A O 1
ATOM 2565 N N . ALA A 1 340 ? -30.126 19.736 57.097 1.00 92.94 340 ALA A N 1
ATOM 2566 C CA . ALA A 1 340 ? -29.703 21.113 57.310 1.00 92.94 340 ALA A CA 1
ATOM 2567 C C . ALA A 1 340 ? -30.897 22.079 57.270 1.00 92.94 340 ALA A C 1
ATOM 2569 O O . ALA A 1 340 ? -31.038 22.887 58.185 1.00 92.94 340 ALA A O 1
ATOM 2570 N N . SER A 1 341 ? -31.800 21.950 56.290 1.00 92.56 341 SER A N 1
ATOM 2571 C CA . SER A 1 341 ? -33.001 22.792 56.206 1.00 92.56 341 SER A CA 1
ATOM 2572 C C . SER A 1 341 ? -33.959 22.567 57.376 1.00 92.56 341 SER A C 1
ATOM 2574 O O . SER A 1 341 ? -34.510 23.528 57.899 1.00 92.56 341 SER A O 1
ATOM 2576 N N . ALA A 1 342 ? -34.131 21.320 57.829 1.00 92.88 342 ALA A N 1
ATOM 2577 C CA . ALA A 1 342 ? -34.965 21.013 58.991 1.00 92.88 342 ALA A CA 1
ATOM 2578 C C . ALA A 1 342 ? -34.398 21.635 60.275 1.00 92.88 342 ALA A C 1
ATOM 2580 O O . ALA A 1 342 ? -35.141 22.242 61.040 1.00 92.88 342 ALA A O 1
ATOM 2581 N N . ARG A 1 343 ? -33.075 21.555 60.479 1.00 92.56 343 ARG A N 1
ATOM 2582 C CA . ARG A 1 343 ? -32.409 22.228 61.603 1.00 92.56 343 ARG A CA 1
ATOM 2583 C C . ARG A 1 343 ? -32.523 23.748 61.512 1.00 92.56 343 ARG A C 1
ATOM 2585 O O . ARG A 1 343 ? -32.766 24.384 62.529 1.00 92.56 343 ARG A O 1
ATOM 2592 N N . ALA A 1 344 ? -32.372 24.328 60.322 1.00 92.19 344 ALA A N 1
ATOM 2593 C CA . ALA A 1 344 ? -32.547 25.765 60.122 1.00 92.19 344 ALA A CA 1
ATOM 2594 C C . ALA A 1 344 ? -33.979 26.210 60.461 1.00 92.19 344 ALA A C 1
ATOM 2596 O O . ALA A 1 344 ? -34.148 27.163 61.215 1.00 92.19 344 ALA A O 1
ATOM 2597 N N . LEU A 1 345 ? -34.991 25.469 59.994 1.00 93.38 345 LEU A N 1
ATOM 2598 C CA . LEU A 1 345 ? -36.397 25.724 60.313 1.00 93.38 345 LEU A CA 1
ATOM 2599 C C . LEU A 1 345 ? -36.672 25.587 61.817 1.00 93.38 345 LEU A C 1
ATOM 2601 O O . LEU A 1 345 ? -37.384 26.404 62.390 1.00 93.38 345 LEU A O 1
ATOM 2605 N N . GLU A 1 346 ? -36.092 24.583 62.479 1.00 91.00 346 GLU A N 1
ATOM 2606 C CA . GLU A 1 346 ? -36.210 24.428 63.932 1.00 91.00 346 GLU A CA 1
ATOM 2607 C C . GLU A 1 346 ? -35.624 25.640 64.675 1.00 91.00 346 GLU A C 1
ATOM 2609 O O . GLU A 1 346 ? -36.253 26.156 65.598 1.00 91.00 346 GLU A O 1
ATOM 2614 N N . GLN A 1 347 ? -34.448 26.127 64.263 1.00 91.62 347 GLN A N 1
ATOM 2615 C CA . GLN A 1 347 ? -33.838 27.325 64.849 1.00 91.62 347 GLN A CA 1
ATOM 2616 C C . GLN A 1 347 ? -34.671 28.583 64.588 1.00 91.62 347 GLN A C 1
ATOM 2618 O O . GLN A 1 347 ? -34.856 29.384 65.501 1.00 91.62 347 GLN A O 1
ATOM 2623 N N . GLU A 1 348 ? -35.216 28.740 63.381 1.00 91.62 348 GLU A N 1
ATOM 2624 C CA . GLU A 1 348 ? -36.108 29.850 63.034 1.00 91.62 348 GLU A CA 1
ATOM 2625 C C . GLU A 1 348 ? -37.377 29.831 63.898 1.00 91.62 348 GLU A C 1
ATOM 2627 O O . GLU A 1 348 ? -37.769 30.853 64.460 1.00 91.62 348 GLU A O 1
ATOM 2632 N N . MET A 1 349 ? -37.980 28.655 64.094 1.00 90.75 349 MET A N 1
ATOM 2633 C CA . MET A 1 349 ? -39.159 28.493 64.948 1.00 90.75 349 MET A CA 1
ATOM 2634 C C . MET A 1 349 ? -38.840 28.770 66.416 1.00 90.75 349 MET A C 1
ATOM 2636 O O . MET A 1 349 ? -39.620 29.447 67.081 1.00 90.75 349 MET A O 1
ATOM 2640 N N . ARG A 1 350 ? -37.685 28.317 66.922 1.00 91.38 350 ARG A N 1
ATOM 2641 C CA . ARG A 1 350 ? -37.220 28.662 68.276 1.00 91.38 350 ARG A CA 1
ATOM 2642 C C . ARG A 1 350 ? -37.033 30.169 68.430 1.00 91.38 350 ARG A C 1
ATOM 2644 O O . ARG A 1 350 ? -37.550 30.733 69.388 1.00 91.38 350 ARG A O 1
ATOM 2651 N N . ALA A 1 351 ? -36.365 30.825 67.480 1.00 90.69 351 ALA A N 1
ATOM 2652 C CA . ALA A 1 351 ? -36.197 32.276 67.487 1.00 90.69 351 ALA A CA 1
ATOM 2653 C C . ALA A 1 351 ? -37.553 32.999 67.482 1.00 90.69 351 ALA A C 1
ATOM 2655 O O . ALA A 1 351 ? -37.746 33.944 68.239 1.00 90.69 351 ALA A O 1
ATOM 2656 N N . ARG A 1 352 ? -38.525 32.499 66.709 1.00 92.88 352 ARG A N 1
ATOM 2657 C CA . ARG A 1 352 ? -39.888 33.041 66.654 1.00 92.88 352 ARG A CA 1
ATOM 2658 C C . ARG A 1 352 ? -40.680 32.817 67.942 1.00 92.88 352 ARG A C 1
ATOM 2660 O O . ARG A 1 352 ? -41.463 33.677 68.334 1.00 92.88 352 ARG A O 1
ATOM 2667 N N . VAL A 1 353 ? -40.493 31.682 68.620 1.00 89.12 353 VAL A N 1
ATOM 2668 C CA . VAL A 1 353 ? -41.064 31.455 69.959 1.00 89.12 353 VAL A CA 1
ATOM 2669 C C . VAL A 1 353 ? -40.484 32.454 70.954 1.00 89.12 353 VAL A C 1
ATOM 2671 O O . VAL A 1 353 ? -41.247 33.047 71.710 1.00 89.12 353 VAL A O 1
ATOM 2674 N N . GLU A 1 354 ? -39.171 32.678 70.935 1.00 88.75 354 GLU A N 1
ATOM 2675 C CA . GLU A 1 354 ? -38.518 33.657 71.810 1.00 88.75 354 GLU A CA 1
ATOM 2676 C C . GLU A 1 354 ? -38.950 35.099 71.498 1.00 88.75 354 GLU A C 1
ATOM 2678 O O . GLU A 1 354 ? -39.244 35.857 72.419 1.00 88.75 354 GLU A O 1
ATOM 2683 N N . GLU A 1 355 ? -39.094 35.468 70.223 1.00 91.00 355 GLU A N 1
ATOM 2684 C CA . GLU A 1 355 ? -39.636 36.769 69.807 1.00 91.00 355 GLU A CA 1
ATOM 2685 C C . GLU A 1 355 ? -41.075 36.967 70.310 1.00 91.00 355 GLU A C 1
ATOM 2687 O O . GLU A 1 355 ? -41.391 37.985 70.928 1.00 91.00 355 GLU A O 1
ATOM 2692 N N . ASN A 1 356 ? -41.941 35.967 70.124 1.00 89.12 356 ASN A N 1
ATOM 2693 C CA . ASN A 1 356 ? -43.314 36.010 70.624 1.00 89.12 356 ASN A CA 1
ATOM 2694 C C . ASN A 1 356 ? -43.362 36.068 72.157 1.00 89.12 356 ASN A C 1
ATOM 2696 O O . ASN A 1 356 ? -44.172 36.806 72.715 1.00 89.12 356 ASN A O 1
ATOM 2700 N N . ARG A 1 357 ? -42.490 35.329 72.855 1.00 83.50 357 ARG A N 1
ATOM 2701 C CA . ARG A 1 357 ? -42.362 35.406 74.318 1.00 83.50 357 ARG A CA 1
ATOM 2702 C C . ARG A 1 357 ? -41.942 36.801 74.756 1.00 83.50 357 ARG A C 1
ATOM 2704 O O . ARG A 1 357 ? -42.549 37.341 75.674 1.00 83.50 357 ARG A O 1
ATOM 2711 N N . ALA A 1 358 ? -40.963 37.405 74.087 1.00 87.06 358 ALA A N 1
ATOM 2712 C CA . ALA A 1 358 ? -40.550 38.775 74.363 1.00 87.06 358 ALA A CA 1
ATOM 2713 C C . ALA A 1 358 ? -41.707 39.766 74.149 1.00 87.06 358 ALA A C 1
ATOM 2715 O O . ALA A 1 358 ? -41.892 40.663 74.969 1.00 87.06 358 ALA A O 1
ATOM 2716 N N . ALA A 1 359 ? -42.526 39.572 73.110 1.00 88.31 359 ALA A N 1
ATOM 2717 C CA . ALA A 1 359 ? -43.719 40.383 72.867 1.00 88.31 359 ALA A CA 1
ATOM 2718 C C . ALA A 1 359 ? -44.781 40.222 73.972 1.00 88.31 359 ALA A C 1
ATOM 2720 O O . ALA A 1 359 ? -45.329 41.220 74.438 1.00 88.31 359 ALA A O 1
ATOM 2721 N N . VAL A 1 360 ? -45.037 38.992 74.438 1.00 85.75 360 VAL A N 1
ATOM 2722 C CA . VAL A 1 360 ? -45.948 38.735 75.570 1.00 85.75 360 VAL A CA 1
ATOM 2723 C C . VAL A 1 360 ? -45.426 39.400 76.839 1.00 85.75 360 VAL A C 1
ATOM 2725 O O . VAL A 1 360 ? -46.172 40.117 77.495 1.00 85.75 360 VAL A O 1
ATOM 2728 N N . VAL A 1 361 ? -44.139 39.238 77.153 1.00 84.50 361 VAL A N 1
ATOM 2729 C CA . VAL A 1 361 ? -43.514 39.866 78.327 1.00 84.50 361 VAL A CA 1
ATOM 2730 C C . VAL A 1 361 ? -43.572 41.393 78.236 1.00 84.50 361 VAL A C 1
ATOM 2732 O O . VAL A 1 361 ? -43.836 42.053 79.238 1.00 84.50 361 VAL A O 1
ATOM 2735 N N . ALA A 1 362 ? -43.368 41.975 77.050 1.00 85.00 362 ALA A N 1
ATOM 2736 C CA . ALA A 1 362 ? -43.502 43.414 76.841 1.00 85.00 362 ALA A CA 1
ATOM 2737 C C . ALA A 1 362 ? -44.937 43.899 77.104 1.00 85.00 362 ALA A C 1
ATOM 2739 O O . ALA A 1 362 ? -45.112 44.901 77.795 1.00 85.00 362 ALA A O 1
ATOM 2740 N N . ALA A 1 363 ? -45.949 43.167 76.625 1.00 85.19 363 ALA A N 1
ATOM 2741 C CA . ALA A 1 363 ? -47.355 43.467 76.894 1.00 85.19 363 ALA A CA 1
ATOM 2742 C C . ALA A 1 363 ? -47.711 43.292 78.383 1.00 85.19 363 ALA A C 1
ATOM 2744 O O . ALA A 1 363 ? -48.375 44.144 78.972 1.00 85.19 363 ALA A O 1
ATOM 2745 N N . GLU A 1 364 ? -47.225 42.233 79.036 1.00 81.50 364 GLU A N 1
ATOM 2746 C CA . GLU A 1 364 ? -47.411 42.027 80.477 1.00 81.50 364 GLU A CA 1
ATOM 2747 C C . GLU A 1 364 ? -46.741 43.128 81.304 1.00 81.50 364 GLU A C 1
ATOM 2749 O O . GLU A 1 364 ? -47.299 43.558 82.312 1.00 81.50 364 GLU A O 1
ATOM 2754 N N . ALA A 1 365 ? -45.585 43.639 80.872 1.00 82.81 365 ALA A N 1
ATOM 2755 C CA . ALA A 1 365 ? -44.888 44.741 81.533 1.00 82.81 365 ALA A CA 1
ATOM 2756 C C . ALA A 1 365 ? -45.669 46.070 81.486 1.00 82.81 365 ALA A C 1
ATOM 2758 O O . ALA A 1 365 ? -45.456 46.938 82.344 1.00 82.81 365 ALA A O 1
ATOM 2759 N N . GLU A 1 366 ? -46.609 46.236 80.551 1.00 85.50 366 GLU A N 1
ATOM 2760 C CA . GLU A 1 366 ? -47.509 47.391 80.541 1.00 85.50 366 GLU A CA 1
ATOM 2761 C C . GLU A 1 366 ? -48.475 47.378 81.733 1.00 85.50 366 GLU A C 1
ATOM 2763 O O . GLU A 1 366 ? -48.821 48.447 82.236 1.00 85.50 366 GLU A O 1
ATOM 2768 N N . VAL A 1 367 ? -48.844 46.202 82.260 1.00 81.62 367 VAL A N 1
ATOM 2769 C CA . VAL A 1 367 ? -49.799 46.077 83.375 1.00 81.62 367 VAL A CA 1
ATOM 2770 C C . VAL A 1 367 ? -49.242 46.673 84.678 1.00 81.62 367 VAL A C 1
ATOM 2772 O O . VAL A 1 367 ? -49.904 47.541 85.252 1.00 81.62 367 VAL A O 1
ATOM 2775 N N . PRO A 1 368 ? -48.024 46.326 85.151 1.00 79.44 368 PRO A N 1
ATOM 2776 C CA . PRO A 1 368 ? -47.401 47.009 86.282 1.00 79.44 368 PRO A CA 1
ATOM 2777 C C . PRO A 1 368 ? -47.207 48.505 86.046 1.00 79.44 368 PRO A C 1
ATOM 2779 O O . PRO A 1 368 ? -47.342 49.287 86.986 1.00 79.44 368 PRO A O 1
ATOM 2782 N N . ARG A 1 369 ? -46.894 48.922 84.811 1.00 83.12 369 ARG A N 1
ATOM 2783 C CA . ARG A 1 369 ? -46.685 50.340 84.493 1.00 83.12 369 ARG A CA 1
ATOM 2784 C C . ARG A 1 369 ? -47.990 51.127 84.599 1.00 83.12 369 ARG A C 1
ATOM 2786 O O . ARG A 1 369 ? -48.012 52.164 85.259 1.00 83.12 369 ARG A O 1
ATOM 2793 N N . ALA A 1 370 ? -49.075 50.594 84.042 1.00 81.56 370 ALA A N 1
ATOM 2794 C CA . ALA A 1 370 ? -50.419 51.148 84.162 1.00 81.56 370 ALA A CA 1
ATOM 2795 C C . ALA A 1 370 ? -50.912 51.137 85.620 1.00 81.56 370 ALA A C 1
ATOM 2797 O O . ALA A 1 370 ? -51.499 52.115 86.078 1.00 81.56 370 ALA A O 1
ATOM 2798 N N . LEU A 1 371 ? -50.617 50.080 86.388 1.00 77.75 371 LEU A N 1
ATOM 2799 C CA . LEU A 1 371 ? -50.951 50.001 87.814 1.00 77.75 371 LEU A CA 1
ATOM 2800 C C . LEU A 1 371 ? -50.180 51.044 88.640 1.00 77.75 371 LEU A C 1
ATOM 2802 O O . LEU A 1 371 ? -50.756 51.703 89.505 1.00 77.75 371 LEU A O 1
ATOM 2806 N N . ALA A 1 372 ? -48.891 51.237 88.353 1.00 78.81 372 ALA A N 1
ATOM 2807 C CA . ALA A 1 372 ? -48.078 52.271 88.983 1.00 78.81 372 ALA A CA 1
ATOM 2808 C C . ALA A 1 372 ? -48.586 53.682 88.639 1.00 78.81 372 ALA A C 1
ATOM 2810 O O . ALA A 1 372 ? -48.588 54.564 89.499 1.00 78.81 372 ALA A O 1
ATOM 2811 N N . GLU A 1 373 ? -49.049 53.903 87.407 1.00 80.88 373 GLU A N 1
ATOM 2812 C CA . GLU A 1 373 ? -49.667 55.161 86.984 1.00 80.88 373 GLU A CA 1
ATOM 2813 C C . GLU A 1 373 ? -51.031 55.395 87.656 1.00 80.88 373 GLU A C 1
ATOM 2815 O O . GLU A 1 373 ? -51.308 56.506 88.117 1.00 80.88 373 GLU A O 1
ATOM 2820 N N . ALA A 1 374 ? -51.853 54.353 87.817 1.00 79.06 374 ALA A N 1
ATOM 2821 C CA . ALA A 1 374 ? -53.116 54.409 88.559 1.00 79.06 374 ALA A CA 1
ATOM 2822 C C . ALA A 1 374 ? -52.908 54.754 90.047 1.00 79.06 374 ALA A C 1
ATOM 2824 O O . ALA A 1 374 ? -53.657 55.558 90.604 1.00 79.06 374 ALA A O 1
ATOM 2825 N N . LEU A 1 375 ? -51.851 54.214 90.667 1.00 75.69 375 LEU A N 1
ATOM 2826 C CA . LEU A 1 375 ? -51.438 54.551 92.034 1.00 75.69 375 LEU A CA 1
ATOM 2827 C C . LEU A 1 375 ? -50.937 56.001 92.153 1.00 75.69 375 LEU A C 1
ATOM 2829 O O . LEU A 1 375 ? -51.319 56.702 93.086 1.00 75.69 375 LEU A O 1
ATOM 2833 N N . ARG A 1 376 ? -50.117 56.490 91.207 1.00 78.62 376 ARG A N 1
ATOM 2834 C CA . ARG A 1 376 ? -49.612 57.883 91.225 1.00 78.62 376 ARG A CA 1
ATOM 2835 C C . ARG A 1 376 ? -50.696 58.922 90.960 1.00 78.62 376 ARG A C 1
ATOM 2837 O O . ARG A 1 376 ? -50.675 59.987 91.564 1.00 78.62 376 ARG A O 1
ATOM 2844 N N . SER A 1 377 ? -51.619 58.626 90.048 1.00 80.69 377 SER A N 1
ATOM 2845 C CA . SER A 1 377 ? -52.732 59.517 89.693 1.00 80.69 377 SER A CA 1
ATOM 2846 C C . SER A 1 377 ? -53.869 59.514 90.723 1.00 80.69 377 SER A C 1
ATOM 2848 O O . SER A 1 377 ? -54.862 60.212 90.528 1.00 80.69 377 SER A O 1
ATOM 2850 N N . GLY A 1 378 ? -53.741 58.744 91.812 1.00 72.19 378 GLY A N 1
ATOM 2851 C CA . GLY A 1 378 ? -54.721 58.675 92.898 1.00 72.19 378 GLY A CA 1
ATOM 2852 C C . GLY A 1 378 ? -56.007 57.923 92.544 1.00 72.19 378 GLY A C 1
ATOM 2853 O O . GLY A 1 378 ? -56.959 57.958 93.317 1.00 72.19 378 GLY A O 1
ATOM 2854 N N . LYS A 1 379 ? -56.049 57.237 91.392 1.00 76.12 379 LYS A N 1
ATOM 2855 C CA . LYS A 1 379 ? -57.205 56.441 90.944 1.00 76.12 379 LYS A CA 1
ATOM 2856 C C . LYS A 1 379 ? -57.321 55.092 91.661 1.00 76.12 379 LYS A C 1
ATOM 2858 O O . LYS A 1 379 ? -58.352 54.441 91.540 1.00 76.12 379 LYS A O 1
ATOM 2863 N N . LEU A 1 380 ? -56.277 54.669 92.377 1.00 74.75 380 LEU A N 1
ATOM 2864 C CA . LEU A 1 380 ? -56.249 53.434 93.160 1.00 74.75 380 LEU A CA 1
ATOM 2865 C C . LEU A 1 380 ? -55.700 53.722 94.565 1.00 74.75 380 LEU A C 1
ATOM 2867 O O . LEU A 1 380 ? -54.613 54.286 94.701 1.00 74.75 380 LEU A O 1
ATOM 2871 N N . GLY A 1 381 ? -56.460 53.371 95.606 1.00 76.00 381 GLY A N 1
ATOM 2872 C CA . GLY A 1 381 ? -56.091 53.628 96.999 1.00 76.00 381 GLY A CA 1
ATOM 2873 C C . GLY A 1 381 ? -55.140 52.576 97.578 1.00 76.00 381 GLY A C 1
ATOM 2874 O O . GLY A 1 381 ? -55.059 51.446 97.098 1.00 76.00 381 GLY A O 1
ATOM 2875 N N . ALA A 1 382 ? -54.439 52.918 98.667 1.00 70.69 382 ALA A N 1
ATOM 2876 C CA . ALA A 1 382 ? -53.521 51.989 99.337 1.00 70.69 382 ALA A CA 1
ATOM 2877 C C . ALA A 1 382 ? -54.228 50.698 99.799 1.00 70.69 382 ALA A C 1
ATOM 2879 O O . ALA A 1 382 ? -53.679 49.611 99.628 1.00 70.69 382 ALA A O 1
ATOM 2880 N N . MET A 1 383 ? -55.460 50.803 100.316 1.00 77.00 383 MET A N 1
ATOM 2881 C CA . MET A 1 383 ? -56.258 49.636 100.720 1.00 77.00 383 MET A CA 1
ATOM 2882 C C . MET A 1 383 ? -56.659 48.746 99.532 1.00 77.00 383 MET A C 1
ATOM 2884 O O . MET A 1 383 ? -56.609 47.524 99.657 1.00 77.00 383 MET A O 1
ATOM 2888 N N . ASP A 1 384 ? -56.965 49.323 98.365 1.00 74.88 384 ASP A N 1
ATOM 2889 C CA . ASP A 1 384 ? -57.325 48.564 97.157 1.00 74.88 384 ASP A CA 1
ATOM 2890 C C . ASP A 1 384 ? -56.136 47.762 96.611 1.00 74.88 384 ASP A C 1
ATOM 2892 O O . ASP A 1 384 ? -56.291 46.613 96.194 1.00 74.88 384 ASP A O 1
ATOM 2896 N N . PHE A 1 385 ? -54.922 48.320 96.678 1.00 77.38 385 PHE A N 1
ATOM 2897 C CA . PHE A 1 385 ? -53.696 47.610 96.301 1.00 77.38 385 PHE A CA 1
ATOM 2898 C C . PHE A 1 385 ? -53.397 46.425 97.229 1.00 77.38 385 PHE A C 1
ATOM 2900 O O . PHE A 1 385 ? -53.019 45.350 96.757 1.00 77.38 385 PHE A O 1
ATOM 2907 N N . TYR A 1 386 ? -53.582 46.594 98.544 1.00 78.62 386 TYR A N 1
ATOM 2908 C CA . TYR A 1 386 ? -53.417 45.499 99.504 1.00 78.62 386 TYR A CA 1
ATOM 2909 C C . TYR A 1 386 ? -54.476 44.406 99.314 1.00 78.62 386 TYR A C 1
ATOM 2911 O O . TYR A 1 386 ? -54.132 43.225 99.352 1.00 78.62 386 TYR A O 1
ATOM 2919 N N . ASN A 1 387 ? -55.724 44.774 99.012 1.00 79.88 387 ASN A N 1
ATOM 2920 C CA . ASN A 1 387 ? -56.781 43.815 98.681 1.00 79.88 387 ASN A CA 1
ATOM 2921 C C . ASN A 1 387 ? -56.469 43.030 97.399 1.00 79.88 387 ASN A C 1
ATOM 2923 O O . ASN A 1 387 ? -56.592 41.806 97.391 1.00 79.88 387 ASN A O 1
ATOM 2927 N N . LEU A 1 388 ? -55.995 43.703 96.342 1.00 81.81 388 LEU A N 1
ATOM 2928 C CA . LEU A 1 388 ? -55.538 43.045 95.115 1.00 81.81 388 LEU A CA 1
ATOM 2929 C C . LEU A 1 388 ? -54.388 42.068 95.401 1.00 81.81 388 LEU A C 1
ATOM 2931 O O . LEU A 1 388 ? -54.399 40.938 94.915 1.00 81.81 388 LEU A O 1
ATOM 2935 N N . LYS A 1 389 ? -53.408 42.473 96.220 1.00 79.38 389 LYS A N 1
ATOM 2936 C CA . LYS A 1 389 ? -52.299 41.601 96.635 1.00 79.38 389 LYS A CA 1
ATOM 2937 C C . LYS A 1 389 ? -52.775 40.371 97.402 1.00 79.38 389 LYS A C 1
ATOM 2939 O O . LYS A 1 389 ? -52.250 39.289 97.155 1.00 79.38 389 LYS A O 1
ATOM 2944 N N . ASN A 1 390 ? -53.749 40.525 98.297 1.00 83.12 390 ASN A N 1
ATOM 2945 C CA . ASN A 1 390 ? -54.313 39.409 99.053 1.00 83.12 390 ASN A CA 1
ATOM 2946 C C . ASN A 1 390 ? -55.080 38.447 98.135 1.00 83.12 390 ASN A C 1
ATOM 2948 O O . ASN A 1 390 ? -54.861 37.245 98.207 1.00 83.12 390 ASN A O 1
ATOM 2952 N N . LEU A 1 391 ? -55.883 38.962 97.198 1.00 82.88 391 LEU A N 1
ATOM 2953 C CA . LEU A 1 391 ? -56.561 38.145 96.183 1.00 82.88 391 LEU A CA 1
ATOM 2954 C C . LEU A 1 391 ? -55.575 37.382 95.286 1.00 82.88 391 LEU A C 1
ATOM 2956 O O . LEU A 1 391 ? -55.783 36.204 95.003 1.00 82.88 391 LEU A O 1
ATOM 2960 N N . LEU A 1 392 ? -54.482 38.023 94.859 1.00 83.69 392 LEU A N 1
ATOM 2961 C CA . LEU A 1 392 ? -53.415 37.361 94.102 1.00 83.69 392 LEU A CA 1
ATOM 2962 C C . LEU A 1 392 ? -52.683 36.308 94.944 1.00 83.69 392 LEU A C 1
ATOM 2964 O O . LEU A 1 392 ? -52.330 35.255 94.417 1.00 83.69 392 LEU A O 1
ATOM 2968 N N . ALA A 1 393 ? -52.455 36.570 96.233 1.00 81.38 393 ALA A N 1
ATOM 2969 C CA . ALA A 1 393 ? -51.852 35.609 97.152 1.00 81.38 393 ALA A CA 1
ATOM 2970 C C . ALA A 1 393 ? -52.754 34.380 97.339 1.00 81.38 393 ALA A C 1
ATOM 2972 O O . ALA A 1 393 ? -52.270 33.260 97.201 1.00 81.38 393 ALA A O 1
ATOM 2973 N N . ASP A 1 394 ? -54.058 34.583 97.529 1.00 82.00 394 ASP A N 1
ATOM 2974 C CA . ASP A 1 394 ? -55.054 33.511 97.611 1.00 82.00 394 ASP A CA 1
ATOM 2975 C C . ASP A 1 394 ? -55.153 32.721 96.300 1.00 82.00 394 ASP A C 1
ATOM 2977 O O . ASP A 1 394 ? -55.250 31.493 96.320 1.00 82.00 394 ASP A O 1
ATOM 2981 N N . THR A 1 395 ? -55.088 33.403 95.152 1.00 80.81 395 THR A N 1
ATOM 2982 C CA . THR A 1 395 ? -55.120 32.765 93.825 1.00 80.81 395 THR A CA 1
ATOM 2983 C C . THR A 1 395 ? -53.868 31.918 93.594 1.00 80.81 395 THR A C 1
ATOM 2985 O O . THR A 1 395 ? -53.991 30.751 93.236 1.00 80.81 395 THR A O 1
ATOM 2988 N N . ARG A 1 396 ? -52.671 32.437 93.905 1.00 79.12 396 ARG A N 1
ATOM 2989 C CA . ARG A 1 396 ? -51.410 31.672 93.842 1.00 79.12 396 ARG A CA 1
ATOM 2990 C C . ARG A 1 396 ? -51.400 30.496 94.811 1.00 79.12 396 ARG A C 1
ATOM 2992 O O . ARG A 1 396 ? -50.874 29.434 94.491 1.00 79.12 396 ARG A O 1
ATOM 2999 N N . MET A 1 397 ? -51.965 30.673 96.005 1.00 80.12 39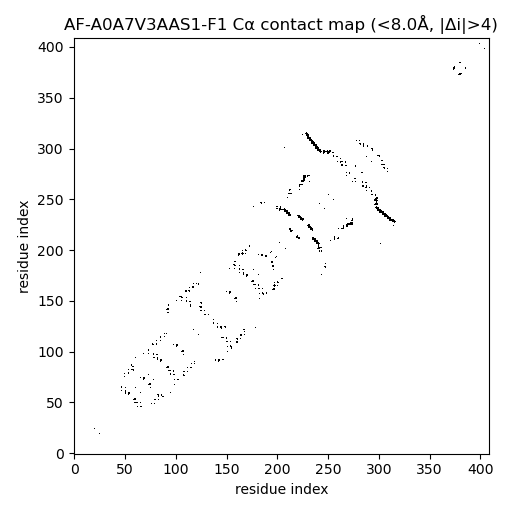7 MET A N 1
ATOM 3000 C CA . MET A 1 397 ? -52.092 29.589 96.974 1.00 80.12 397 MET A CA 1
ATOM 3001 C C . MET A 1 397 ? -53.041 28.506 96.435 1.00 80.12 397 MET A C 1
ATOM 3003 O O . MET A 1 397 ? -52.706 27.329 96.521 1.00 80.12 397 MET A O 1
ATOM 3007 N N . ARG A 1 398 ? -54.157 28.881 95.784 1.00 78.81 398 ARG A N 1
ATOM 3008 C CA . ARG A 1 398 ? -55.058 27.935 95.098 1.00 78.81 398 ARG A CA 1
ATOM 3009 C C . ARG A 1 398 ? -54.416 27.236 93.904 1.00 78.81 398 ARG A C 1
ATOM 3011 O O . ARG A 1 398 ? -54.598 26.034 93.793 1.00 78.81 398 ARG A O 1
ATOM 3018 N N . GLU A 1 399 ? -53.674 27.930 93.044 1.00 77.00 399 GLU A N 1
ATOM 3019 C CA . GLU A 1 399 ? -52.971 27.317 91.902 1.00 77.00 399 GLU A CA 1
ATOM 3020 C C . GLU A 1 399 ? -51.935 26.281 92.363 1.00 77.00 399 GLU A C 1
ATOM 3022 O O . GLU A 1 399 ? -51.866 25.181 91.816 1.00 77.00 399 GLU A O 1
ATOM 3027 N N . ASN A 1 400 ? -51.184 26.593 93.425 1.00 77.81 400 ASN A N 1
ATOM 3028 C CA . ASN A 1 400 ? -50.210 25.670 94.010 1.00 77.81 400 ASN A CA 1
ATOM 3029 C C . ASN A 1 400 ? -50.865 24.471 94.725 1.00 77.81 400 ASN A C 1
ATOM 3031 O O . ASN A 1 400 ? -50.279 23.392 94.746 1.00 77.81 400 ASN A O 1
ATOM 3035 N N . ILE A 1 401 ? -52.063 24.639 95.305 1.00 74.12 401 ILE A N 1
ATOM 3036 C CA . ILE A 1 401 ? -52.812 23.568 95.993 1.00 74.12 401 ILE A CA 1
ATOM 3037 C C . ILE A 1 401 ? -53.596 22.687 95.006 1.00 74.12 401 ILE A C 1
ATOM 3039 O O . ILE A 1 401 ? -53.683 21.479 95.208 1.00 74.12 401 ILE A O 1
ATOM 3043 N N . ALA A 1 402 ? -54.168 23.266 93.945 1.00 73.19 402 ALA A N 1
ATOM 3044 C CA . ALA A 1 402 ? -55.001 22.555 92.973 1.00 73.19 402 ALA A CA 1
ATOM 3045 C C . ALA A 1 402 ? -54.204 21.630 92.041 1.00 73.19 402 ALA A C 1
ATOM 3047 O O . ALA A 1 402 ? -54.812 20.765 91.425 1.00 73.19 402 ALA A O 1
ATOM 3048 N N . GLY A 1 403 ? -52.875 21.779 91.980 1.00 56.19 403 GLY A N 1
ATOM 3049 C CA . GLY A 1 403 ? -51.964 20.858 91.305 1.00 56.19 403 GLY A CA 1
ATOM 3050 C C . GLY A 1 403 ? -52.197 20.751 89.797 1.00 56.19 403 GLY A C 1
ATOM 3051 O O . GLY A 1 403 ? -53.124 20.096 89.335 1.00 56.19 403 GLY A O 1
ATOM 3052 N N . GLY A 1 404 ? -51.292 21.307 88.995 1.00 45.72 404 GLY A N 1
ATOM 3053 C CA . GLY A 1 404 ? -51.347 21.032 87.565 1.00 45.72 404 GLY A CA 1
ATOM 3054 C C . GLY A 1 404 ? -50.323 21.767 86.732 1.00 45.72 404 GLY A C 1
ATOM 3055 O O . GLY A 1 404 ? -50.691 22.588 85.900 1.00 45.72 404 GLY A O 1
ATOM 3056 N N . LYS A 1 405 ? -49.046 21.393 86.849 1.00 42.97 405 LYS A N 1
ATOM 3057 C CA . LYS A 1 405 ? -48.250 21.332 85.623 1.00 42.97 405 LYS A CA 1
ATOM 3058 C C . LYS A 1 405 ? -48.792 20.163 84.804 1.00 42.97 405 LYS A C 1
ATOM 3060 O O . LYS A 1 405 ? -48.377 19.023 84.979 1.00 42.97 405 LYS A O 1
ATOM 3065 N N . THR A 1 406 ? -49.756 20.438 83.934 1.00 44.53 406 THR A N 1
ATOM 3066 C CA . THR A 1 406 ? -49.826 19.722 82.662 1.00 44.53 406 THR A CA 1
ATOM 3067 C C . THR A 1 406 ? -48.567 20.097 81.895 1.00 44.53 406 THR A C 1
ATOM 3069 O O . THR A 1 406 ? -48.543 21.105 81.193 1.00 44.53 406 THR A O 1
ATOM 3072 N N . ASP A 1 407 ? -47.508 19.313 82.079 1.00 48.44 407 ASP A N 1
ATOM 3073 C CA . ASP A 1 407 ? -46.419 19.252 81.113 1.00 48.44 407 ASP A CA 1
ATOM 3074 C C . ASP A 1 407 ? -47.010 18.607 79.849 1.00 48.44 407 ASP A C 1
ATOM 3076 O O . ASP A 1 407 ? -47.105 17.386 79.723 1.00 48.44 407 ASP A O 1
ATOM 3080 N N . LEU A 1 408 ? -47.516 19.450 78.951 1.00 40.72 408 LEU A N 1
ATOM 3081 C CA . LEU A 1 408 ? -47.894 19.076 77.596 1.00 40.72 408 LEU A CA 1
ATOM 3082 C C . LEU A 1 408 ? -46.967 19.809 76.627 1.00 40.72 408 LEU A C 1
ATOM 3084 O O . LEU A 1 408 ? -47.068 21.027 76.482 1.00 40.72 408 LEU A O 1
ATOM 3088 N N . ALA A 1 409 ? -46.161 18.977 75.959 1.00 34.00 409 ALA A N 1
ATOM 3089 C CA . ALA A 1 409 ? -45.262 19.215 74.826 1.00 34.00 409 ALA A CA 1
ATOM 3090 C C . ALA A 1 409 ? -43.927 19.913 75.127 1.00 34.00 409 ALA A C 1
ATOM 3092 O O . ALA A 1 409 ? -43.895 21.154 75.281 1.00 34.00 409 ALA A O 1
#

Nearest PDB structures (foldseek):
  7wi3-assembly1_G  TM=4.284E-01  e=5.446E-05  Escherichia coli K-12

pLDDT: mean 84.95, std 11.48, range [34.0, 95.81]

Radius of gyration: 58.3 Å; Cα contacts (8 Å, |Δi|>4): 431; chains: 1; bounding box: 122×92×193 Å

Foldseek 3Di:
DDDDDDDDDDDDDDDDDDPDDPPVVVVVVVVVVVVVVVVVCVVCVVVVVLQVVCVVLVNHDDSVNLVVCVVVVHDSVLLSVLSSLCVVLVFHDDSVLLSVLVNLVFDSVQLSVLLSLLVVLVPQAQDDDDPPDDPVVSRNVSSHSNSVLLSVLRSLVFRSNLLSLLVSLCVVVVHDDHSVLQSLQRSVCVPPPPGHSNSLSVCQNPWDKAKQVHPVVPDQFLWAAAQQQWIKTWIKIWTKGFDSVLLVQAAEPVQLSVLLSVLLNVQRHDHNDPVVCVVCVVSSFVSSVVVVSRVRHRIDTPGMGTPDMDIDDRRVVVVVVVVVVVVVVVVVVVVVVVVVVVVVVVVVVVVVVVVVVVVVVVVVVVVVVVVVVCVVVVVADPVNVVVVVVVVVVVVVCVVVVDDPPPDD

Solvent-accessible surface area (backbone atoms only — not comparable to full-atom values): 22867 Å² total; per-residue (Å²): 134,84,90,80,89,80,86,80,88,88,79,84,85,82,91,82,79,78,91,70,73,54,72,66,57,55,52,51,52,50,50,51,51,50,50,52,48,51,52,52,49,61,68,44,50,74,49,51,58,55,42,51,53,25,44,77,56,76,37,73,63,56,74,65,54,55,53,50,35,54,74,70,69,45,66,60,69,61,50,53,50,48,43,33,51,39,42,70,70,72,39,67,63,62,69,66,59,54,51,52,42,43,74,70,71,32,61,63,71,57,50,48,53,27,50,51,52,28,57,76,57,66,58,90,50,60,74,86,75,74,85,86,53,58,68,73,58,46,51,42,50,46,43,44,32,32,48,51,54,51,48,52,38,40,62,74,69,37,64,51,50,50,37,40,54,15,44,44,51,22,58,75,70,72,44,95,67,57,67,70,58,38,50,51,45,31,58,73,21,75,86,42,86,98,46,44,38,41,52,46,44,47,25,46,77,50,61,44,78,42,56,30,40,48,77,87,74,78,44,75,48,46,75,30,46,17,64,68,22,37,26,36,35,31,28,33,37,34,32,32,24,39,31,82,86,33,50,74,90,28,42,54,70,70,55,44,42,50,44,51,50,51,32,45,36,53,45,41,43,67,31,69,39,58,64,61,50,72,77,41,56,64,57,40,36,53,60,34,57,74,69,52,68,44,69,70,24,21,36,40,72,77,46,59,43,78,76,46,80,43,81,60,57,53,54,43,60,52,51,52,53,54,48,52,52,52,51,50,52,51,52,49,51,55,50,52,50,51,53,50,51,51,52,51,51,51,51,52,50,51,52,49,50,52,51,52,47,52,52,50,52,54,58,55,53,47,51,62,52,51,51,51,49,34,47,73,72,65,79,44,52,75,67,56,54,52,50,51,49,49,54,51,49,53,48,52,51,46,55,69,68,69,62,74,87,75,87,74,134